Protein 5DLD (pdb70)

InterPro domains:
  IPR003331 UDP-N-acetylglucosamine 2-epimerase domain [PF02350] (22-370)
  IPR029767 UDP-N-acetylglucosamine 2-epimerase WecB-like [PTHR43174] (1-376)
  IPR029767 UDP-N-acetylglucosamine 2-epimerase WecB-like [TIGR00236] (3-371)

Solvent-accessible surface area: 14928 Å² total; per-residue (Å²): 75,95,71,57,0,0,0,0,0,0,4,51,58,2,1,16,8,0,1,2,0,0,121,27,0,104,86,89,98,67,7,32,9,59,1,0,0,0,0,21,31,70,81,6,0,48,38,2,14,84,32,26,128,14,151,41,66,44,66,22,90,35,75,151,180,56,50,74,44,77,76,7,30,69,16,0,66,159,32,0,18,73,8,0,64,103,18,142,7,67,6,0,0,0,5,2,22,19,7,0,0,22,0,0,0,40,7,0,105,152,87,213,32,48,1,0,0,3,13,0,0,5,29,23,74,58,59,172,22,4,93,15,23,2,76,2,5,118,37,0,3,85,28,14,59,75,3,1,0,0,7,22,71,0,87,73,26,0,64,97,91,62,20,92,117,74,17,18,47,85,1,6,4,3,1,1,9,0,3,65,40,0,63,104,57,19,116,95,63,101,55,48,32,159,84,0,37,68,38,3,100,42,19,59,123,125,18,97,2,0,0,0,11,4,42,27,68,54,16,49,49,96,41,9,106,32,6,0,49,0,0,72,70,0,0,82,141,17,124,105,3,14,0,0,2,7,2,22,60,33,64,79,3,41,99,42,0,50,86,58,0,25,78,22,89,8,11,34,2,0,56,2,10,44,8,7,0,19,0,43,0,0,51,66,2,34,0,1,0,0,6,13,13,14,12,4,2,8,0,2,27,33,16,34,0,0,0,0,5,13,127,34,21,2,12,29,30,8,54,176,60,30,1,2,87,65,2,5,24,71,31,113,52,0,26,143,28,0,12,76,2,10,86,34,84,90,12,36,103,114,8,28,127,82,16,70,51,7,30,85,10,91,0,2,92,80,1,10,121,30,15,49,99,106,49,77,54,45,129

Foldseek 3Di:
DPAEEEEEEEFLVQLLQCLVLLVVQVPDPVYRYAYEYANCDDVSNVLSCVVSVNDHPHYLPQHDAPDDLVSSLVSCLVRCVVVCVVRVHQEYEYEAFDSRLQNVLVNCLVVVRAYAYAAAQQAQPDCVVLPPRRVRRVNNLVRHQAYAHQFVNSLVNSVVVPNDNLRYDPLFGLSLLSLVVLVCVCVVDVPVVVVLVLLEPVDDLVAAEEEEEEDRPSCQDPLLLLLLVLVVVLCVVCVRHAYEYAYDPRCSNPVVNCVRPVPRPRYFYWHHDRPSSVSVVLLRHQAYEYQDPSCVQVNLQSLHQYEHQQPTGSDCQLVVQQLYPYQHSNSVSSNVVVVCSVPPVPNSVSRRHRDHSRDDSCSSVVVVCSVPCNIHGDD

Sequence (379 aa):
HMKKILLVFGTRPEAIKMAPLVRALKARADVDAKVCVTAQHRQQMLDQVLSSLFDDIEPDYDLDLMMRQGQTLSSDVTTGILHAIGAVFDDLRPDIVVLVHGDTTTTLAVSLLAAFYRRYLLPIGHVEAGLRSGDIWSPWPEELNRRVTDAVSSWHFAPTGQARDNLLSEGVPVGSVVMTGNTVIDALHDDVKHHMLERDDALSREVAARFPFLDPTARMMVLITGHRRESFGEPFRNFCEALRRTLAHRYRDDAQFVYPLHLNPNVREPALALLGGEANIYLIEPQEEYLAFVYLMSRSHFIITDSGGIQQEEGPALGKPVLVTRDTTERPEAIRAGTTARLVGTDPELIVRREASRLFDSASAYDEMARASNPYGDGHASERIVHALMHAELPLN

Nearest PDB structures (foldseek):
  5dld-assembly1_A  TM=1.003E+00  e=9.701E-79  Burkholderia vietnamiensis G4
  1vgv-assembly1_B  TM=9.468E-01  e=4.710E-48  Escherichia coli
  1vgv-assembly2_D  TM=8.460E-01  e=6.047E-47  Escherichia coli
  3dzc-assembly1_B  TM=7.946E-01  e=1.338E-47  Vibrio cholerae
  1o6c-assembly1_A  TM=8.194E-01  e=2.401E-37  Bacillus subtilis

B-factor: mean 19.76, std 10.95, range [7.39, 73.28]

CATH classification: 3.40.50.2000 (+1 more: 3.40.50.2000)

Secondary structure (DSSP, 8-state):
--EEEEEEE-SHHHHHHHHHHHHHHHH-SSEEEEEEE--SSSHHHHHHHHHTT---SEE-----TT--HHHHHHHHHHHHHHHHHHH--SEEEEETTSHHHHHHHHHHHTTT--EEEES-----S-TTSSTTHHHHHHHHHHH-SEEEESSHHHHHHHHHTT--GGGEEE---HHHHHHHHHHHHHHH-HHHHHHHHTT-TT--TTS-EEEEE---GGGTTHHHHHHHHHHHHHHHH-TTSEEEEE--S-HHHHHHHHHHHTT-TTEEEEPPPPHHHHHHHHHH-SEEEE--HHHHHHHHHTT--EEE-SS--S-HHHHHHTSEEE-TT-HHHHHHHHHHHHH-HHHHHHH------S-SS-HHHHHHHHHH---PPP-

Radius of gyration: 20.28 Å; Cα contacts (8 Å, |Δi|>4): 779; chains: 1; bounding box: 56×39×52 Å

Organism: Burkholderia vietnamiensis (strain G4 / LMG 22486) (NCBI:txid269482)

Structure (mmCIF, N/CA/C/O backbone):
data_5DLD
#
_entry.id   5DLD
#
_cell.length_a   116.000
_cell.length_b   81.410
_cell.length_c   55.160
_cell.angle_alpha   90.000
_cell.angle_beta   98.030
_cell.angle_gamma   90.000
#
_symmetry.space_group_name_H-M   'C 1 2 1'
#
loop_
_entity.id
_entity.type
_entity.pdbx_description
1 polymer 'UDP-N-Acetylglucosamine 2-epimerase'
2 non-polymer "URIDINE-5'-DIPHOSPHATE"
3 non-polymer URIDINE-DIPHOSPHATE-N-ACETYLGLUCOSAMINE
4 non-polymer 1,2-ETHANEDIOL
5 non-polymer 'ACETATE ION'
6 non-polymer 'SODIUM ION'
7 non-polymer GLYCEROL
8 water water
#
loop_
_atom_site.group_PDB
_atom_site.id
_atom_site.type_symbol
_atom_site.label_atom_id
_atom_site.label_alt_id
_atom_site.label_comp_id
_atom_site.label_asym_id
_atom_site.label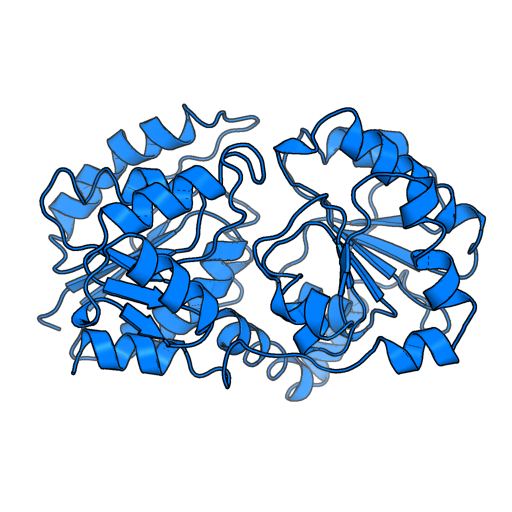_entity_id
_atom_site.label_seq_id
_atom_site.pdbx_PDB_ins_code
_atom_site.Cartn_x
_atom_site.Cartn_y
_atom_site.Cartn_z
_atom_site.occupancy
_atom_site.B_iso_or_equiv
_atom_site.auth_seq_id
_atom_site.auth_comp_id
_atom_site.auth_asym_id
_atom_site.auth_atom_id
_atom_site.pdbx_PDB_model_num
ATOM 1 N N . HIS A 1 8 ? 7.367 -7.415 32.807 1.00 37.58 0 HIS A N 1
ATOM 2 C CA . HIS A 1 8 ? 7.400 -7.257 31.362 1.00 37.39 0 HIS A CA 1
ATOM 3 C C . HIS A 1 8 ? 5.984 -7.322 30.810 1.00 40.00 0 HIS A C 1
ATOM 4 O O . HIS A 1 8 ? 5.667 -8.193 30.001 1.00 44.22 0 HIS A O 1
ATOM 6 N N . MET A 1 9 ? 5.129 -6.409 31.263 1.00 40.36 1 MET A N 1
ATOM 7 C CA . MET A 1 9 ? 3.736 -6.384 30.824 1.00 37.35 1 MET A CA 1
ATOM 8 C C . MET A 1 9 ? 3.623 -5.988 29.352 1.00 34.66 1 MET A C 1
ATOM 9 O O . MET A 1 9 ? 2.942 -6.659 28.581 1.00 35.31 1 MET A O 1
ATOM 11 N N . LYS A 1 10 ? 4.292 -4.909 28.956 1.00 32.66 2 LYS A N 1
ATOM 12 C CA . LYS A 1 10 ? 4.260 -4.489 27.555 1.00 30.26 2 LYS A CA 1
ATOM 13 C C . LYS A 1 10 ? 5.002 -5.481 26.658 1.00 25.34 2 LYS A C 1
ATOM 14 O O . LYS A 1 10 ? 6.181 -5.759 26.861 1.00 27.11 2 LYS A O 1
ATOM 20 N N . LYS A 1 11 ? 4.303 -6.012 25.662 1.00 19.70 3 LYS A N 1
ATOM 21 C CA . LYS A 1 11 ? 4.912 -6.947 24.724 1.00 17.73 3 LYS A CA 1
ATOM 22 C C . LYS A 1 11 ? 5.231 -6.248 23.402 1.00 16.60 3 LYS A C 1
ATOM 23 O O . LYS A 1 11 ? 4.339 -5.731 22.741 1.00 18.06 3 LYS A O 1
ATOM 29 N N . ILE A 1 12 ? 6.511 -6.221 23.037 1.00 15.05 4 ILE A N 1
ATOM 30 C CA . ILE A 1 12 ? 6.955 -5.584 21.800 1.00 14.17 4 ILE A CA 1
ATOM 31 C C . ILE A 1 12 ? 7.581 -6.614 20.874 1.00 13.88 4 ILE A C 1
ATOM 32 O O . ILE A 1 12 ? 8.533 -7.299 21.251 1.00 14.73 4 ILE A O 1
ATOM 37 N N . LEU A 1 13 ? 7.039 -6.731 19.666 1.00 12.12 5 LEU A N 1
ATOM 38 C CA . LEU A 1 13 ? 7.588 -7.648 18.677 1.00 10.97 5 LEU A CA 1
ATOM 39 C C . LEU A 1 13 ? 8.326 -6.857 17.598 1.00 12.03 5 LEU A C 1
ATOM 40 O O . LEU A 1 13 ? 7.735 -6.021 16.909 1.00 13.08 5 LEU A O 1
ATOM 45 N N . LEU A 1 14 ? 9.623 -7.117 17.464 1.00 11.65 6 LEU A N 1
ATOM 46 C CA . LEU A 1 14 ? 10.419 -6.519 16.394 1.00 11.41 6 LEU A CA 1
ATOM 47 C C . LEU A 1 14 ? 10.520 -7.509 15.231 1.00 11.09 6 LEU A C 1
ATOM 48 O O . LEU A 1 14 ? 10.857 -8.678 15.433 1.00 11.66 6 LEU A O 1
ATOM 53 N N . VAL A 1 15 ? 10.224 -7.044 14.019 1.00 10.24 7 VAL A N 1
ATOM 54 C CA . VAL A 1 15 ? 10.207 -7.922 12.854 1.00 10.18 7 VAL A CA 1
ATOM 55 C C . VAL A 1 15 ? 11.045 -7.342 11.732 1.00 10.21 7 VAL A C 1
ATOM 56 O O . VAL A 1 15 ? 10.880 -6.176 11.357 1.00 11.56 7 VAL A O 1
ATOM 60 N N . PHE A 1 16 ? 11.934 -8.158 11.180 1.00 9.54 8 PHE A N 1
ATOM 61 C CA . PHE A 1 16 ? 12.751 -7.706 10.063 1.00 10.03 8 PHE A CA 1
ATOM 62 C C . PHE A 1 16 ? 13.259 -8.899 9.285 1.00 10.63 8 PHE A C 1
ATOM 63 O O . PHE A 1 16 ? 13.177 -10.025 9.765 1.00 10.41 8 PHE A O 1
ATOM 71 N N . GLY A 1 17 ? 13.772 -8.660 8.082 1.00 11.31 9 GLY A N 1
ATOM 72 C CA . GLY A 1 17 ? 14.090 -9.778 7.216 1.00 12.07 9 GLY A CA 1
ATOM 73 C C . GLY A 1 17 ? 15.398 -9.775 6.459 1.00 9.61 9 GLY A C 1
ATOM 74 O O . GLY A 1 17 ? 15.810 -10.823 5.954 1.00 11.39 9 GLY A O 1
ATOM 75 N N . THR A 1 18 ? 16.059 -8.620 6.377 1.00 9.41 10 THR A N 1
ATOM 76 C CA . THR A 1 18 ? 17.198 -8.448 5.467 1.00 10.23 10 THR A CA 1
ATOM 77 C C . THR A 1 18 ? 18.397 -7.846 6.183 1.00 9.04 10 THR A C 1
ATOM 78 O O . THR A 1 18 ? 18.266 -7.312 7.296 1.00 10.71 10 THR A O 1
ATOM 82 N N . ARG A 1 19 ? 19.552 -7.900 5.522 1.00 8.20 11 ARG A N 1
ATOM 83 C CA . ARG A 1 19 ? 20.770 -7.275 6.042 1.00 7.92 11 ARG A CA 1
ATOM 84 C C . ARG A 1 19 ? 20.612 -5.822 6.562 1.00 9.10 11 ARG A C 1
ATOM 85 O O . ARG A 1 19 ? 20.956 -5.552 7.709 1.00 10.04 11 ARG A O 1
ATOM 93 N N . PRO A 1 20 ? 20.095 -4.887 5.737 1.00 9.33 12 PRO A N 1
ATOM 94 C CA . PRO A 1 20 ? 20.076 -3.501 6.225 1.00 8.50 12 PRO A CA 1
ATOM 95 C C . PRO A 1 20 ? 19.123 -3.305 7.399 1.00 9.59 12 PRO A C 1
ATOM 96 O O . PRO A 1 20 ? 19.437 -2.532 8.310 1.00 10.49 12 PRO A O 1
ATOM 100 N N . GLU A 1 21 ? 17.974 -3.982 7.384 1.00 9.11 13 GLU A N 1
ATOM 101 C CA . GLU A 1 21 ? 17.048 -3.897 8.514 1.00 8.34 13 GLU A CA 1
ATOM 102 C C . GLU A 1 21 ? 17.701 -4.442 9.781 1.00 8.55 13 GLU A C 1
ATOM 103 O O . GLU A 1 21 ? 17.535 -3.879 10.852 1.00 9.52 13 GLU A O 1
ATOM 109 N N . ALA A 1 22 ? 18.383 -5.580 9.675 1.00 9.47 14 ALA A N 1
ATOM 110 C CA . ALA A 1 22 ? 18.980 -6.211 10.850 1.00 9.35 14 ALA A CA 1
ATOM 111 C C . ALA A 1 22 ? 20.054 -5.328 11.486 1.00 10.13 14 ALA A C 1
ATOM 112 O O . ALA A 1 22 ? 20.108 -5.202 12.713 1.00 11.27 14 ALA A O 1
ATOM 114 N N . ILE A 1 23 ? 20.902 -4.719 10.659 1.00 9.67 15 ILE A N 1
ATOM 115 C CA . ILE A 1 23 ? 21.916 -3.800 11.164 1.00 9.22 15 ILE A CA 1
ATOM 116 C C . ILE A 1 23 ? 21.273 -2.621 11.890 1.00 9.81 15 ILE A C 1
ATOM 117 O O . ILE A 1 23 ? 21.692 -2.243 12.996 1.00 10.63 15 ILE A O 1
ATOM 122 N N . LYS A 1 24 ? 20.264 -2.031 11.260 1.00 10.25 16 LYS A N 1
ATOM 123 C CA . LYS A 1 24 ? 19.608 -0.863 11.830 1.00 9.69 16 LYS A CA 1
ATOM 124 C C . LYS A 1 24 ? 18.732 -1.201 13.046 1.00 10.21 16 LYS A C 1
ATOM 125 O O . LYS A 1 24 ? 18.549 -0.362 13.937 1.00 12.30 16 LYS A O 1
ATOM 131 N N . MET A 1 25 ? 18.195 -2.417 13.099 1.00 10.24 17 MET A N 1
ATOM 132 C CA . MET A 1 25 ? 17.354 -2.800 14.228 1.00 10.11 17 MET A CA 1
ATOM 133 C C . MET A 1 25 ? 18.165 -3.343 15.403 1.00 10.75 17 MET A C 1
ATOM 134 O O . MET A 1 25 ? 17.686 -3.348 16.531 1.00 11.50 17 MET A O 1
ATOM 139 N N . ALA A 1 26 ? 19.388 -3.803 15.147 1.00 11.13 18 ALA A N 1
ATOM 140 C CA . ALA A 1 26 ? 20.180 -4.430 16.203 1.00 11.66 18 ALA A CA 1
ATOM 141 C C . ALA A 1 26 ? 20.337 -3.595 17.492 1.00 11.90 18 ALA A C 1
ATOM 142 O O . ALA A 1 26 ? 20.140 -4.123 18.588 1.00 12.11 18 ALA A O 1
ATOM 144 N N . PRO A 1 27 ? 20.672 -2.295 17.377 1.00 11.61 19 PRO A N 1
ATOM 145 C CA . PRO A 1 27 ? 20.809 -1.521 18.623 1.00 12.89 19 PRO A CA 1
ATOM 146 C C . PRO A 1 27 ? 19.491 -1.374 19.377 1.00 12.66 19 PRO A C 1
ATOM 147 O O . PRO A 1 27 ? 19.488 -1.288 20.611 1.00 13.82 19 PRO A O 1
ATOM 151 N N . LEU A 1 28 ? 18.383 -1.350 18.638 1.00 12.93 20 LEU A N 1
ATOM 152 C CA . LEU A 1 28 ? 17.070 -1.180 19.239 1.00 12.83 20 LEU A CA 1
ATOM 153 C C . LEU A 1 28 ? 16.632 -2.482 19.904 1.00 11.75 20 LEU A C 1
ATOM 154 O O . LEU A 1 28 ? 16.067 -2.477 21.003 1.00 12.04 20 LEU A O 1
ATOM 159 N N . VAL A 1 29 ? 16.907 -3.601 19.241 1.00 10.92 21 VAL A N 1
ATOM 160 C CA . VAL A 1 29 ? 16.701 -4.906 19.848 1.00 12.01 21 VAL A CA 1
ATOM 161 C C . VAL A 1 29 ? 17.448 -4.997 21.180 1.00 11.32 21 VAL A C 1
ATOM 162 O O . VAL A 1 29 ? 16.877 -5.398 22.198 1.00 12.95 21 VAL A O 1
ATOM 166 N N . ARG A 1 30 ? 18.724 -4.626 21.170 1.00 13.10 22 ARG A N 1
ATOM 167 C CA . ARG A 1 30 ? 19.544 -4.685 22.375 1.00 14.33 22 ARG A CA 1
ATOM 168 C C . ARG A 1 30 ? 18.944 -3.837 23.499 1.00 14.34 22 ARG A C 1
ATOM 169 O O . ARG A 1 30 ? 18.842 -4.282 24.654 1.00 15.66 22 ARG A O 1
ATOM 177 N N . ALA A 1 31 ? 18.540 -2.618 23.160 1.00 13.40 23 ALA A N 1
ATOM 178 C CA . ALA A 1 31 ? 18.002 -1.692 24.148 1.00 14.78 23 ALA A CA 1
ATOM 179 C C . ALA A 1 31 ? 16.713 -2.214 24.778 1.00 14.62 23 ALA A C 1
ATOM 180 O O . ALA A 1 31 ? 16.519 -2.103 26.001 1.00 16.41 23 ALA A O 1
ATOM 182 N N . LEU A 1 32 ? 15.828 -2.767 23.947 1.00 13.30 24 LEU A N 1
ATOM 183 C CA . LEU A 1 32 ? 14.533 -3.254 24.434 1.00 13.00 24 LEU A CA 1
ATOM 184 C C . LEU A 1 32 ? 14.656 -4.566 25.201 1.00 13.20 24 LEU A C 1
ATOM 185 O O . LEU A 1 32 ? 13.989 -4.763 26.222 1.00 14.35 24 LEU A O 1
ATOM 190 N N . LYS A 1 33 ? 15.503 -5.469 24.718 1.00 13.42 25 LYS A N 1
ATOM 191 C CA . LYS A 1 33 ? 15.717 -6.733 25.422 1.00 15.75 25 LYS A CA 1
ATOM 192 C C . LYS A 1 33 ? 16.317 -6.500 26.796 1.00 16.33 25 LYS A C 1
ATOM 193 O O . LYS A 1 33 ? 16.032 -7.240 27.730 1.00 18.97 25 LYS A O 1
ATOM 199 N N . ALA A 1 34 ? 17.131 -5.458 26.926 1.00 16.45 26 ALA A N 1
ATOM 200 C CA . ALA A 1 34 ? 17.802 -5.179 28.194 1.00 17.50 26 ALA A CA 1
ATOM 201 C C . ALA A 1 34 ? 16.822 -4.827 29.311 1.00 18.02 26 ALA A C 1
ATOM 202 O O . ALA A 1 34 ? 17.084 -5.094 30.484 1.00 20.06 26 ALA A O 1
ATOM 204 N N . ARG A 1 35 ? 15.693 -4.230 28.946 1.00 17.45 27 ARG A N 1
ATOM 205 C CA . ARG A 1 35 ? 14.721 -3.772 29.935 1.00 16.90 27 ARG A CA 1
ATOM 206 C C . ARG A 1 35 ? 13.944 -4.910 30.586 1.00 17.11 27 ARG A C 1
ATOM 207 O O . ARG A 1 35 ? 13.567 -5.878 29.926 1.00 18.69 27 ARG A O 1
ATOM 215 N N . ALA A 1 36 ? 13.691 -4.771 31.883 1.00 15.37 28 ALA A N 1
ATOM 216 C CA . ALA A 1 36 ? 12.972 -5.783 32.636 1.00 15.91 28 ALA A CA 1
ATOM 217 C C . ALA A 1 36 ? 11.471 -5.496 32.671 1.00 17.24 28 ALA A C 1
ATOM 218 O O . ALA A 1 36 ? 10.691 -6.324 33.143 1.00 20.47 28 ALA A O 1
ATOM 220 N N . ASP A 1 37 ? 11.073 -4.325 32.174 1.00 16.73 29 ASP A N 1
ATOM 221 C CA . ASP A 1 37 ? 9.661 -3.935 32.149 1.00 18.69 29 ASP A CA 1
ATOM 222 C C . ASP A 1 37 ? 9.060 -4.023 30.740 1.00 21.47 29 ASP A C 1
ATOM 223 O O . ASP A 1 37 ? 7.958 -3.535 30.496 1.00 25.11 29 ASP A O 1
ATOM 228 N N . VAL A 1 38 ? 9.807 -4.633 29.823 1.00 21.80 30 VAL A N 1
ATOM 229 C CA . VAL A 1 38 ? 9.352 -4.888 28.459 1.00 22.14 30 VAL A CA 1
ATOM 230 C C . VAL A 1 38 ? 9.572 -6.352 28.160 1.00 20.15 30 VAL A C 1
ATOM 231 O O . VAL A 1 38 ? 10.612 -6.901 28.511 1.00 22.11 30 VAL A O 1
ATOM 235 N N . ASP A 1 39 ? 8.611 -6.978 27.490 1.00 18.58 31 ASP A N 1
ATOM 236 C CA . ASP A 1 39 ? 8.817 -8.310 26.940 1.00 18.79 31 ASP A CA 1
ATOM 237 C C . ASP A 1 39 ? 9.097 -8.131 25.452 1.00 17.47 31 ASP A C 1
ATOM 238 O O . ASP A 1 39 ? 8.173 -8.089 24.641 1.00 17.34 31 ASP A O 1
ATOM 243 N N . ALA A 1 40 ? 10.378 -7.996 25.108 1.00 17.31 32 ALA A N 1
ATOM 244 C CA . ALA A 1 40 ? 10.801 -7.758 23.731 1.00 16.46 32 ALA A CA 1
ATOM 245 C C . ALA A 1 40 ? 11.135 -9.077 23.030 1.00 15.52 32 ALA A C 1
ATOM 246 O O . ALA A 1 40 ? 11.979 -9.845 23.505 1.00 19.87 32 ALA A O 1
ATOM 248 N N . LYS A 1 41 ? 10.457 -9.336 21.913 1.00 14.28 33 LYS A N 1
ATOM 249 C CA . LYS A 1 41 ? 10.675 -10.539 21.115 1.00 12.95 33 LYS A CA 1
ATOM 250 C C . LYS A 1 41 ? 11.058 -10.171 19.681 1.00 12.68 33 LYS A C 1
ATOM 251 O O . LYS A 1 41 ? 10.649 -9.124 19.165 1.00 12.24 33 LYS A O 1
ATOM 257 N N . VAL A 1 42 ? 11.838 -11.042 19.049 1.00 12.46 34 VAL A N 1
ATOM 258 C CA . VAL A 1 42 ? 12.315 -10.834 17.683 1.00 12.88 34 VAL A CA 1
ATOM 259 C C . VAL A 1 42 ? 11.782 -11.927 16.752 1.00 10.98 34 VAL A C 1
ATOM 260 O O . VAL A 1 42 ? 11.944 -13.116 17.022 1.00 12.15 34 VAL A O 1
ATOM 264 N N . CYS A 1 43 ? 11.135 -11.521 15.665 1.00 10.32 35 CYS A N 1
ATOM 265 C CA . CYS A 1 43 ? 10.799 -12.440 14.588 1.00 10.32 35 CYS A CA 1
ATOM 266 C C . CYS A 1 43 ? 11.558 -12.011 13.341 1.00 10.01 35 CYS A C 1
ATOM 267 O O . CYS A 1 43 ? 11.446 -10.851 12.916 1.00 10.77 35 CYS A O 1
ATOM 270 N N . VAL A 1 44 ? 12.350 -12.916 12.765 1.00 10.21 36 VAL A N 1
ATOM 271 C CA . VAL A 1 44 ? 12.920 -12.653 11.445 1.00 9.81 36 VAL A CA 1
ATOM 272 C C . VAL A 1 44 ? 12.094 -13.366 10.379 1.00 9.73 36 VAL A C 1
ATOM 273 O O . VAL A 1 44 ? 11.657 -14.506 10.585 1.00 11.33 36 VAL A O 1
ATOM 277 N N . THR A 1 45 ? 11.846 -12.695 9.257 1.00 9.75 37 THR A N 1
ATOM 278 C CA . THR A 1 45 ? 11.110 -13.338 8.171 1.00 8.21 37 THR A CA 1
ATOM 279 C C . THR A 1 45 ? 12.026 -14.232 7.340 1.00 10.35 37 THR A C 1
ATOM 280 O O . THR A 1 45 ? 11.556 -15.087 6.587 1.00 10.88 37 THR A O 1
ATOM 284 N N . ALA A 1 46 ? 13.335 -14.042 7.507 1.00 9.81 38 ALA A N 1
ATOM 285 C CA . ALA A 1 46 ? 14.342 -14.695 6.672 1.00 10.22 38 ALA A CA 1
ATOM 286 C C . ALA A 1 46 ? 14.087 -14.482 5.180 1.00 9.90 38 ALA A C 1
ATOM 287 O O . ALA A 1 46 ? 14.265 -15.395 4.372 1.00 10.83 38 ALA A O 1
ATOM 289 N N . GLN A 1 47 ? 13.697 -13.259 4.825 1.00 9.26 39 GLN A N 1
ATOM 290 C CA . GLN A 1 47 ? 13.713 -12.828 3.429 1.00 8.41 39 GLN A CA 1
ATOM 291 C C . GLN A 1 47 ? 15.137 -13.000 2.882 1.00 8.50 39 GLN A C 1
ATOM 292 O O . GLN A 1 47 ? 15.326 -13.394 1.726 1.00 9.66 39 GLN A O 1
ATOM 298 N N . HIS A 1 48 ? 16.123 -12.678 3.723 1.00 10.08 40 HIS A N 1
ATOM 299 C CA . HIS A 1 48 ? 17.522 -13.045 3.501 1.00 9.36 40 HIS A CA 1
ATOM 300 C C . HIS A 1 48 ? 17.891 -14.207 4.413 1.00 9.67 40 HIS A C 1
ATOM 301 O O . HIS A 1 48 ? 17.249 -14.409 5.443 1.00 11.50 40 HIS A O 1
ATOM 308 N N . ARG A 1 49 ? 18.923 -14.964 4.041 1.00 9.84 41 ARG A N 1
ATOM 309 C CA . ARG A 1 49 ? 19.438 -16.021 4.910 1.00 10.62 41 ARG A CA 1
ATOM 310 C C . ARG A 1 49 ? 20.881 -15.695 5.330 1.00 11.05 41 ARG A C 1
ATOM 311 O O . ARG A 1 49 ? 21.092 -15.128 6.398 1.00 11.60 41 ARG A O 1
ATOM 319 N N . GLN A 1 50 ? 21.871 -15.988 4.488 1.00 10.99 42 GLN A N 1
ATOM 320 C CA A GLN A 1 50 ? 23.255 -15.681 4.849 0.54 11.47 42 GLN A CA 1
ATOM 321 C CA B GLN A 1 50 ? 23.262 -15.675 4.821 0.46 10.56 42 GLN A CA 1
ATOM 322 C C . GLN A 1 50 ? 23.473 -14.213 5.223 1.00 11.42 42 GLN A C 1
ATOM 323 O O . GLN A 1 50 ? 24.134 -13.919 6.218 1.00 11.75 42 GLN A O 1
ATOM 334 N N . MET A 1 51 ? 22.921 -13.296 4.438 1.00 11.35 43 MET A N 1
ATOM 335 C CA . MET A 1 51 ? 23.164 -11.878 4.689 1.00 11.15 43 MET A CA 1
ATOM 336 C C . MET A 1 51 ? 22.446 -11.362 5.938 1.00 11.59 43 MET A C 1
ATOM 337 O O . MET A 1 51 ? 22.845 -10.362 6.518 1.00 13.14 43 MET A O 1
ATOM 342 N N . LEU A 1 52 ? 21.400 -12.066 6.357 1.00 10.32 44 LEU A N 1
ATOM 343 C CA . LEU A 1 52 ? 20.750 -11.815 7.641 1.00 10.60 44 LEU A CA 1
ATOM 344 C C . LEU A 1 52 ? 21.552 -12.439 8.781 1.00 10.37 44 LEU A C 1
ATOM 345 O O . LEU A 1 52 ? 21.801 -11.791 9.817 1.00 10.58 44 LEU A O 1
ATOM 350 N N . ASP A 1 53 ? 21.934 -13.703 8.599 1.00 11.08 45 ASP A N 1
ATOM 351 C CA . ASP A 1 53 ? 22.662 -14.450 9.626 1.00 12.64 45 ASP A CA 1
ATOM 352 C C . ASP A 1 53 ? 23.980 -13.783 10.010 1.00 12.71 45 ASP A C 1
ATOM 353 O O . ASP A 1 53 ? 24.387 -13.848 11.170 1.00 13.41 45 ASP A O 1
ATOM 358 N N . GLN A 1 54 ? 24.649 -13.160 9.039 1.00 12.55 46 GLN A N 1
ATOM 359 C CA . GLN A 1 54 ? 25.900 -12.442 9.319 1.00 13.17 46 GLN A CA 1
ATOM 360 C C . GLN A 1 54 ? 25.683 -11.336 10.351 1.00 12.83 46 GLN A C 1
ATOM 361 O O . GLN A 1 54 ? 26.567 -11.044 11.162 1.00 14.10 46 GLN A O 1
ATOM 367 N N . VAL A 1 55 ? 24.513 -10.704 10.309 1.00 10.92 47 VAL A N 1
ATOM 368 C CA . VAL A 1 55 ? 24.198 -9.646 11.262 1.00 11.88 47 VAL A CA 1
ATOM 369 C C . VAL A 1 55 ? 23.784 -10.225 12.607 1.00 11.64 47 VAL A C 1
ATOM 370 O O . VAL A 1 55 ? 24.255 -9.775 13.651 1.00 13.57 47 VAL A O 1
ATOM 374 N N . LEU A 1 56 ? 22.904 -11.229 12.581 1.00 11.73 48 LEU A N 1
ATOM 375 C CA . LEU A 1 56 ? 22.445 -11.862 13.814 1.00 11.79 48 LEU A CA 1
ATOM 376 C C . LEU A 1 56 ? 23.624 -12.404 14.635 1.00 13.37 48 LEU A C 1
ATOM 377 O O . LEU A 1 56 ? 23.677 -12.249 15.859 1.00 14.15 48 LEU A O 1
ATOM 382 N N . SER A 1 57 ? 24.594 -13.007 13.958 1.00 14.77 49 SER A N 1
ATOM 383 C CA A SER A 1 57 ? 25.754 -13.571 14.639 0.48 15.35 49 SER A CA 1
ATOM 384 C CA B SER A 1 57 ? 25.737 -13.574 14.666 0.52 16.10 49 SER A CA 1
ATOM 385 C C . SER A 1 57 ? 26.637 -12.483 15.252 1.00 16.10 49 SER A C 1
ATOM 386 O O . SER A 1 57 ? 27.074 -12.582 16.413 1.00 17.76 49 SER A O 1
ATOM 391 N N . LEU A 1 58 ? 26.911 -11.444 14.472 1.00 15.97 50 LEU A N 1
ATOM 392 C CA . LEU A 1 58 ? 27.773 -10.367 14.950 1.00 15.74 50 LEU A CA 1
ATOM 393 C C . LEU A 1 58 ? 27.215 -9.678 16.201 1.00 15.29 50 LEU A C 1
ATOM 394 O O . LEU A 1 58 ? 27.961 -9.408 17.152 1.00 17.31 50 LEU A O 1
ATOM 399 N N . PHE A 1 59 ? 25.909 -9.406 16.196 1.00 16.62 51 PHE A N 1
ATOM 400 C CA . PHE A 1 59 ? 25.272 -8.688 17.297 1.00 17.04 51 PHE A CA 1
ATOM 401 C C . PHE A 1 59 ? 24.683 -9.605 18.377 1.00 18.02 51 PHE A C 1
ATOM 402 O O . PHE A 1 59 ? 24.035 -9.132 19.318 1.00 18.74 51 PHE A O 1
ATOM 410 N N A ASP A 1 60 ? 24.919 -10.907 18.237 0.44 17.54 52 ASP A N 1
ATOM 411 N N B ASP A 1 60 ? 24.931 -10.904 18.233 0.56 16.98 52 ASP A N 1
ATOM 412 C CA A ASP A 1 60 ? 24.459 -11.902 19.209 0.44 18.86 52 ASP A CA 1
ATOM 413 C CA B ASP A 1 60 ? 24.458 -11.917 19.176 0.56 18.55 52 ASP A CA 1
ATOM 414 C C A ASP A 1 60 ? 22.946 -11.872 19.425 0.44 17.38 52 ASP A C 1
ATOM 415 C C B ASP A 1 60 ? 22.953 -11.810 19.417 0.56 17.26 52 ASP A C 1
ATOM 416 O O A ASP A 1 60 ? 22.473 -11.871 20.562 0.44 18.59 52 ASP A O 1
ATOM 417 O O B ASP A 1 60 ? 22.496 -11.680 20.553 0.56 19.12 52 ASP A O 1
ATOM 426 N N . ILE A 1 61 ? 22.193 -11.856 18.330 1.00 15.97 53 ILE A N 1
ATOM 427 C CA . ILE A 1 61 ? 20.743 -11.846 18.403 1.00 15.19 53 ILE A CA 1
ATOM 428 C C . ILE A 1 61 ? 20.239 -13.206 17.965 1.00 14.71 53 ILE A C 1
ATOM 429 O O . ILE A 1 61 ? 20.480 -13.619 16.829 1.00 15.07 53 ILE A O 1
ATOM 434 N N . GLU A 1 62 ? 19.556 -13.903 18.867 1.00 15.83 54 GLU A N 1
ATOM 435 C CA . GLU A 1 62 ? 18.912 -15.167 18.539 1.00 16.49 54 GLU A CA 1
ATOM 436 C C . GLU A 1 62 ? 17.416 -14.915 18.416 1.00 15.39 54 GLU A C 1
ATOM 437 O O . GLU A 1 62 ? 16.742 -14.663 19.409 1.00 17.33 54 GLU A O 1
ATOM 443 N N . PRO A 1 63 ? 16.896 -14.942 17.184 1.00 14.63 55 PRO A N 1
ATOM 444 C CA . PRO A 1 63 ? 15.466 -14.657 17.017 1.00 15.09 55 PRO A CA 1
ATOM 445 C C . PRO A 1 63 ? 14.571 -15.639 17.770 1.00 14.19 55 PRO A C 1
ATOM 446 O O . PRO A 1 63 ? 14.914 -16.814 17.928 1.00 16.24 55 PRO A O 1
ATOM 450 N N . ASP A 1 64 ? 13.439 -15.141 18.254 1.00 13.15 56 ASP A N 1
ATOM 451 C CA . ASP A 1 64 ? 12.464 -15.992 18.919 1.00 12.97 56 ASP A CA 1
ATOM 452 C C . ASP A 1 64 ? 11.594 -16.740 17.918 1.00 12.51 56 ASP A C 1
ATOM 453 O O . ASP A 1 64 ? 11.032 -17.797 18.236 1.00 15.36 56 ASP A O 1
ATOM 458 N N . TYR A 1 65 ? 11.478 -16.183 16.714 1.00 12.58 57 TYR A N 1
ATOM 459 C CA . TYR A 1 65 ? 10.720 -16.789 15.617 1.00 12.27 57 TYR A CA 1
ATOM 460 C C . TYR A 1 65 ? 11.510 -16.568 14.329 1.00 11.58 57 TYR A C 1
ATOM 461 O O . TYR A 1 65 ? 12.130 -15.515 14.147 1.00 11.37 57 TYR A O 1
ATOM 470 N N . ASP A 1 66 ? 11.456 -17.537 13.422 1.00 11.87 58 ASP A N 1
ATOM 471 C CA . ASP A 1 66 ? 12.124 -17.425 12.128 1.00 11.89 58 ASP A CA 1
ATOM 472 C C . ASP A 1 66 ? 11.170 -18.012 11.097 1.00 12.64 58 ASP A C 1
ATOM 473 O O . ASP A 1 66 ? 10.863 -19.208 11.145 1.00 13.20 58 ASP A O 1
ATOM 478 N N . LEU A 1 67 ? 10.661 -17.169 10.198 1.00 12.72 59 LEU A N 1
ATOM 479 C CA . LEU A 1 67 ? 9.662 -17.622 9.222 1.00 10.53 59 LEU A CA 1
ATOM 480 C C . LEU A 1 67 ? 10.260 -18.418 8.059 1.00 11.31 59 LEU A C 1
ATOM 481 O O . LEU A 1 67 ? 9.513 -18.972 7.245 1.00 13.00 59 LEU A O 1
ATOM 486 N N . ASP A 1 68 ? 11.591 -18.448 7.963 1.00 11.58 60 ASP A N 1
ATOM 487 C CA . ASP A 1 68 ? 12.272 -19.436 7.115 1.00 11.61 60 ASP A CA 1
ATOM 488 C C . ASP A 1 68 ? 11.896 -19.289 5.631 1.00 11.52 60 ASP A C 1
ATOM 489 O O . ASP A 1 68 ? 11.764 -20.278 4.914 1.00 12.36 60 ASP A O 1
ATOM 494 N N . LEU A 1 69 ? 11.746 -18.053 5.154 1.00 10.47 61 LEU A N 1
ATOM 495 C CA . LEU A 1 69 ? 11.124 -17.856 3.846 1.00 11.06 61 LEU A CA 1
ATOM 496 C C . LEU A 1 69 ? 12.018 -17.916 2.613 1.00 10.30 61 LEU A C 1
ATOM 497 O O . LEU A 1 69 ? 11.543 -18.299 1.539 1.00 12.34 61 LEU A O 1
ATOM 502 N N . MET A 1 70 ? 13.290 -17.536 2.736 1.00 9.92 62 MET A N 1
ATOM 503 C CA A MET A 1 70 ? 14.098 -17.348 1.534 0.76 10.71 62 MET A CA 1
ATOM 504 C CA B MET A 1 70 ? 14.136 -17.356 1.556 0.24 10.99 62 MET A CA 1
ATOM 505 C C . MET A 1 70 ? 14.187 -18.600 0.677 1.00 10.94 62 MET A C 1
ATOM 506 O O . MET A 1 70 ? 14.392 -19.702 1.178 1.00 11.57 62 MET A O 1
ATOM 515 N N . ARG A 1 71 ? 14.021 -18.402 -0.626 1.00 11.31 63 ARG A N 1
ATOM 516 C CA . ARG A 1 71 ? 14.327 -19.424 -1.615 1.00 11.40 63 ARG A CA 1
ATOM 517 C C . ARG A 1 71 ? 15.148 -18.743 -2.706 1.00 11.22 63 ARG A C 1
ATOM 518 O O . ARG A 1 71 ? 15.058 -17.517 -2.902 1.00 11.91 63 ARG A O 1
ATOM 526 N N . GLN A 1 72 ? 15.964 -19.519 -3.404 1.00 12.20 64 GLN A N 1
ATOM 527 C CA . GLN A 1 72 ? 16.752 -18.985 -4.510 1.00 12.10 64 GLN A CA 1
ATOM 528 C C . GLN A 1 72 ? 15.869 -18.355 -5.579 1.00 12.14 64 GLN A C 1
ATOM 529 O O . GLN A 1 72 ? 14.892 -18.964 -6.034 1.00 13.16 64 GLN A O 1
ATOM 535 N N . GLY A 1 73 ? 16.213 -17.130 -5.980 1.00 11.79 65 GLY A N 1
ATOM 536 C CA . GLY A 1 73 ? 15.512 -16.466 -7.070 1.00 13.20 65 GLY A CA 1
ATOM 537 C C . GLY A 1 73 ? 14.053 -16.138 -6.788 1.00 12.85 65 GLY A C 1
ATOM 538 O O . GLY A 1 73 ? 13.213 -16.171 -7.691 1.00 14.70 65 GLY A O 1
ATOM 539 N N . GLN A 1 74 ? 13.744 -15.809 -5.539 1.00 11.79 66 GLN A N 1
ATOM 540 C CA . GLN A 1 74 ? 12.362 -15.524 -5.143 1.00 11.90 66 GLN A CA 1
ATOM 541 C C . GLN A 1 74 ? 11.841 -14.241 -5.772 1.00 10.60 66 GLN A C 1
ATOM 542 O O . GLN A 1 74 ? 12.610 -13.342 -6.122 1.00 11.85 66 GLN A O 1
ATOM 548 N N . THR A 1 75 ? 10.524 -14.155 -5.902 1.00 10.99 67 THR A N 1
ATOM 549 C CA . THR A 1 75 ? 9.890 -12.959 -6.439 1.00 11.60 67 THR A CA 1
ATOM 550 C C . THR A 1 75 ? 9.318 -12.085 -5.328 1.00 10.33 67 THR A C 1
ATOM 551 O O . THR A 1 75 ? 9.179 -12.523 -4.177 1.00 12.08 67 THR A O 1
ATOM 555 N N . LEU A 1 76 ? 8.964 -10.851 -5.681 1.00 9.60 68 LEU A N 1
ATOM 556 C CA . LEU A 1 76 ? 8.294 -9.957 -4.739 1.00 10.26 68 LEU A CA 1
ATOM 557 C C . LEU A 1 76 ? 7.002 -10.573 -4.201 1.00 11.30 68 LEU A C 1
ATOM 558 O O . LEU A 1 76 ? 6.695 -10.442 -3.014 1.00 11.15 68 LEU A O 1
ATOM 563 N N . SER A 1 77 ? 6.240 -11.232 -5.075 1.00 10.91 69 SER A N 1
ATOM 564 C CA A SER A 1 77 ? 4.998 -11.889 -4.663 0.45 11.47 69 SER A CA 1
ATOM 565 C CA B SER A 1 77 ? 5.000 -11.865 -4.655 0.55 11.44 69 SER A CA 1
ATOM 566 C C . SER A 1 77 ? 5.275 -13.009 -3.670 1.00 11.66 69 SER A C 1
ATOM 567 O O . SER A 1 77 ? 4.550 -13.169 -2.684 1.00 12.38 69 SER A O 1
ATOM 572 N N . ASP A 1 78 ? 6.330 -13.785 -3.937 1.00 11.50 70 ASP A N 1
ATOM 573 C CA . ASP A 1 78 ? 6.725 -14.896 -3.062 1.00 13.95 70 ASP A CA 1
ATOM 574 C C . ASP A 1 78 ? 6.952 -14.398 -1.640 1.00 12.90 70 ASP A C 1
ATOM 575 O O . ASP A 1 78 ? 6.491 -15.004 -0.669 1.00 13.22 70 ASP A O 1
ATOM 580 N N . VAL A 1 79 ? 7.713 -13.316 -1.515 1.00 11.38 71 VAL A N 1
ATOM 581 C CA . VAL A 1 79 ? 8.039 -12.799 -0.199 1.00 11.12 71 VAL A CA 1
ATOM 582 C C . VAL A 1 79 ? 6.777 -12.267 0.481 1.00 11.04 71 VAL A C 1
ATOM 583 O O . VAL A 1 79 ? 6.531 -12.540 1.660 1.00 11.49 71 VAL A O 1
ATOM 587 N N . THR A 1 80 ? 5.964 -11.536 -0.275 1.00 10.07 72 THR A N 1
ATOM 588 C CA . THR A 1 80 ? 4.746 -10.951 0.273 1.00 9.53 72 THR A CA 1
ATOM 589 C C . THR A 1 80 ? 3.793 -12.032 0.796 1.00 9.81 72 THR A C 1
ATOM 590 O O . THR A 1 80 ? 3.314 -11.949 1.931 1.00 10.95 72 THR A O 1
ATOM 594 N N . THR A 1 81 ? 3.514 -13.044 -0.026 1.00 9.64 73 THR A N 1
ATOM 595 C CA . THR A 1 81 ? 2.602 -14.105 0.400 1.00 10.62 73 THR A CA 1
ATOM 596 C C . THR A 1 81 ? 3.201 -14.949 1.528 1.00 10.31 73 THR A C 1
ATOM 597 O O . THR A 1 81 ? 2.490 -15.337 2.460 1.00 12.23 73 THR A O 1
ATOM 601 N N . GLY A 1 82 ? 4.502 -15.226 1.448 1.00 10.60 74 GLY A N 1
ATOM 602 C CA . GLY A 1 82 ? 5.160 -16.009 2.477 1.00 10.90 74 GLY A CA 1
ATOM 603 C C . GLY A 1 82 ? 4.992 -15.401 3.855 1.00 10.28 74 GLY A C 1
ATOM 604 O O . GLY A 1 82 ? 4.676 -16.094 4.825 1.00 12.08 74 GLY A O 1
ATOM 605 N N . ILE A 1 83 ? 5.199 -14.092 3.943 1.00 10.25 75 ILE A N 1
ATOM 606 C CA . ILE A 1 83 ? 5.041 -13.390 5.205 1.00 10.68 75 ILE A CA 1
ATOM 607 C C . ILE A 1 83 ? 3.594 -13.377 5.670 1.00 10.94 75 ILE A C 1
ATOM 608 O O . ILE A 1 83 ? 3.314 -13.689 6.825 1.00 11.71 75 ILE A O 1
ATOM 613 N N . LEU A 1 84 ? 2.674 -13.006 4.779 1.00 12.10 76 LEU A N 1
ATOM 614 C CA . LEU A 1 84 ? 1.263 -12.949 5.170 1.00 13.38 76 LEU A CA 1
ATOM 615 C C . LEU A 1 84 ? 0.757 -14.296 5.701 1.00 15.16 76 LEU A C 1
ATOM 616 O O . LEU A 1 84 ? -0.026 -14.339 6.653 1.00 17.75 76 LEU A O 1
ATOM 621 N N . HIS A 1 85 ? 1.206 -15.391 5.094 1.00 15.77 77 HIS A N 1
ATOM 622 C CA . HIS A 1 85 ? 0.786 -16.720 5.536 1.00 19.51 77 HIS A CA 1
ATOM 623 C C . HIS A 1 85 ? 1.363 -17.071 6.899 1.00 19.24 77 HIS A C 1
ATOM 624 O O . HIS A 1 85 ? 0.666 -17.613 7.744 1.00 23.25 77 HIS A O 1
ATOM 631 N N . ALA A 1 86 ? 2.646 -16.782 7.094 1.00 15.83 78 ALA A N 1
ATOM 632 C CA . ALA A 1 86 ? 3.373 -17.301 8.251 1.00 14.82 78 ALA A CA 1
ATOM 633 C C . ALA A 1 86 ? 3.369 -16.409 9.496 1.00 14.38 78 ALA A C 1
ATOM 634 O O . ALA A 1 86 ? 3.558 -16.902 10.609 1.00 16.51 78 ALA A O 1
ATOM 636 N N . ILE A 1 87 ? 3.174 -15.106 9.321 1.00 13.48 79 ILE A N 1
ATOM 637 C CA . ILE A 1 87 ? 3.307 -14.181 10.449 1.00 13.98 79 ILE A CA 1
ATOM 638 C C . ILE A 1 87 ? 2.148 -14.299 11.441 1.00 14.26 79 ILE A C 1
ATOM 639 O O . ILE A 1 87 ? 2.314 -14.018 12.623 1.00 13.92 79 ILE A O 1
ATOM 644 N N . GLY A 1 88 ? 0.977 -14.708 10.960 1.00 15.79 80 GLY A N 1
ATOM 645 C CA . GLY A 1 88 ? -0.194 -14.814 11.815 1.00 16.59 80 GLY A CA 1
ATOM 646 C C . GLY A 1 88 ? 0.010 -15.682 13.043 1.00 16.76 80 GLY A C 1
ATOM 647 O O . GLY A 1 88 ? -0.415 -15.322 14.143 1.00 18.07 80 GLY A O 1
ATOM 648 N N . ALA A 1 89 ? 0.678 -16.817 12.862 1.00 17.02 81 ALA A N 1
ATOM 649 C CA . ALA A 1 89 ? 0.948 -17.727 13.974 1.00 17.95 81 ALA A CA 1
ATOM 650 C C . ALA A 1 89 ? 1.826 -17.059 15.033 1.00 16.15 81 ALA A C 1
ATOM 651 O O . ALA A 1 89 ? 1.687 -17.327 16.229 1.00 17.94 81 ALA A O 1
ATOM 653 N N . VAL A 1 90 ? 2.722 -16.182 14.590 1.00 14.07 82 VAL A N 1
ATOM 654 C CA . VAL A 1 90 ? 3.567 -15.432 15.504 1.00 13.54 82 VAL A CA 1
ATOM 655 C C . VAL A 1 90 ? 2.736 -14.436 16.300 1.00 14.57 82 VAL A C 1
ATOM 656 O O . VAL A 1 90 ? 2.824 -14.386 17.530 1.00 15.47 82 VAL A O 1
ATOM 660 N N . PHE A 1 91 ? 1.925 -13.647 15.597 1.00 12.80 83 PHE A N 1
ATOM 661 C CA . PHE A 1 91 ? 1.041 -12.692 16.257 1.00 13.95 83 PHE A CA 1
ATOM 662 C C . PHE A 1 91 ? 0.129 -13.424 17.255 1.00 15.46 83 PHE A C 1
ATOM 663 O O . PHE A 1 91 ? -0.083 -12.952 18.375 1.00 17.62 83 PHE A O 1
ATOM 671 N N . ASP A 1 92 ? -0.406 -14.574 16.845 1.00 16.62 84 ASP A N 1
ATOM 672 C CA . ASP A 1 92 ? -1.304 -15.350 17.700 1.00 19.52 84 ASP A CA 1
ATOM 673 C C . ASP A 1 92 ? -0.592 -15.881 18.945 1.00 20.29 84 ASP A C 1
ATOM 674 O O . ASP A 1 92 ? -1.176 -15.924 20.028 1.00 22.22 84 ASP A O 1
ATOM 679 N N . ASP A 1 93 ? 0.662 -16.294 18.790 1.00 19.98 85 ASP A N 1
ATOM 680 C CA . ASP A 1 93 ? 1.411 -16.883 19.898 1.00 21.21 85 ASP A CA 1
ATOM 681 C C . ASP A 1 93 ? 1.773 -15.847 20.957 1.00 21.98 85 ASP A C 1
ATOM 682 O O . ASP A 1 93 ? 1.628 -16.091 22.156 1.00 24.71 85 ASP A O 1
ATOM 687 N N . LEU A 1 94 ? 2.241 -14.688 20.508 1.00 20.82 86 LEU A N 1
ATOM 688 C CA . LEU A 1 94 ? 2.754 -13.668 21.418 1.00 21.35 86 LEU A CA 1
ATOM 689 C C . LEU A 1 94 ? 1.686 -12.682 21.886 1.00 21.23 86 LEU A C 1
ATOM 690 O O . LEU A 1 94 ? 1.727 -12.221 23.028 1.00 22.97 86 LEU A O 1
ATOM 695 N N . ARG A 1 95 ? 0.738 -12.371 21.003 1.00 19.44 87 ARG A N 1
ATOM 696 C CA . ARG A 1 95 ? -0.242 -11.301 21.229 1.00 19.86 87 ARG A CA 1
ATOM 697 C C . ARG A 1 95 ? 0.456 -9.996 21.621 1.00 18.07 87 ARG A C 1
ATOM 698 O O . ARG A 1 95 ? 0.243 -9.467 22.714 1.00 19.80 87 ARG A O 1
ATOM 706 N N . PRO A 1 96 ? 1.292 -9.464 20.723 1.00 17.06 88 PRO A N 1
ATOM 707 C CA . PRO A 1 96 ? 2.062 -8.266 21.076 1.00 16.32 88 PRO A CA 1
ATOM 708 C C . PRO A 1 96 ? 1.187 -7.025 21.209 1.00 17.86 88 PRO A C 1
ATOM 709 O O . PRO A 1 96 ? 0.113 -6.942 20.608 1.00 18.43 88 PRO A O 1
ATOM 713 N N . ASP A 1 97 ? 1.659 -6.065 21.995 1.00 17.60 89 ASP A N 1
ATOM 714 C CA . ASP A 1 97 ? 0.986 -4.779 22.132 1.00 17.72 89 ASP A CA 1
ATOM 715 C C . ASP A 1 97 ? 1.371 -3.841 20.997 1.00 16.25 89 ASP A C 1
ATOM 716 O O . ASP A 1 97 ? 0.594 -2.958 20.609 1.00 17.08 89 ASP A O 1
ATOM 721 N N . ILE A 1 98 ? 2.577 -4.031 20.468 1.00 14.64 90 ILE A N 1
ATOM 722 C CA . ILE A 1 98 ? 3.040 -3.253 19.335 1.00 14.85 90 ILE A CA 1
ATOM 723 C C . ILE A 1 98 ? 3.999 -4.084 18.488 1.00 12.71 90 ILE A C 1
ATOM 724 O O . ILE A 1 98 ? 4.729 -4.935 19.004 1.00 13.19 90 ILE A O 1
ATOM 729 N N . VAL A 1 99 ? 3.949 -3.866 17.181 1.00 11.53 91 VAL A N 1
ATOM 730 C CA A VAL A 1 99 ? 4.871 -4.478 16.233 0.56 11.21 91 VAL A CA 1
ATOM 731 C CA B VAL A 1 99 ? 4.910 -4.481 16.284 0.44 11.34 91 VAL A CA 1
ATOM 732 C C . VAL A 1 99 ? 5.786 -3.390 15.674 1.00 10.90 91 VAL A C 1
ATOM 733 O O . VAL A 1 99 ? 5.296 -2.374 15.182 1.00 12.39 91 VAL A O 1
ATOM 740 N N . LEU A 1 100 ? 7.101 -3.594 15.740 1.00 10.99 92 LEU A N 1
ATOM 741 C CA . LEU A 1 100 ? 8.048 -2.636 15.181 1.00 9.93 92 LEU A CA 1
ATOM 742 C C . LEU A 1 100 ? 8.602 -3.194 13.886 1.00 10.83 92 LEU A C 1
ATOM 743 O O . LEU A 1 100 ? 9.098 -4.324 13.854 1.00 11.72 92 LEU A O 1
ATOM 748 N N . VAL A 1 101 ? 8.508 -2.401 12.823 1.00 10.38 93 VAL A N 1
ATOM 749 C CA . VAL A 1 101 ? 9.039 -2.788 11.520 1.00 8.95 93 VAL A CA 1
ATOM 750 C C . VAL A 1 101 ? 10.060 -1.748 11.100 1.00 9.65 93 VAL A C 1
ATOM 751 O O . VAL A 1 101 ? 10.063 -0.635 11.624 1.00 10.73 93 VAL A O 1
ATOM 755 N N . HIS A 1 102 ? 10.909 -2.105 10.141 1.00 9.44 94 HIS A N 1
ATOM 756 C CA . HIS A 1 102 ? 11.983 -1.224 9.728 1.00 10.18 94 HIS A CA 1
ATOM 757 C C . HIS A 1 102 ? 11.998 -0.863 8.249 1.00 10.67 94 HIS A C 1
ATOM 758 O O . HIS A 1 102 ? 11.960 -1.739 7.394 1.00 10.44 94 HIS A O 1
ATOM 765 N N . GLY A 1 103 ? 12.155 0.421 7.952 1.00 9.30 95 GLY A N 1
ATOM 766 C CA . GLY A 1 103 ? 12.609 0.816 6.629 1.00 10.64 95 GLY A CA 1
ATOM 767 C C . GLY A 1 103 ? 11.625 0.547 5.509 1.00 10.05 95 GLY A C 1
ATOM 768 O O . GLY A 1 103 ? 10.478 0.989 5.571 1.00 10.79 95 GLY A O 1
ATOM 769 N N . ASP A 1 104 ? 12.069 -0.155 4.470 1.00 9.37 96 ASP A N 1
ATOM 770 C CA . ASP A 1 104 ? 11.325 -0.132 3.211 1.00 9.05 96 ASP A CA 1
ATOM 771 C C . ASP A 1 104 ? 11.436 -1.395 2.365 1.00 8.88 96 ASP A C 1
ATOM 772 O O . ASP A 1 104 ? 11.350 -1.339 1.133 1.00 9.52 96 ASP A O 1
ATOM 777 N N . THR A 1 105 ? 11.620 -2.537 3.017 1.00 9.56 97 THR A N 1
ATOM 778 C CA . THR A 1 105 ? 11.681 -3.796 2.280 1.00 9.77 97 THR A CA 1
ATOM 779 C C . THR A 1 105 ? 10.298 -4.399 2.116 1.00 8.59 97 THR A C 1
ATOM 780 O O . THR A 1 105 ? 9.315 -3.911 2.683 1.00 9.28 97 THR A O 1
ATOM 784 N N . THR A 1 106 ? 10.217 -5.474 1.347 1.00 8.30 98 THR A N 1
ATOM 785 C CA . THR A 1 106 ? 8.955 -6.182 1.209 1.00 9.45 98 THR A CA 1
ATOM 786 C C . THR A 1 106 ? 8.562 -6.816 2.538 1.00 10.22 98 THR A C 1
ATOM 787 O O . THR A 1 106 ? 7.370 -6.970 2.830 1.00 9.82 98 THR A O 1
ATOM 791 N N . THR A 1 107 ? 9.559 -7.155 3.363 1.00 7.73 99 THR A N 1
ATOM 792 C CA . THR A 1 107 ? 9.262 -7.550 4.738 1.00 7.98 99 THR A CA 1
ATOM 793 C C . THR A 1 107 ? 8.478 -6.436 5.458 1.00 8.64 99 THR A C 1
ATOM 794 O O . THR A 1 107 ? 7.432 -6.691 6.073 1.00 9.26 99 THR A O 1
ATOM 798 N N . THR A 1 108 ? 8.981 -5.207 5.379 1.00 8.73 100 THR A N 1
ATOM 799 C CA . THR A 1 108 ? 8.313 -4.085 6.022 1.00 8.48 100 THR A CA 1
ATOM 800 C C . THR A 1 108 ? 6.857 -3.983 5.557 1.00 9.23 100 THR A C 1
ATOM 801 O O . THR A 1 108 ? 5.918 -3.898 6.372 1.00 8.95 100 THR A O 1
ATOM 805 N N . LEU A 1 109 ? 6.661 -4.026 4.246 1.00 9.04 101 LEU A N 1
ATOM 806 C CA . LEU A 1 109 ? 5.314 -3.925 3.677 1.00 9.25 101 LEU A CA 1
ATOM 807 C C . LEU A 1 109 ? 4.387 -5.051 4.160 1.00 9.96 101 LEU A C 1
ATOM 808 O O . LEU A 1 109 ? 3.280 -4.796 4.652 1.00 10.22 101 LEU A O 1
ATOM 813 N N . ALA A 1 110 ? 4.845 -6.293 4.043 1.00 8.85 102 ALA A N 1
ATOM 814 C CA . ALA A 1 110 ? 3.948 -7.417 4.283 1.00 8.13 102 ALA A CA 1
ATOM 815 C C . ALA A 1 110 ? 3.630 -7.557 5.771 1.00 8.96 102 ALA A C 1
ATOM 816 O O . ALA A 1 110 ? 2.499 -7.862 6.138 1.00 9.60 102 ALA A O 1
ATOM 818 N N . VAL A 1 111 ? 4.626 -7.328 6.630 1.00 8.20 103 VAL A N 1
ATOM 819 C CA . VAL A 1 111 ? 4.378 -7.352 8.066 1.00 8.98 103 VAL A CA 1
ATOM 820 C C . VAL A 1 111 ? 3.401 -6.242 8.457 1.00 9.50 103 VAL A C 1
ATOM 821 O O . VAL A 1 111 ? 2.476 -6.462 9.248 1.00 10.13 103 VAL A O 1
ATOM 825 N N . SER A 1 112 ? 3.598 -5.055 7.895 1.00 9.03 104 SER A N 1
ATOM 826 C CA . SER A 1 112 ? 2.701 -3.936 8.174 1.00 8.70 104 SER A CA 1
ATOM 827 C C . SER A 1 112 ? 1.260 -4.240 7.757 1.00 9.94 104 SER A C 1
ATOM 828 O O . SER A 1 112 ? 0.327 -3.961 8.503 1.00 10.36 104 SER A O 1
ATOM 831 N N A LEU A 1 113 ? 1.078 -4.796 6.561 0.68 9.96 105 LEU A N 1
ATOM 832 N N B LEU A 1 113 ? 1.096 -4.828 6.579 0.32 10.07 105 LEU A N 1
ATOM 833 C CA A LEU A 1 113 ? -0.261 -5.163 6.105 0.68 9.32 105 LEU A CA 1
ATOM 834 C CA B LEU A 1 113 ? -0.228 -5.170 6.083 0.32 9.70 105 LEU A CA 1
ATOM 835 C C A LEU A 1 113 ? -0.890 -6.168 7.060 0.68 10.70 105 LEU A C 1
ATOM 836 C C B LEU A 1 113 ? -0.900 -6.205 6.984 0.32 10.54 105 LEU A C 1
ATOM 837 O O A LEU A 1 113 ? -2.039 -6.001 7.481 0.68 11.13 105 LEU A O 1
ATOM 838 O O B LEU A 1 113 ? -2.086 -6.092 7.298 0.32 11.05 105 LEU A O 1
ATOM 847 N N . ALA A 1 114 ? -0.132 -7.210 7.397 1.00 9.81 106 ALA A N 1
ATOM 848 C CA . ALA A 1 114 ? -0.630 -8.247 8.297 1.00 9.62 106 ALA A CA 1
ATOM 849 C C . ALA A 1 114 ? -1.078 -7.671 9.640 1.00 9.55 106 ALA A C 1
ATOM 850 O O . ALA A 1 114 ? -2.133 -8.051 10.162 1.00 11.07 106 ALA A O 1
ATOM 852 N N . ALA A 1 115 ? -0.283 -6.758 10.196 1.00 9.08 107 ALA A N 1
ATOM 853 C CA . ALA A 1 115 ? -0.613 -6.135 11.482 1.00 9.20 107 ALA A CA 1
ATOM 854 C C . ALA A 1 115 ? -1.818 -5.195 11.354 1.00 10.45 107 ALA A C 1
ATOM 855 O O . ALA A 1 115 ? -2.731 -5.223 12.180 1.00 11.56 107 ALA A O 1
ATOM 857 N N . PHE A 1 116 ? -1.812 -4.369 10.314 1.00 9.44 108 PHE A N 1
ATOM 858 C CA . PHE A 1 116 ? -2.922 -3.462 10.016 1.00 9.47 108 PHE A CA 1
ATOM 859 C C . PHE A 1 116 ? -4.242 -4.232 9.919 1.00 9.42 108 PHE A C 1
ATOM 860 O O . PHE A 1 116 ? -5.269 -3.802 10.458 1.00 10.93 108 PHE A O 1
ATOM 868 N N . TYR A 1 117 ? -4.204 -5.373 9.244 1.00 9.23 109 TYR A N 1
ATOM 869 C CA . TYR A 1 117 ? -5.375 -6.228 9.084 1.00 9.28 109 TYR A CA 1
ATOM 870 C C . TYR A 1 117 ? -5.933 -6.762 10.418 1.00 10.67 109 TYR A C 1
ATOM 871 O O . TYR A 1 117 ? -7.064 -7.250 10.468 1.00 12.20 109 TYR A O 1
ATOM 880 N N . ARG A 1 118 ? -5.139 -6.685 11.482 1.00 11.52 110 ARG A N 1
ATOM 881 C CA A ARG A 1 118 ? -5.527 -7.239 12.777 0.53 14.26 110 ARG A CA 1
ATOM 882 C CA B ARG A 1 118 ? -5.515 -7.245 12.780 0.47 13.50 110 ARG A CA 1
ATOM 883 C C . ARG A 1 118 ? -5.635 -6.155 13.847 1.00 14.40 110 ARG A C 1
ATOM 884 O O . ARG A 1 118 ? -5.774 -6.456 15.032 1.00 15.61 110 ARG A O 1
ATOM 899 N N . TYR A 1 119 ? -5.584 -4.892 13.428 1.00 13.55 111 TYR A N 1
ATOM 900 C CA . TYR A 1 119 ? -5.632 -3.769 14.376 1.00 13.88 111 TYR A CA 1
ATOM 901 C C . TYR A 1 119 ? -4.453 -3.809 15.370 1.00 14.59 111 TYR A C 1
ATOM 902 O O . TYR A 1 119 ? -4.558 -3.331 16.498 1.00 16.12 111 TYR A O 1
ATOM 911 N N . LEU A 1 120 ? -3.335 -4.395 14.959 1.00 12.56 112 LEU A N 1
ATOM 912 C CA A LEU A 1 120 ? -2.140 -4.421 15.801 0.49 12.29 112 LEU A CA 1
ATOM 913 C CA B LEU A 1 120 ? -2.144 -4.429 15.794 0.51 12.28 112 LEU A CA 1
ATOM 914 C C . LEU A 1 120 ? -1.318 -3.171 15.528 1.00 11.35 112 LEU A C 1
ATOM 915 O O . LEU A 1 120 ? -0.854 -2.965 14.411 1.00 13.17 112 LEU A O 1
ATOM 924 N N . PRO A 1 121 ? -1.132 -2.323 16.553 1.00 11.04 113 PRO A N 1
ATOM 925 C CA . PRO A 1 121 ? -0.387 -1.075 16.349 1.00 12.78 113 PRO A CA 1
ATOM 926 C C . PRO A 1 121 ? 1.023 -1.296 15.817 1.00 11.45 113 PRO A C 1
ATOM 927 O O . PRO A 1 121 ? 1.739 -2.166 16.323 1.00 13.49 113 PRO A O 1
ATOM 931 N N . ILE A 1 122 ? 1.410 -0.503 14.818 1.00 10.55 114 ILE A N 1
ATOM 932 C CA . ILE A 1 122 ? 2.713 -0.611 14.169 1.00 10.59 114 ILE A CA 1
ATOM 933 C C . ILE A 1 122 ? 3.566 0.619 14.468 1.00 11.21 114 ILE A C 1
ATOM 934 O O . ILE A 1 122 ? 3.107 1.755 14.311 1.00 12.40 114 ILE A O 1
ATOM 939 N N . GLY A 1 123 ? 4.811 0.399 14.879 1.00 10.25 115 GLY A N 1
ATOM 940 C CA . GLY A 1 123 ? 5.784 1.479 14.922 1.00 9.35 115 GLY A CA 1
ATOM 941 C C . GLY A 1 123 ? 6.785 1.334 13.786 1.00 10.28 115 GLY A C 1
ATOM 942 O O . GLY A 1 123 ? 7.378 0.264 13.620 1.00 11.45 115 GLY A O 1
ATOM 943 N N . HIS A 1 124 ? 6.958 2.386 12.987 1.00 9.94 116 HIS A N 1
ATOM 944 C CA . HIS A 1 124 ? 7.875 2.336 11.838 1.00 8.40 116 HIS A CA 1
ATOM 945 C C . HIS A 1 124 ? 9.212 2.983 12.171 1.00 8.99 116 HIS A C 1
ATOM 946 O O . HIS A 1 124 ? 9.308 4.209 12.274 1.00 10.76 116 HIS A O 1
ATOM 953 N N . VAL A 1 125 ? 10.239 2.149 12.335 1.00 10.15 117 VAL A N 1
ATOM 954 C CA . VAL A 1 125 ? 11.606 2.623 12.514 1.00 9.83 117 VAL A CA 1
ATOM 955 C C . VAL A 1 125 ? 12.142 3.033 11.141 1.00 10.62 117 VAL A C 1
ATOM 956 O O . VAL A 1 125 ? 12.112 2.233 10.205 1.00 11.57 117 VAL A O 1
ATOM 960 N N . GLU A 1 126 ? 12.641 4.266 11.041 1.00 10.17 118 GLU A N 1
ATOM 961 C CA . GLU A 1 126 ? 13.055 4.885 9.770 1.00 10.13 118 GLU A CA 1
ATOM 962 C C . GLU A 1 126 ? 11.840 5.215 8.903 1.00 10.65 118 GLU A C 1
ATOM 963 O O . GLU A 1 126 ? 11.584 4.581 7.876 1.00 12.18 118 GLU A O 1
ATOM 969 N N . ALA A 1 127 ? 11.092 6.217 9.347 1.00 11.69 119 ALA A N 1
ATOM 970 C CA . ALA A 1 127 ? 9.824 6.586 8.725 1.00 11.02 119 ALA A CA 1
ATOM 971 C C . ALA A 1 127 ? 9.981 7.863 7.916 1.00 10.82 119 ALA A C 1
ATOM 972 O O . ALA A 1 127 ? 10.722 8.768 8.304 1.00 11.91 119 ALA A O 1
ATOM 974 N N . GLY A 1 128 ? 9.264 7.943 6.803 1.00 10.16 120 GLY A N 1
ATOM 975 C CA . GLY A 1 128 ? 9.133 9.189 6.073 1.00 10.34 120 GLY A CA 1
ATOM 976 C C . GLY A 1 128 ? 10.132 9.476 4.963 1.00 11.34 120 GLY A C 1
ATOM 977 O O . GLY A 1 128 ? 10.072 10.551 4.373 1.00 11.82 120 GLY A O 1
ATOM 978 N N . LEU A 1 129 ? 11.025 8.539 4.647 1.00 10.15 121 LEU A N 1
ATOM 979 C CA . LEU A 1 129 ? 11.942 8.761 3.522 1.00 10.65 121 LEU A CA 1
ATOM 980 C C . LEU A 1 129 ? 11.165 8.698 2.202 1.00 11.73 121 LEU A C 1
ATOM 981 O O . LEU A 1 129 ? 10.345 7.787 1.991 1.00 11.58 121 LEU A O 1
ATOM 986 N N . ARG A 1 130 ? 11.418 9.653 1.313 1.00 11.61 122 ARG A N 1
ATOM 987 C CA . ARG A 1 130 ? 10.71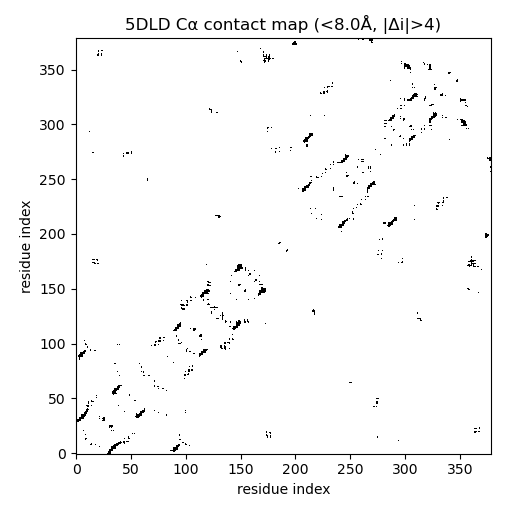5 9.709 0.027 1.00 11.49 122 ARG A CA 1
ATOM 988 C C . ARG A 1 130 ? 11.635 10.110 -1.120 1.00 11.26 122 ARG A C 1
ATOM 989 O O . ARG A 1 130 ? 12.409 11.078 -1.005 1.00 13.76 122 ARG A O 1
ATOM 997 N N . SER A 1 131 ? 11.514 9.394 -2.236 1.00 11.88 123 SER A N 1
ATOM 998 C CA . SER A 1 131 ? 12.150 9.799 -3.488 1.00 11.76 123 SER A CA 1
ATOM 999 C C . SER A 1 131 ? 11.188 10.610 -4.352 1.00 12.70 123 SER A C 1
ATOM 1000 O O . SER A 1 131 ? 11.616 11.332 -5.260 1.00 15.01 123 SER A O 1
ATOM 1003 N N . GLY A 1 132 ? 9.890 10.456 -4.098 1.00 12.48 124 GLY A N 1
ATOM 1004 C CA . GLY A 1 132 ? 8.882 11.083 -4.936 1.00 13.89 124 GLY A CA 1
ATOM 1005 C C . GLY A 1 132 ? 8.600 10.341 -6.233 1.00 14.33 124 GLY A C 1
ATOM 1006 O O . GLY A 1 132 ? 7.918 10.863 -7.118 1.00 16.67 124 GLY A O 1
ATOM 1007 N N . ASP A 1 133 ? 9.106 9.116 -6.348 1.00 14.36 125 ASP A N 1
ATOM 1008 C CA . ASP A 1 133 ? 8.959 8.344 -7.582 1.00 14.37 125 ASP A CA 1
ATOM 1009 C C . ASP A 1 133 ? 8.645 6.901 -7.206 1.00 13.74 125 ASP A C 1
ATOM 1010 O O . ASP A 1 133 ? 9.500 6.186 -6.672 1.00 13.09 125 ASP A O 1
ATOM 1015 N N . ILE A 1 134 ? 7.419 6.474 -7.502 1.00 13.18 126 ILE A N 1
ATOM 1016 C CA . ILE A 1 134 ? 6.970 5.120 -7.174 1.00 13.70 126 ILE A CA 1
ATOM 1017 C C . ILE A 1 134 ? 7.745 4.055 -7.962 1.00 12.31 126 ILE A C 1
ATOM 1018 O O . ILE A 1 134 ? 7.700 2.869 -7.619 1.00 12.51 126 ILE A O 1
ATOM 1023 N N . TRP A 1 135 ? 8.470 4.477 -8.999 1.00 11.77 127 TRP A N 1
ATOM 1024 C CA . TRP A 1 135 ? 9.282 3.558 -9.795 1.00 13.85 127 TRP A CA 1
ATOM 1025 C C . TRP A 1 135 ? 10.780 3.642 -9.511 1.00 13.09 127 TRP A C 1
ATOM 1026 O O . TRP A 1 135 ? 11.568 2.961 -10.163 1.00 14.16 127 TRP A O 1
ATOM 1037 N N . SER A 1 136 ? 11.174 4.458 -8.537 1.00 13.29 128 SER A N 1
ATOM 1038 C CA . SER A 1 136 ? 12.594 4.579 -8.211 1.00 12.28 128 SER A CA 1
ATOM 1039 C C . SER A 1 136 ? 12.769 5.185 -6.823 1.00 10.96 128 SER A C 1
ATOM 1040 O O . SER A 1 136 ? 12.576 6.380 -6.647 1.00 12.32 128 SER A O 1
ATOM 1043 N N . PRO A 1 137 ? 13.161 4.372 -5.829 1.00 10.22 129 PRO A N 1
ATOM 1044 C CA . PRO A 1 137 ? 13.492 2.945 -5.933 1.00 9.52 129 PRO A CA 1
ATOM 1045 C C . PRO A 1 137 ? 12.249 2.065 -5.990 1.00 10.09 129 PRO A C 1
ATOM 1046 O O . PRO A 1 137 ? 11.235 2.383 -5.357 1.00 10.60 129 PRO A O 1
ATOM 1050 N N . TRP A 1 138 ? 12.345 0.965 -6.727 1.00 9.75 130 TRP A N 1
ATOM 1051 C CA . TRP A 1 138 ? 11.216 0.075 -6.949 1.00 9.42 130 TRP A CA 1
ATOM 1052 C C . TRP A 1 138 ? 11.528 -1.297 -6.340 1.00 9.62 130 TRP A C 1
ATOM 1053 O O . TRP A 1 138 ? 12.501 -1.932 -6.729 1.00 9.31 130 TRP A O 1
ATOM 1064 N N . PRO A 1 139 ? 10.685 -1.792 -5.410 1.00 9.05 131 PRO A N 1
ATOM 1065 C CA . PRO A 1 139 ? 9.420 -1.259 -4.896 1.00 8.86 131 PRO A CA 1
ATOM 1066 C C . PRO A 1 139 ? 9.562 -0.525 -3.556 1.00 8.60 131 PRO A C 1
ATOM 1067 O O . PRO A 1 139 ? 8.557 -0.346 -2.855 1.00 9.69 131 PRO A O 1
ATOM 1071 N N . GLU A 1 140 ? 10.774 -0.106 -3.197 1.00 8.92 132 GLU A N 1
ATOM 1072 C CA . GLU A 1 140 ? 10.988 0.438 -1.853 1.00 8.45 132 GLU A CA 1
ATOM 1073 C C . GLU A 1 140 ? 10.187 1.713 -1.546 1.00 7.98 132 GLU A C 1
ATOM 1074 O O . GLU A 1 140 ? 9.731 1.892 -0.415 1.00 8.47 132 GLU A O 1
ATOM 1080 N N . GLU A 1 141 ? 10.022 2.595 -2.528 1.00 8.86 133 GLU A N 1
ATOM 1081 C CA . GLU A 1 141 ? 9.200 3.791 -2.311 1.00 9.47 133 GLU A CA 1
ATOM 1082 C C . GLU A 1 141 ? 7.761 3.390 -1.935 1.00 9.94 133 GLU A C 1
ATOM 1083 O O . GLU A 1 141 ? 7.189 3.908 -0.969 1.00 9.98 133 GLU A O 1
ATOM 1089 N N . LEU A 1 142 ? 7.175 2.467 -2.691 1.00 9.91 134 LEU A N 1
ATOM 1090 C CA . LEU A 1 142 ? 5.847 1.963 -2.349 1.00 9.85 134 LEU A CA 1
ATOM 1091 C C . LEU A 1 142 ? 5.845 1.359 -0.938 1.00 8.54 134 LEU A C 1
ATOM 1092 O O . LEU A 1 142 ? 4.962 1.656 -0.126 1.00 9.91 134 LEU A O 1
ATOM 1097 N N . ASN A 1 143 ? 6.836 0.512 -0.647 1.00 7.99 135 ASN A N 1
ATOM 1098 C CA . ASN A 1 143 ? 6.886 -0.162 0.649 1.00 8.88 135 ASN A CA 1
ATOM 1099 C C . ASN A 1 143 ? 6.840 0.816 1.824 1.00 8.67 135 ASN A C 1
ATOM 1100 O O . ASN A 1 143 ? 6.076 0.607 2.776 1.00 9.34 135 ASN A O 1
ATOM 1105 N N . ARG A 1 144 ? 7.671 1.861 1.790 1.00 8.25 136 ARG A N 1
ATOM 1106 C CA . ARG A 1 144 ? 7.674 2.810 2.902 1.00 9.47 136 ARG A CA 1
ATOM 1107 C C . ARG A 1 144 ? 6.424 3.687 2.936 1.00 9.41 136 ARG A C 1
ATOM 1108 O O . ARG A 1 144 ? 5.955 4.031 4.019 1.00 10.09 136 ARG A O 1
ATOM 1116 N N . ARG A 1 145 ? 5.877 4.042 1.773 1.00 9.89 137 ARG A N 1
ATOM 1117 C CA . ARG A 1 145 ? 4.628 4.812 1.762 1.00 9.77 137 ARG A CA 1
ATOM 1118 C C . ARG A 1 145 ? 3.472 4.033 2.404 1.00 9.82 137 ARG A C 1
ATOM 1119 O O . ARG A 1 145 ? 2.696 4.593 3.185 1.00 10.39 137 ARG A O 1
ATOM 1127 N N . VAL A 1 146 ? 3.350 2.751 2.065 1.00 10.01 138 VAL A N 1
ATOM 1128 C CA . VAL A 1 146 ? 2.291 1.922 2.640 1.00 9.31 138 VAL A CA 1
ATOM 1129 C C . VAL A 1 146 ? 2.486 1.794 4.143 1.00 9.79 138 VAL A C 1
ATOM 1130 O O . VAL A 1 146 ? 1.547 1.977 4.930 1.00 10.03 138 VAL A O 1
ATOM 1134 N N . THR A 1 147 ? 3.715 1.475 4.538 1.00 9.86 139 THR A N 1
ATOM 1135 C CA . THR A 1 147 ? 4.030 1.309 5.947 1.00 9.87 139 THR A CA 1
ATOM 1136 C C . THR A 1 147 ? 3.687 2.577 6.740 1.00 9.92 139 THR A C 1
ATOM 1137 O O . THR A 1 147 ? 3.027 2.517 7.788 1.00 11.41 139 THR A O 1
ATOM 1141 N N . ASP A 1 148 ? 4.110 3.728 6.233 1.00 8.65 140 ASP A N 1
ATOM 1142 C CA . ASP A 1 148 ? 3.795 4.998 6.898 1.00 9.64 140 ASP A CA 1
ATOM 1143 C C . ASP A 1 148 ? 2.289 5.290 6.971 1.00 10.36 140 ASP A C 1
ATOM 1144 O O . ASP A 1 148 ? 1.801 5.836 7.971 1.00 11.84 140 ASP A O 1
ATOM 1149 N N . ALA A 1 149 ? 1.539 4.894 5.942 1.00 10.14 141 ALA A N 1
ATOM 1150 C CA . ALA A 1 149 ? 0.097 5.144 5.952 1.00 10.87 141 ALA A CA 1
ATOM 1151 C C . ALA A 1 149 ? -0.613 4.408 7.091 1.00 10.14 141 ALA A C 1
ATOM 1152 O O . ALA A 1 149 ? -1.595 4.917 7.640 1.00 12.25 141 ALA A O 1
ATOM 1154 N N . VAL A 1 150 ? -0.119 3.220 7.443 1.00 10.10 142 VAL A N 1
ATOM 1155 C CA . VAL A 1 150 ? -0.814 2.368 8.410 1.00 10.90 142 VAL A CA 1
ATOM 1156 C C . VAL A 1 150 ? -0.179 2.365 9.794 1.00 10.99 142 VAL A C 1
ATOM 1157 O O . VAL A 1 150 ? -0.696 1.713 10.708 1.00 13.22 142 VAL A O 1
ATOM 1161 N N . SER A 1 151 ? 0.927 3.084 9.961 1.00 11.15 143 SER A N 1
ATOM 1162 C CA . SER A 1 151 ? 1.658 3.050 11.234 1.00 11.26 143 SER A CA 1
ATOM 1163 C C . SER A 1 151 ? 1.038 3.958 12.307 1.00 11.84 143 SER A C 1
ATOM 1164 O O . SER A 1 151 ? 0.431 4.982 11.992 1.00 13.75 143 SER A O 1
ATOM 1167 N N . SER A 1 152 ? 1.201 3.568 13.570 1.00 12.05 144 SER A N 1
ATOM 1168 C CA . SER A 1 152 ? 0.724 4.353 14.716 1.00 12.92 144 SER A CA 1
ATOM 1169 C C . SER A 1 152 ? 1.831 5.190 15.383 1.00 14.62 144 SER A C 1
ATOM 1170 O O . SER A 1 152 ? 1.538 6.131 16.124 1.00 17.36 144 SER A O 1
ATOM 1173 N N . TRP A 1 153 ? 3.087 4.827 15.139 1.00 12.97 145 TRP A N 1
ATOM 1174 C CA . TRP A 1 153 ? 4.241 5.642 15.518 1.00 12.32 145 TRP A CA 1
ATOM 1175 C C . TRP A 1 153 ? 5.158 5.727 14.312 1.00 11.64 145 TRP A C 1
ATOM 1176 O O . TRP A 1 153 ? 5.350 4.733 13.600 1.00 13.09 145 TRP A O 1
ATOM 1187 N N . HIS A 1 154 ? 5.758 6.895 14.111 1.00 11.65 146 HIS A N 1
ATOM 1188 C CA . HIS A 1 154 ? 6.659 7.119 12.994 1.00 12.22 146 HIS A CA 1
ATOM 1189 C C . HIS A 1 154 ? 7.971 7.677 13.525 1.00 13.08 146 HIS A C 1
ATOM 1190 O O . HIS A 1 154 ? 8.019 8.814 13.995 1.00 16.24 146 HIS A O 1
ATOM 1197 N N . PHE A 1 155 ? 9.034 6.879 13.466 1.00 12.28 147 PHE A N 1
ATOM 1198 C CA . PHE A 1 155 ? 10.325 7.323 13.975 1.00 11.83 147 PHE A CA 1
ATOM 1199 C C . PHE A 1 155 ? 11.160 7.829 12.806 1.00 12.33 147 PHE A C 1
ATOM 1200 O O . PHE A 1 155 ? 11.793 7.053 12.087 1.00 12.75 147 PHE A O 1
ATOM 1208 N N . ALA A 1 156 ? 11.100 9.145 12.603 1.00 13.44 148 ALA A N 1
ATOM 1209 C CA . ALA A 1 156 ? 11.686 9.805 11.437 1.00 13.29 148 ALA A CA 1
ATOM 1210 C C . ALA A 1 156 ? 13.165 10.083 11.675 1.00 14.03 148 ALA A C 1
ATOM 1211 O O . ALA A 1 156 ? 13.542 10.527 12.757 1.00 14.97 148 ALA A O 1
ATOM 1213 N N . PRO A 1 157 ? 14.013 9.806 10.670 1.00 12.95 149 PRO A N 1
ATOM 1214 C CA . PRO A 1 157 ? 15.457 9.999 10.874 1.00 13.65 149 PRO A CA 1
ATOM 1215 C C . PRO A 1 157 ? 15.925 11.447 10.725 1.00 15.84 149 PRO A C 1
ATOM 1216 O O . PRO A 1 157 ? 17.022 11.773 11.184 1.00 17.25 149 PRO A O 1
ATOM 1220 N N . THR A 1 158 ? 15.115 12.288 10.087 1.00 15.43 150 THR A N 1
ATOM 1221 C CA . THR A 1 158 ? 15.485 13.677 9.822 1.00 16.67 150 THR A CA 1
ATOM 1222 C C . THR A 1 158 ? 14.261 14.576 9.913 1.00 17.40 150 THR A C 1
ATOM 1223 O O . THR A 1 158 ? 13.132 14.098 9.844 1.00 17.49 150 THR A O 1
ATOM 1227 N N . GLY A 1 159 ? 14.483 15.881 10.037 1.00 20.17 151 GLY A N 1
ATOM 1228 C CA . GLY A 1 159 ? 13.392 16.834 9.958 1.00 19.75 151 GLY A CA 1
ATOM 1229 C C . GLY A 1 159 ? 12.676 16.785 8.621 1.00 20.51 151 GLY A C 1
ATOM 1230 O O . GLY A 1 159 ? 11.453 16.936 8.549 1.00 20.81 151 GLY A O 1
ATOM 1231 N N . GLN A 1 160 ? 13.438 16.561 7.555 1.00 19.38 152 GLN A N 1
ATOM 1232 C CA . GLN A 1 160 ? 12.855 16.462 6.224 1.00 19.39 152 GLN A CA 1
ATOM 1233 C C . GLN A 1 160 ? 11.889 15.266 6.108 1.00 16.43 152 GLN A C 1
ATOM 1234 O O . GLN A 1 160 ? 10.808 15.377 5.514 1.00 16.41 152 GLN A O 1
ATOM 1240 N N . ALA A 1 161 ? 12.276 14.126 6.677 1.00 14.43 153 ALA A N 1
ATOM 1241 C CA . ALA A 1 161 ? 11.399 12.953 6.664 1.00 12.60 153 ALA A CA 1
ATOM 1242 C C . ALA A 1 161 ? 10.136 13.237 7.482 1.00 15.40 153 ALA A C 1
ATOM 1243 O O . ALA A 1 161 ? 9.031 12.858 7.089 1.00 14.80 153 ALA A O 1
ATOM 1245 N N . ARG A 1 162 ? 10.309 13.904 8.618 1.00 16.27 154 ARG A N 1
ATOM 1246 C CA . ARG A 1 162 ? 9.182 14.353 9.427 1.00 17.49 154 ARG A CA 1
ATOM 1247 C C . ARG A 1 162 ? 8.247 15.235 8.599 1.00 18.78 154 ARG A C 1
ATOM 1248 O O . ARG A 1 162 ? 7.031 15.046 8.613 1.00 18.81 154 ARG A O 1
ATOM 1256 N N . ASP A 1 163 ? 8.824 16.185 7.867 1.00 18.40 155 ASP A N 1
ATOM 1257 C CA . ASP A 1 163 ? 8.035 17.095 7.045 1.00 20.65 155 ASP A CA 1
ATOM 1258 C C . ASP A 1 163 ? 7.270 16.348 5.952 1.00 18.40 155 ASP A C 1
ATOM 1259 O O . ASP A 1 163 ? 6.127 16.694 5.650 1.00 19.97 155 ASP A O 1
ATOM 1264 N N . ASN A 1 164 ? 7.895 15.324 5.371 1.00 15.71 156 ASN A N 1
ATOM 1265 C CA . ASN A 1 164 ? 7.214 14.476 4.392 1.00 14.99 156 ASN A CA 1
ATOM 1266 C C . ASN A 1 164 ? 5.949 13.851 4.999 1.00 15.51 156 ASN A C 1
ATOM 1267 O O . ASN A 1 164 ? 4.873 13.886 4.394 1.00 16.00 156 ASN A O 1
ATOM 1272 N N . LEU A 1 165 ? 6.089 13.259 6.184 1.00 13.74 157 LEU A N 1
ATOM 1273 C CA . LEU A 1 165 ? 4.963 12.637 6.874 1.00 14.73 157 LEU A CA 1
ATOM 1274 C C . LEU A 1 165 ? 3.841 13.633 7.160 1.00 17.49 157 LEU A C 1
ATOM 1275 O O . LEU A 1 165 ? 2.671 13.354 6.892 1.00 17.68 157 LEU A O 1
ATOM 1280 N N . LEU A 1 166 ? 4.196 14.790 7.707 1.00 18.67 158 LEU A N 1
ATOM 1281 C CA . LEU A 1 166 ? 3.198 15.811 8.026 1.00 20.43 158 LEU A CA 1
ATOM 1282 C C . LEU A 1 166 ? 2.453 16.262 6.768 1.00 21.72 158 LEU A C 1
ATOM 1283 O O . LEU A 1 166 ? 1.242 16.490 6.802 1.00 23.01 158 LEU A O 1
ATOM 1288 N N . SER A 1 167 ? 3.175 16.367 5.653 1.00 20.62 159 SER A N 1
ATOM 1289 C CA . SER A 1 167 ? 2.576 16.828 4.404 1.00 21.35 159 SER A CA 1
ATOM 1290 C C . SER A 1 167 ? 1.607 15.787 3.846 1.00 20.99 159 SER A C 1
ATOM 1291 O O . SER A 1 167 ? 0.720 16.113 3.047 1.00 22.56 159 SER A O 1
ATOM 1294 N N . GLU A 1 168 ? 1.780 14.538 4.274 1.00 20.61 160 GLU A N 1
ATOM 1295 C CA . GLU A 1 168 ? 0.918 13.443 3.842 1.00 19.32 160 GLU A CA 1
ATOM 1296 C C . GLU A 1 168 ? -0.292 13.253 4.760 1.00 21.00 160 GLU A C 1
ATOM 1297 O O . GLU A 1 168 ? -1.104 12.351 4.546 1.00 23.79 160 GLU A O 1
ATOM 1303 N N . GLY A 1 169 ? -0.409 14.100 5.778 1.00 20.53 161 GLY A N 1
ATOM 1304 C CA . GLY A 1 169 ? -1.547 14.035 6.679 1.00 21.53 161 GLY A CA 1
ATOM 1305 C C . GLY A 1 169 ? -1.332 13.220 7.943 1.00 22.97 161 GLY A C 1
ATOM 1306 O O . GLY A 1 169 ? -2.279 12.975 8.686 1.00 25.34 161 GLY A O 1
ATOM 1307 N N . VAL A 1 170 ? -0.099 12.785 8.191 1.00 21.52 162 VAL A N 1
ATOM 1308 C CA . VAL A 1 170 ? 0.208 12.094 9.438 1.00 21.69 162 VAL A CA 1
ATOM 1309 C C . VAL A 1 170 ? 0.128 13.090 10.600 1.00 24.08 162 VAL A C 1
ATOM 1310 O O . VAL A 1 170 ? 0.695 14.177 10.519 1.00 25.40 162 VAL A O 1
ATOM 1314 N N . PRO A 1 171 ? -0.589 12.727 11.681 1.00 27.14 163 PRO A N 1
ATOM 1315 C CA . PRO A 1 171 ? -0.729 13.613 12.844 1.00 28.92 163 PRO A CA 1
ATOM 1316 C C . PRO A 1 171 ? 0.612 13.920 13.495 1.00 28.28 163 PRO A C 1
ATOM 1317 O O . PRO A 1 171 ? 1.465 13.035 13.586 1.00 26.73 163 PRO A O 1
ATOM 1321 N N . VAL A 1 172 ? 0.788 15.155 13.951 1.00 28.96 164 VAL A N 1
ATOM 1322 C CA . VAL A 1 172 ? 2.063 15.582 14.516 1.00 29.83 164 VAL A CA 1
ATOM 1323 C C . VAL A 1 172 ? 2.478 14.727 15.720 1.00 28.35 164 VAL A C 1
ATOM 1324 O O . VAL A 1 172 ? 3.657 14.421 15.893 1.00 28.15 164 VAL A O 1
ATOM 1328 N N . GLY A 1 173 ? 1.501 14.313 16.523 1.00 27.10 165 GLY A N 1
ATOM 1329 C CA . GLY A 1 173 ? 1.772 13.515 17.705 1.00 26.10 165 GLY A CA 1
ATOM 1330 C C . GLY A 1 173 ? 2.308 12.126 17.412 1.00 25.72 165 GLY A C 1
ATOM 1331 O O . GLY A 1 173 ? 2.855 11.467 18.294 1.00 27.77 165 GLY A O 1
ATOM 1332 N N . SER A 1 174 ? 2.163 11.681 16.169 1.00 23.80 166 SER A N 1
ATOM 1333 C CA . SER A 1 174 ? 2.582 10.341 15.784 1.00 24.01 166 SER A CA 1
ATOM 1334 C C . SER A 1 174 ? 4.051 10.314 15.385 1.00 21.39 166 SER A C 1
ATOM 1335 O O . SER A 1 174 ? 4.689 9.256 15.395 1.00 20.38 166 SER A O 1
ATOM 1338 N N . VAL A 1 175 ? 4.583 11.479 15.031 1.00 20.19 167 VAL A N 1
ATOM 1339 C CA . VAL A 1 175 ? 5.929 11.576 14.478 1.00 18.99 167 VAL A CA 1
ATOM 1340 C C . VAL A 1 175 ? 6.942 12.000 15.527 1.00 17.85 167 VAL A C 1
ATOM 1341 O O . VAL A 1 175 ? 6.822 13.063 16.139 1.00 20.43 167 VAL A O 1
ATOM 1345 N N . VAL A 1 176 ? 7.947 11.160 15.733 1.00 17.52 168 VAL A N 1
ATOM 1346 C CA . VAL A 1 176 ? 9.047 11.501 16.618 1.00 18.72 168 VAL A CA 1
ATOM 1347 C C . VAL A 1 176 ? 10.303 11.543 15.769 1.00 16.68 168 VAL A C 1
ATOM 1348 O O . VAL A 1 176 ? 10.654 10.553 15.118 1.00 16.60 168 VAL A O 1
ATOM 1352 N N . MET A 1 177 ? 10.974 12.690 15.750 1.00 18.62 169 MET A N 1
ATOM 1353 C CA . MET A 1 177 ? 12.211 12.806 14.995 1.00 17.60 169 MET A CA 1
ATOM 1354 C C . MET A 1 177 ? 13.351 12.318 15.892 1.00 16.51 169 MET A C 1
ATOM 1355 O O . MET A 1 177 ? 13.803 13.034 16.793 1.00 18.65 169 MET A O 1
ATOM 1360 N N . THR A 1 178 ? 13.789 11.083 15.645 1.00 16.33 170 THR A N 1
ATOM 1361 C CA . THR A 1 178 ? 14.697 10.384 16.543 1.00 17.69 170 THR A CA 1
ATOM 1362 C C . THR A 1 178 ? 16.125 10.308 16.025 1.00 16.78 170 THR A C 1
ATOM 1363 O O . THR A 1 178 ? 17.023 9.894 16.754 1.00 17.97 170 THR A O 1
ATOM 1367 N N . GLY A 1 179 ? 16.337 10.703 14.775 1.00 17.73 171 GLY A N 1
ATOM 1368 C CA . GLY A 1 179 ? 17.557 10.346 14.078 1.00 15.74 171 GLY A CA 1
ATOM 1369 C C . GLY A 1 179 ? 17.504 8.903 13.588 1.00 15.44 171 GLY A C 1
ATOM 1370 O O . GLY A 1 179 ? 16.504 8.198 13.790 1.00 14.47 171 GLY A O 1
ATOM 1371 N N . ASN A 1 180 ? 18.579 8.459 12.943 1.00 14.52 172 ASN A N 1
ATOM 1372 C CA . ASN A 1 180 ? 18.628 7.121 12.360 1.00 13.50 172 ASN A CA 1
ATOM 1373 C C . ASN A 1 180 ? 19.492 6.187 13.193 1.00 13.33 172 ASN A C 1
ATOM 1374 O O . ASN A 1 180 ? 20.641 6.502 13.517 1.00 15.88 172 ASN A O 1
ATOM 1379 N N . THR A 1 181 ? 18.938 5.026 13.530 1.00 12.65 173 THR A N 1
ATOM 1380 C CA . THR A 1 181 ? 19.662 4.045 14.334 1.00 11.98 173 THR A CA 1
ATOM 1381 C C . THR A 1 181 ? 20.923 3.506 13.643 1.00 12.12 173 THR A C 1
ATOM 1382 O O . THR A 1 181 ? 21.726 2.826 14.278 1.00 13.26 173 THR A O 1
ATOM 1386 N N . VAL A 1 182 ? 21.097 3.778 12.349 1.00 12.96 174 VAL A N 1
ATOM 1387 C CA . VAL A 1 182 ? 22.309 3.324 11.669 1.00 12.80 174 VAL A CA 1
ATOM 1388 C C . VAL A 1 182 ? 23.552 3.947 12.301 1.00 12.29 174 VAL A C 1
ATOM 1389 O O . VAL A 1 182 ? 24.612 3.325 12.328 1.00 13.84 174 VAL A O 1
ATOM 1393 N N . ILE A 1 183 ? 23.419 5.165 12.827 1.00 13.39 175 ILE A N 1
ATOM 1394 C CA . ILE A 1 183 ? 24.543 5.809 13.497 1.00 14.66 175 ILE A CA 1
ATOM 1395 C C . ILE A 1 183 ? 24.866 5.047 14.782 1.00 14.32 175 ILE A C 1
ATOM 1396 O O . ILE A 1 183 ? 26.041 4.878 15.132 1.00 15.33 175 ILE A O 1
ATOM 1401 N N . ASP A 1 184 ? 23.828 4.598 15.494 1.00 13.55 176 ASP A N 1
ATOM 1402 C CA . ASP A 1 184 ? 24.042 3.800 16.702 1.00 13.51 176 ASP A CA 1
ATOM 1403 C C . ASP A 1 184 ? 24.882 2.561 16.352 1.00 13.29 176 ASP A C 1
ATOM 1404 O O . ASP A 1 184 ? 25.830 2.217 17.055 1.00 15.88 176 ASP A O 1
ATOM 1409 N N . ALA A 1 185 ? 24.500 1.876 15.275 1.00 13.05 177 ALA A N 1
ATOM 1410 C CA . ALA A 1 185 ? 25.167 0.641 14.862 1.00 12.98 177 ALA A CA 1
ATOM 1411 C C . ALA A 1 185 ? 26.597 0.903 14.409 1.00 13.16 177 ALA A C 1
ATOM 1412 O O . ALA A 1 185 ? 27.526 0.191 14.799 1.00 14.81 177 ALA A O 1
ATOM 1414 N N . LEU A 1 186 ? 26.760 1.926 13.581 1.00 13.37 178 LEU A N 1
ATOM 1415 C CA . LEU A 1 186 ? 28.070 2.325 13.086 1.00 14.21 178 LEU A CA 1
ATOM 1416 C C . LEU A 1 186 ? 29.021 2.647 14.234 1.00 16.00 178 LEU A C 1
ATOM 1417 O O . LEU A 1 186 ? 30.168 2.199 14.237 1.00 17.10 178 LEU A O 1
ATOM 1422 N N . HIS A 1 187 ? 28.540 3.409 15.210 1.00 16.23 179 HIS A N 1
ATOM 1423 C CA . HIS A 1 187 ? 29.360 3.765 16.365 1.00 17.01 179 HIS A CA 1
ATOM 1424 C C . HIS A 1 187 ? 29.744 2.532 17.171 1.00 19.75 179 HIS A C 1
ATOM 1425 O O . HIS A 1 187 ? 30.885 2.415 17.604 1.00 21.04 179 HIS A O 1
ATOM 1432 N N . ASP A 1 188 ? 28.794 1.614 17.356 1.00 20.03 180 ASP A N 1
ATOM 1433 C CA A ASP A 1 188 ? 29.051 0.386 18.104 0.56 20.87 180 ASP A CA 1
ATOM 1434 C CA B ASP A 1 188 ? 29.054 0.381 18.101 0.44 21.26 180 ASP A CA 1
ATOM 1435 C C . ASP A 1 188 ? 30.192 -0.409 17.464 1.00 20.56 180 ASP A C 1
ATOM 1436 O O . ASP A 1 188 ? 31.090 -0.904 18.156 1.00 21.70 180 ASP A O 1
ATOM 1445 N N . VAL A 1 189 ? 30.160 -0.522 16.141 1.00 20.77 181 VAL A N 1
ATOM 1446 C CA . VAL A 1 189 ? 31.162 -1.297 15.421 1.00 20.74 181 VAL A CA 1
ATOM 1447 C C . VAL A 1 189 ? 32.493 -0.553 15.316 1.00 22.10 181 VAL A C 1
ATOM 1448 O O . VAL A 1 189 ? 33.559 -1.155 15.451 1.00 21.90 181 VAL A O 1
ATOM 1452 N N . LYS A 1 190 ? 32.432 0.757 15.093 1.00 24.10 182 LYS A N 1
ATOM 1453 C CA . LYS A 1 190 ? 33.641 1.575 15.084 1.00 29.13 182 LYS A CA 1
ATOM 1454 C C . LYS A 1 190 ? 34.379 1.424 16.411 1.00 31.02 182 LYS A C 1
ATOM 1455 O O . LYS A 1 190 ? 35.612 1.353 16.443 1.00 32.56 182 LYS A O 1
ATOM 1461 N N . HIS A 1 191 ? 33.620 1.363 17.503 1.00 32.65 183 HIS A N 1
ATOM 1462 C CA A HIS A 1 191 ? 34.210 1.203 18.826 0.49 34.08 183 HIS A CA 1
ATOM 1463 C CA B HIS A 1 191 ? 34.191 1.194 18.837 0.51 33.97 183 HIS A CA 1
ATOM 1464 C C . HIS A 1 191 ? 34.839 -0.180 18.994 1.00 34.99 183 HIS A C 1
ATOM 1465 O O . HIS A 1 191 ? 35.906 -0.303 19.596 1.00 36.85 183 HIS A O 1
ATOM 1478 N N . MET A 1 192 ? 34.182 -1.212 18.462 1.00 34.94 184 MET A N 1
ATOM 1479 C CA . MET A 1 192 ? 34.715 -2.574 18.513 1.00 36.11 184 MET A CA 1
ATOM 1480 C C . MET A 1 192 ? 36.132 -2.585 17.945 1.00 37.67 184 MET A C 1
ATOM 1481 O O . MET A 1 192 ? 37.045 -3.172 18.528 1.00 38.99 184 MET A O 1
ATOM 1486 N N . LEU A 1 193 ? 36.305 -1.915 16.810 1.00 37.42 185 LEU A N 1
ATOM 1487 C CA . LEU A 1 193 ? 37.590 -1.868 16.119 1.00 38.30 185 LEU A CA 1
ATOM 1488 C C . LEU A 1 193 ? 38.620 -1.022 16.868 1.00 43.27 185 LEU A C 1
ATOM 1489 O O . LEU A 1 193 ? 39.778 -1.424 17.026 1.00 43.86 185 LEU A O 1
ATOM 1494 N N . GLU A 1 194 ? 38.194 0.148 17.331 1.00 46.66 186 GLU A N 1
ATOM 1495 C CA . GLU A 1 194 ? 39.097 1.086 17.991 1.00 50.06 186 GLU A CA 1
ATOM 1496 C C . GLU A 1 194 ? 39.560 0.603 19.365 1.00 50.62 186 GLU A C 1
ATOM 1497 O O . GLU A 1 194 ? 40.662 0.936 19.804 1.00 50.99 186 GLU A O 1
ATOM 1503 N N . ARG A 1 195 ? 38.729 -0.188 20.037 1.00 50.06 187 ARG A N 1
ATOM 1504 C CA . ARG A 1 195 ? 39.022 -0.591 21.413 1.00 50.26 187 ARG A CA 1
ATOM 1505 C C . ARG A 1 195 ? 39.779 -1.916 21.508 1.00 50.75 187 ARG A C 1
ATOM 1506 O O . ARG A 1 195 ? 40.229 -2.307 22.588 1.00 51.05 187 ARG A O 1
ATOM 1508 N N . ASP A 1 196 ? 39.924 -2.600 20.379 1.00 50.93 188 ASP A N 1
ATOM 1509 C CA . ASP A 1 196 ? 40.590 -3.896 20.349 1.00 51.91 188 ASP A CA 1
ATOM 1510 C C . ASP A 1 196 ? 41.542 -3.976 19.159 1.00 52.10 188 ASP A C 1
ATOM 1511 O O . ASP A 1 196 ? 41.112 -4.123 18.015 1.00 51.49 188 ASP A O 1
ATOM 1516 N N . ASP A 1 197 ? 42.838 -3.886 19.440 1.00 52.23 189 ASP A N 1
ATOM 1517 C CA . ASP A 1 197 ? 43.850 -3.935 18.391 1.00 52.08 189 ASP A CA 1
ATOM 1518 C C . ASP A 1 197 ? 43.966 -5.328 17.782 1.00 49.17 189 ASP A C 1
ATOM 1519 O O . ASP A 1 197 ? 44.245 -5.469 16.591 1.00 48.31 189 ASP A O 1
ATOM 1524 N N . ALA A 1 198 ? 43.758 -6.352 18.604 1.00 46.74 190 ALA A N 1
ATOM 1525 C CA . ALA A 1 198 ? 43.814 -7.732 18.137 1.00 44.61 190 ALA A CA 1
ATOM 1526 C C . ALA A 1 198 ? 42.696 -7.982 17.134 1.00 42.57 190 ALA A C 1
ATOM 1527 O O . ALA A 1 198 ? 42.901 -8.621 16.099 1.00 42.29 190 ALA A O 1
ATOM 1529 N N . LEU A 1 199 ? 41.512 -7.473 17.454 1.00 40.20 191 LEU A N 1
ATOM 1530 C CA . LEU A 1 199 ? 40.368 -7.594 16.561 1.00 38.10 191 LEU A CA 1
ATOM 1531 C C . LEU A 1 199 ? 40.632 -6.859 15.257 1.00 37.87 191 LEU A C 1
ATOM 1532 O O . LEU A 1 199 ? 40.393 -7.397 14.177 1.00 36.74 191 LEU A O 1
ATOM 1537 N N . SER A 1 200 ? 41.125 -5.629 15.362 1.00 37.30 192 SER A N 1
ATOM 1538 C CA . SER A 1 200 ? 41.429 -4.830 14.179 1.00 38.46 192 SER A CA 1
ATOM 1539 C C . SER A 1 200 ? 42.480 -5.496 13.295 1.00 37.79 192 SER A C 1
ATOM 1540 O O . SER A 1 200 ? 42.369 -5.471 12.069 1.00 37.36 192 SER A O 1
ATOM 1543 N N . ARG A 1 201 ? 43.497 -6.089 13.916 1.00 38.24 193 ARG A N 1
ATOM 1544 C CA . ARG A 1 201 ? 44.514 -6.816 13.162 1.00 39.00 193 ARG A CA 1
ATOM 1545 C C . ARG A 1 201 ? 43.917 -8.026 12.449 1.00 36.38 193 ARG A C 1
ATOM 1546 O O . ARG A 1 201 ? 44.234 -8.284 11.286 1.00 36.27 193 ARG A O 1
ATOM 1554 N N . GLU A 1 202 ? 43.058 -8.767 13.147 1.00 33.91 194 GLU A N 1
ATOM 1555 C CA . GLU A 1 202 ? 42.430 -9.954 12.569 1.00 31.63 194 GLU A CA 1
ATOM 1556 C C . GLU A 1 202 ? 41.560 -9.581 11.371 1.00 28.57 194 GLU A C 1
ATOM 1557 O O . GLU A 1 202 ? 41.620 -10.236 10.326 1.00 27.81 194 GLU A O 1
ATOM 1563 N N . VAL A 1 203 ? 40.754 -8.531 11.531 1.00 26.19 195 VAL A N 1
ATOM 1564 C CA . VAL A 1 203 ? 39.897 -8.055 10.451 1.00 23.13 195 VAL A CA 1
ATOM 1565 C C . VAL A 1 203 ? 40.728 -7.666 9.233 1.00 22.50 195 VAL A C 1
ATOM 1566 O O . VAL A 1 203 ? 40.409 -8.060 8.117 1.00 21.73 195 VAL A O 1
ATOM 1570 N N . ALA A 1 204 ? 41.799 -6.903 9.454 1.00 23.13 196 ALA A N 1
ATOM 1571 C CA . ALA A 1 204 ? 42.657 -6.478 8.353 1.00 24.70 196 ALA A CA 1
ATOM 1572 C C . ALA A 1 204 ? 43.275 -7.685 7.645 1.00 24.63 196 ALA A C 1
ATOM 1573 O O . ALA A 1 204 ? 43.421 -7.695 6.422 1.00 25.33 196 ALA A O 1
ATOM 1575 N N . ALA A 1 205 ? 43.616 -8.711 8.418 1.00 23.70 197 ALA A N 1
ATOM 1576 C CA . ALA A 1 205 ? 44.270 -9.895 7.866 1.00 23.77 197 ALA A CA 1
ATOM 1577 C C . ALA A 1 205 ? 43.339 -10.750 7.005 1.00 24.29 197 ALA A C 1
ATOM 1578 O O . ALA A 1 205 ? 43.788 -11.686 6.348 1.00 26.63 197 ALA A O 1
ATOM 1580 N N . ARG A 1 206 ? 42.048 -10.429 7.001 1.00 23.19 198 ARG A N 1
ATOM 1581 C CA . ARG A 1 206 ? 41.102 -11.133 6.141 1.00 22.34 198 ARG A CA 1
ATOM 1582 C C . ARG A 1 206 ? 41.276 -10.721 4.687 1.00 22.79 198 ARG A C 1
ATOM 1583 O O . ARG A 1 206 ? 40.759 -11.379 3.786 1.00 23.22 198 ARG A O 1
ATOM 1591 N N . PHE A 1 207 ? 41.996 -9.625 4.461 1.00 22.27 199 PHE A N 1
ATOM 1592 C CA . PHE A 1 207 ? 42.168 -9.087 3.115 1.00 21.49 199 PHE A CA 1
ATOM 1593 C C . PHE A 1 207 ? 43.644 -8.967 2.735 1.00 22.21 199 PHE A C 1
ATOM 1594 O O . PHE A 1 207 ? 44.136 -7.858 2.510 1.00 22.66 199 PHE A O 1
ATOM 1602 N N . PRO A 1 208 ? 44.354 -10.107 2.641 1.00 24.40 200 PRO A N 1
ATOM 1603 C CA . PRO A 1 208 ? 45.799 -10.049 2.399 1.00 25.18 200 PRO A CA 1
ATOM 1604 C C . PRO A 1 208 ? 46.157 -9.512 1.015 1.00 24.94 200 PRO A C 1
ATOM 1605 O O . PRO A 1 208 ? 47.315 -9.172 0.775 1.00 25.76 200 PRO A O 1
ATOM 1609 N N . PHE A 1 209 ? 45.176 -9.427 0.124 1.00 24.25 201 PHE A N 1
ATOM 1610 C CA . PHE A 1 209 ? 45.410 -8.884 -1.212 1.00 23.62 201 PHE A CA 1
ATOM 1611 C C . PHE A 1 209 ? 45.518 -7.361 -1.206 1.00 24.12 201 PHE A C 1
ATOM 1612 O O . PHE A 1 209 ? 46.016 -6.768 -2.160 1.00 24.43 201 PHE A O 1
ATOM 1620 N N . LEU A 1 210 ? 45.041 -6.726 -0.140 1.00 23.56 202 LEU A N 1
ATOM 1621 C CA . LEU A 1 210 ? 45.130 -5.270 -0.042 1.00 23.16 202 LEU A CA 1
ATOM 1622 C C . LEU A 1 210 ? 46.574 -4.808 0.127 1.00 24.47 202 LEU A C 1
ATOM 1623 O O . LEU A 1 210 ? 47.343 -5.381 0.899 1.00 25.99 202 LEU A O 1
ATOM 1628 N N . ASP A 1 211 ? 46.923 -3.762 -0.610 1.00 24.04 203 ASP A N 1
ATOM 1629 C CA . ASP A 1 211 ? 48.253 -3.181 -0.575 1.00 26.68 203 ASP A CA 1
ATOM 1630 C C . ASP A 1 211 ? 48.132 -1.874 0.193 1.00 27.53 203 ASP A C 1
ATOM 1631 O O . ASP A 1 211 ? 47.420 -0.975 -0.242 1.00 26.19 203 ASP A O 1
ATOM 1636 N N . PRO A 1 212 ? 48.824 -1.764 1.340 1.00 29.01 204 PRO A N 1
ATOM 1637 C CA . PRO A 1 212 ? 48.749 -0.542 2.151 1.00 30.09 204 PRO A CA 1
ATOM 1638 C C . PRO A 1 212 ? 49.192 0.723 1.415 1.00 30.38 204 PRO A C 1
ATOM 1639 O O . PRO A 1 212 ? 48.859 1.821 1.857 1.00 31.97 204 PRO A O 1
ATOM 1643 N N . THR A 1 213 ? 49.920 0.576 0.312 1.00 28.65 205 THR A N 1
ATOM 1644 C CA . THR A 1 213 ? 50.394 1.737 -0.435 1.00 28.59 205 THR A CA 1
ATOM 1645 C C . THR A 1 213 ? 49.449 2.128 -1.570 1.00 27.01 205 THR A C 1
ATOM 1646 O O . THR A 1 213 ? 49.696 3.111 -2.271 1.00 28.53 205 THR A O 1
ATOM 1650 N N . ALA A 1 214 ? 48.379 1.358 -1.759 1.00 23.61 206 ALA A N 1
ATOM 1651 C CA . ALA A 1 214 ? 47.442 1.615 -2.852 1.00 21.85 206 ALA A CA 1
ATOM 1652 C C . ALA A 1 214 ? 46.144 2.229 -2.348 1.00 21.34 206 ALA A C 1
ATOM 1653 O O . ALA A 1 214 ? 45.599 1.802 -1.328 1.00 21.73 206 ALA A O 1
ATOM 1655 N N . ARG A 1 215 ? 45.645 3.228 -3.067 1.00 19.41 207 ARG A N 1
ATOM 1656 C CA . ARG A 1 215 ? 44.321 3.770 -2.776 1.00 18.75 207 ARG A CA 1
ATOM 1657 C C . ARG A 1 215 ? 43.262 2.727 -3.100 1.00 17.10 207 ARG A C 1
ATOM 1658 O O . ARG A 1 215 ? 43.366 2.003 -4.092 1.00 18.47 207 ARG A O 1
ATOM 1666 N N . MET A 1 216 ? 42.248 2.648 -2.250 1.00 14.31 208 MET A N 1
ATOM 1667 C CA A MET A 1 216 ? 41.187 1.652 -2.390 0.58 13.73 208 MET A CA 1
ATOM 1668 C CA B MET A 1 216 ? 41.200 1.661 -2.431 0.42 13.96 208 MET A CA 1
ATOM 1669 C C . MET A 1 216 ? 39.842 2.320 -2.658 1.00 13.04 208 MET A C 1
ATOM 1670 O O . MET A 1 216 ? 39.491 3.303 -2.010 1.00 15.51 208 MET A O 1
ATOM 1679 N N . VAL A 1 217 ? 39.089 1.781 -3.608 1.00 12.67 209 VAL A N 1
ATOM 1680 C CA . VAL A 1 217 ? 37.723 2.235 -3.852 1.00 12.79 209 VAL A CA 1
ATOM 1681 C C . VAL A 1 217 ? 36.790 1.092 -3.494 1.00 12.67 209 VAL A C 1
ATOM 1682 O O . VAL A 1 217 ? 37.007 -0.037 -3.924 1.00 14.47 209 VAL A O 1
ATOM 1686 N N . LEU A 1 218 ? 35.770 1.387 -2.690 1.00 10.68 210 LEU A N 1
ATOM 1687 C CA . LEU A 1 218 ? 34.838 0.370 -2.219 1.00 10.41 210 LEU A CA 1
ATOM 1688 C C . LEU A 1 218 ? 33.529 0.499 -2.986 1.00 10.65 210 LEU A C 1
ATOM 1689 O O . LEU A 1 218 ? 32.998 1.605 -3.114 1.00 12.05 210 LEU A O 1
ATOM 1694 N N . ILE A 1 219 ? 33.012 -0.632 -3.471 1.00 10.69 211 ILE A N 1
ATOM 1695 C CA . ILE A 1 219 ? 31.885 -0.654 -4.410 1.00 10.38 211 ILE A CA 1
ATOM 1696 C C . ILE A 1 219 ? 30.796 -1.615 -3.962 1.00 10.95 211 ILE A C 1
ATOM 1697 O O . ILE A 1 219 ? 31.095 -2.735 -3.569 1.00 10.65 211 ILE A O 1
ATOM 1702 N N . THR A 1 220 ? 29.533 -1.190 -4.038 1.00 10.60 212 THR A N 1
ATOM 1703 C CA . THR A 1 220 ? 28.407 -2.136 -3.975 1.00 10.15 212 THR A CA 1
ATOM 1704 C C . THR A 1 220 ? 27.321 -1.712 -4.971 1.00 9.25 212 THR A C 1
ATOM 1705 O O . THR A 1 220 ? 27.250 -0.547 -5.387 1.00 11.91 212 THR A O 1
ATOM 1709 N N . GLY A 1 221 ? 26.472 -2.650 -5.363 1.00 9.41 213 GLY A N 1
ATOM 1710 C CA . GLY A 1 221 ? 25.394 -2.312 -6.277 1.00 10.26 213 GLY A CA 1
ATOM 1711 C C . GLY A 1 221 ? 24.300 -3.355 -6.309 1.00 11.43 213 GLY A C 1
ATOM 1712 O O . GLY A 1 221 ? 24.581 -4.522 -6.587 1.00 12.09 213 GLY A O 1
ATOM 1713 N N . HIS A 1 222 ? 23.058 -2.958 -6.031 1.00 9.20 214 HIS A N 1
ATOM 1714 C CA . HIS A 1 222 ? 21.965 -3.935 -6.093 1.00 8.93 214 HIS A CA 1
ATOM 1715 C C . HIS A 1 222 ? 20.558 -3.352 -6.288 1.00 8.99 214 HIS A C 1
ATOM 1716 O O . HIS A 1 222 ? 19.587 -4.095 -6.167 1.00 9.67 214 HIS A O 1
ATOM 1723 N N . ARG A 1 223 ? 20.415 -2.059 -6.586 1.00 8.70 215 ARG A N 1
ATOM 1724 C CA . ARG A 1 223 ? 19.049 -1.513 -6.755 1.00 9.85 215 ARG A CA 1
ATOM 1725 C C . ARG A 1 223 ? 18.283 -2.257 -7.856 1.00 9.58 215 ARG A C 1
ATOM 1726 O O . ARG A 1 223 ? 18.799 -2.456 -8.961 1.00 10.25 215 ARG A O 1
ATOM 1734 N N . ARG A 1 224 ? 17.055 -2.665 -7.538 1.00 8.90 216 ARG A N 1
ATOM 1735 C CA . ARG A 1 224 ? 16.243 -3.501 -8.419 1.00 9.89 216 ARG A CA 1
ATOM 1736 C C . ARG A 1 224 ? 15.919 -2.813 -9.752 1.00 10.52 216 ARG A C 1
ATOM 1737 O O . ARG A 1 224 ? 15.956 -3.457 -10.807 1.00 11.40 216 ARG A O 1
ATOM 1745 N N . GLU A 1 225 ? 15.640 -1.507 -9.711 1.00 10.23 217 GLU A N 1
ATOM 1746 C CA . GLU A 1 225 ? 15.356 -0.762 -10.933 1.00 10.97 217 GLU A CA 1
ATOM 1747 C C . GLU A 1 225 ? 16.574 -0.675 -11.858 1.00 10.71 217 GLU A C 1
ATOM 1748 O O . GLU A 1 225 ? 16.447 -0.295 -13.031 1.00 13.16 217 GLU A O 1
ATOM 1754 N N . SER A 1 226 ? 17.752 -1.026 -11.340 1.00 10.52 218 SER A N 1
ATOM 1755 C CA . SER A 1 226 ? 18.969 -0.982 -12.150 1.00 10.96 218 SER A CA 1
ATOM 1756 C C . SER A 1 226 ? 19.352 -2.324 -12.763 1.00 10.83 218 SER A C 1
ATOM 1757 O O . SER A 1 226 ? 20.322 -2.386 -13.521 1.00 11.60 218 SER A O 1
ATOM 1760 N N . PHE A 1 227 ? 18.584 -3.383 -12.482 1.00 10.39 219 PHE A N 1
ATOM 1761 C CA . PHE A 1 227 ? 18.911 -4.693 -13.043 1.00 11.05 219 PHE A CA 1
ATOM 1762 C C . PHE A 1 227 ? 18.925 -4.599 -14.575 1.00 11.73 219 PHE A C 1
ATOM 1763 O O . PHE A 1 227 ? 18.109 -3.889 -15.177 1.00 13.76 219 PHE A O 1
ATOM 1771 N N . GLY A 1 228 ? 19.853 -5.310 -15.203 1.00 12.03 220 GLY A N 1
ATOM 1772 C CA . GLY A 1 228 ? 19.929 -5.331 -16.652 1.00 12.68 220 GLY A CA 1
ATOM 1773 C C . GLY A 1 228 ? 20.871 -4.281 -17.206 1.00 12.57 220 GLY A C 1
ATOM 1774 O O . GLY A 1 228 ? 22.051 -4.264 -16.859 1.00 14.30 220 GLY A O 1
ATOM 1775 N N . GLU A 1 229 ? 20.348 -3.401 -18.056 1.00 12.93 221 GLU A N 1
ATOM 1776 C CA . GLU A 1 229 ? 21.184 -2.420 -18.755 1.00 13.30 221 GLU A CA 1
ATOM 1777 C C . GLU A 1 229 ? 21.903 -1.392 -17.864 1.00 13.30 221 GLU A C 1
ATOM 1778 O O . GLU A 1 229 ? 23.087 -1.126 -18.080 1.00 13.66 221 GLU A O 1
ATOM 1784 N N . PRO A 1 230 ? 21.205 -0.802 -16.870 1.00 12.52 222 PRO A N 1
ATOM 1785 C CA . PRO A 1 230 ? 21.949 0.149 -16.026 1.00 12.37 222 PRO A CA 1
ATOM 1786 C C . PRO A 1 230 ? 23.111 -0.517 -15.282 1.00 12.05 222 PRO A C 1
ATOM 1787 O O . PRO A 1 230 ? 24.203 0.052 -15.217 1.00 12.87 222 PRO A O 1
ATOM 1791 N N . PHE A 1 231 ? 22.893 -1.721 -14.764 1.00 11.39 223 PHE A N 1
ATOM 1792 C CA . PHE A 1 231 ? 23.955 -2.437 -14.058 1.00 11.26 223 PHE A CA 1
ATOM 1793 C C . PHE A 1 231 ? 25.113 -2.783 -14.999 1.00 12.65 223 PHE A C 1
ATOM 1794 O O . PHE A 1 231 ? 26.282 -2.698 -14.615 1.00 13.12 223 PHE A O 1
ATOM 1802 N N . ARG A 1 232 ? 24.782 -3.173 -16.226 1.00 11.26 224 ARG A N 1
ATOM 1803 C CA . ARG A 1 232 ? 25.802 -3.471 -17.228 1.00 11.97 224 ARG A CA 1
ATOM 1804 C C . ARG A 1 232 ? 26.675 -2.235 -17.471 1.00 12.99 224 ARG A C 1
ATOM 1805 O O . ARG A 1 232 ? 27.903 -2.327 -17.531 1.00 13.98 224 ARG A O 1
ATOM 1813 N N . ASN A 1 233 ? 26.043 -1.071 -17.602 1.00 12.82 225 ASN A N 1
ATOM 1814 C CA . ASN A 1 233 ? 26.803 0.169 -17.804 1.00 13.51 225 ASN A CA 1
ATOM 1815 C C . ASN A 1 233 ? 27.684 0.509 -16.604 1.00 13.23 225 ASN A C 1
ATOM 1816 O O . ASN A 1 233 ? 28.819 0.974 -16.760 1.00 14.00 225 ASN A O 1
ATOM 1821 N N . PHE A 1 234 ? 27.151 0.302 -15.405 1.00 11.80 226 PHE A N 1
ATOM 1822 C CA . PHE A 1 234 ? 27.927 0.485 -14.176 1.00 11.93 226 PHE A CA 1
ATOM 1823 C C . PHE A 1 234 ? 29.170 -0.402 -14.178 1.00 13.23 226 PHE A C 1
ATOM 1824 O O . PHE A 1 234 ? 30.269 0.059 -13.874 1.00 12.70 226 PHE A O 1
ATOM 1832 N N . CYS A 1 235 ? 29.008 -1.664 -14.555 1.00 12.77 227 CYS A N 1
ATOM 1833 C CA . CYS A 1 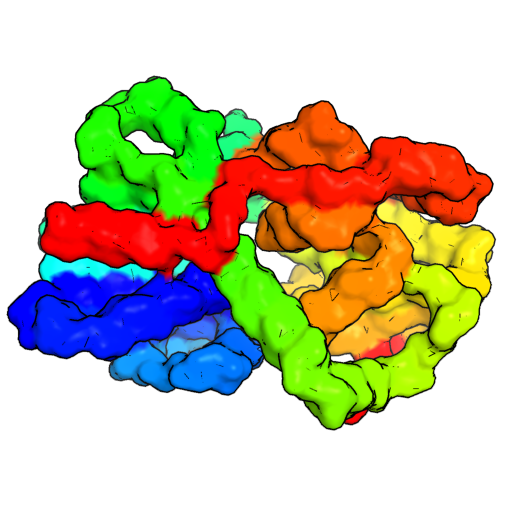235 ? 30.157 -2.568 -14.624 1.00 13.09 227 CYS A CA 1
ATOM 1834 C C . CYS A 1 235 ? 31.191 -2.101 -15.646 1.00 14.15 227 CYS A C 1
ATOM 1835 O O . CYS A 1 235 ? 32.394 -2.183 -15.393 1.00 15.30 227 CYS A O 1
ATOM 1838 N N . GLU A 1 236 ? 30.739 -1.615 -16.798 1.00 14.31 228 GLU A N 1
ATOM 1839 C CA . GLU A 1 236 ? 31.689 -1.152 -17.807 1.00 15.10 228 GLU A CA 1
ATOM 1840 C C . GLU A 1 236 ? 32.443 0.086 -17.323 1.00 14.91 228 GLU A C 1
ATOM 1841 O O . GLU A 1 236 ? 33.632 0.247 -17.618 1.00 16.07 228 GLU A O 1
ATOM 1847 N N . ALA A 1 237 ? 31.760 0.948 -16.569 1.00 14.37 229 ALA A N 1
ATOM 1848 C CA . ALA A 1 237 ? 32.423 2.104 -15.964 1.00 14.03 229 ALA A CA 1
ATOM 1849 C C . ALA A 1 237 ? 33.527 1.649 -15.014 1.00 13.31 229 ALA A C 1
ATOM 1850 O O . ALA A 1 237 ? 34.622 2.220 -15.011 1.00 13.53 229 ALA A O 1
ATOM 1852 N N . LEU A 1 238 ? 33.235 0.632 -14.200 1.00 13.62 230 LEU A N 1
ATOM 1853 C CA . LEU A 1 238 ? 34.237 0.090 -13.279 1.00 12.31 230 LEU A CA 1
ATOM 1854 C C . LEU A 1 238 ? 35.449 -0.463 -14.028 1.00 14.27 230 LEU A C 1
ATOM 1855 O O . LEU A 1 238 ? 36.588 -0.250 -13.606 1.00 14.08 230 LEU A O 1
ATOM 1860 N N . ARG A 1 239 ? 35.215 -1.164 -15.136 1.00 13.18 231 ARG A N 1
ATOM 1861 C CA A ARG A 1 239 ? 36.309 -1.694 -15.950 0.50 14.50 231 ARG A CA 1
ATOM 1862 C CA B ARG A 1 239 ? 36.333 -1.693 -15.907 0.50 15.07 231 ARG A CA 1
ATOM 1863 C C . ARG A 1 239 ? 37.187 -0.563 -16.478 1.00 15.57 231 ARG A C 1
ATOM 1864 O O . ARG A 1 239 ? 38.419 -0.635 -16.442 1.00 17.30 231 ARG A O 1
ATOM 1879 N N . THR A 1 240 ? 36.541 0.484 -16.983 1.00 14.11 232 THR A N 1
ATOM 1880 C CA . THR A 1 240 ? 37.267 1.624 -17.532 1.00 15.30 232 THR A CA 1
ATOM 1881 C C . THR A 1 240 ? 38.137 2.260 -16.443 1.00 13.89 232 THR A C 1
ATOM 1882 O O . THR A 1 240 ? 39.312 2.581 -16.671 1.00 15.82 232 THR A O 1
ATOM 1886 N N . LEU A 1 241 ? 37.564 2.430 -15.254 1.00 13.11 233 LEU A N 1
ATOM 1887 C CA . LEU A 1 241 ? 38.309 2.983 -14.124 1.00 14.01 233 LEU A CA 1
ATOM 1888 C C . LEU A 1 241 ? 39.472 2.090 -13.720 1.00 14.72 233 LEU A C 1
ATOM 1889 O O . LEU A 1 241 ? 40.568 2.579 -13.458 1.00 14.90 233 LEU A O 1
ATOM 1894 N N . ALA A 1 242 ? 39.232 0.786 -13.670 1.00 14.28 234 ALA A N 1
ATOM 1895 C CA . ALA A 1 242 ? 40.271 -0.156 -13.271 1.00 15.30 234 ALA A CA 1
ATOM 1896 C C . ALA A 1 242 ? 41.443 -0.098 -14.237 1.00 16.76 234 ALA A C 1
ATOM 1897 O O . ALA A 1 242 ? 42.596 -0.194 -13.824 1.00 16.49 234 ALA A O 1
ATOM 1899 N N . HIS A 1 243 ? 41.141 0.061 -15.522 1.00 15.62 235 HIS A N 1
ATOM 1900 C CA . HIS A 1 243 ? 42.176 0.147 -16.552 1.00 17.57 235 HIS A CA 1
ATOM 1901 C C . HIS A 1 243 ? 42.959 1.457 -16.454 1.00 17.74 235 HIS A C 1
ATOM 1902 O O . HIS A 1 243 ? 44.163 1.496 -16.721 1.00 19.25 235 HIS A O 1
ATOM 1909 N N . ARG A 1 244 ? 42.269 2.530 -16.081 1.00 16.02 236 ARG A N 1
ATOM 1910 C CA . ARG A 1 244 ? 42.898 3.844 -15.987 1.00 15.07 236 ARG A CA 1
ATOM 1911 C C . ARG A 1 244 ? 43.783 3.938 -14.751 1.00 15.57 236 ARG A C 1
ATOM 1912 O O . ARG A 1 244 ? 44.812 4.616 -14.760 1.00 18.28 236 ARG A O 1
ATOM 1920 N N . TYR A 1 245 ? 43.374 3.247 -13.694 1.00 15.86 237 TYR A N 1
ATOM 1921 C CA . TYR A 1 245 ? 44.064 3.293 -12.412 1.00 15.62 237 TYR A CA 1
ATOM 1922 C C . TYR A 1 245 ? 44.545 1.908 -11.989 1.00 16.30 237 TYR A C 1
ATOM 1923 O O . TYR A 1 245 ? 44.038 1.328 -11.028 1.00 16.51 237 TYR A O 1
ATOM 1932 N N . ARG A 1 246 ? 45.542 1.388 -12.700 1.00 17.41 238 ARG A N 1
ATOM 1933 C CA . ARG A 1 246 ? 46.001 0.029 -12.460 1.00 20.42 238 ARG A CA 1
ATOM 1934 C C . ARG A 1 246 ? 46.687 -0.091 -11.109 1.00 21.71 238 ARG A C 1
ATOM 1935 O O . ARG A 1 246 ? 46.871 -1.195 -10.594 1.00 23.48 238 ARG A O 1
ATOM 1943 N N . ASP A 1 247 ? 47.044 1.050 -10.530 1.00 21.32 239 ASP A N 1
ATOM 1944 C CA A ASP A 1 247 ? 47.712 1.112 -9.234 0.54 22.45 239 ASP A CA 1
ATOM 1945 C CA B ASP A 1 247 ? 47.704 1.040 -9.229 0.46 22.46 239 ASP A CA 1
ATOM 1946 C C . ASP A 1 247 ? 46.725 1.254 -8.074 1.00 21.75 239 ASP A C 1
ATOM 1947 O O . ASP A 1 247 ? 47.122 1.245 -6.909 1.00 24.49 239 ASP A O 1
ATOM 1956 N N . ALA A 1 248 ? 45.444 1.425 -8.394 1.00 17.99 240 ALA A N 1
ATOM 1957 C CA . ALA A 1 248 ? 44.412 1.494 -7.353 1.00 14.96 240 ALA A CA 1
ATOM 1958 C C . ALA A 1 248 ? 43.747 0.128 -7.222 1.00 16.04 240 ALA A C 1
ATOM 1959 O O . ALA A 1 248 ? 43.784 -0.675 -8.158 1.00 17.35 240 ALA A O 1
ATOM 1961 N N . GLN A 1 249 ? 43.135 -0.133 -6.068 1.00 14.91 241 GLN A N 1
ATOM 1962 C CA . GLN A 1 249 ? 42.429 -1.391 -5.846 1.00 14.83 241 GLN A CA 1
ATOM 1963 C C . GLN A 1 249 ? 40.943 -1.152 -5.663 1.00 13.72 241 GLN A C 1
ATOM 1964 O O . GLN A 1 249 ? 40.528 -0.328 -4.853 1.00 15.95 241 GLN A O 1
ATOM 1970 N N . PHE A 1 250 ? 40.150 -1.874 -6.446 1.00 13.37 242 PHE A N 1
ATOM 1971 C CA . PHE A 1 250 ? 38.709 -1.703 -6.462 1.00 14.15 242 PHE A CA 1
ATOM 1972 C C . PHE A 1 250 ? 38.093 -2.929 -5.811 1.00 13.32 242 PHE A C 1
ATOM 1973 O O . PHE A 1 250 ? 38.141 -4.027 -6.371 1.00 14.16 242 PHE A O 1
ATOM 1981 N N . VAL A 1 251 ? 37.549 -2.738 -4.609 1.00 13.66 243 VAL A N 1
ATOM 1982 C CA . VAL A 1 251 ? 37.062 -3.843 -3.790 1.00 13.77 243 VAL A CA 1
ATOM 1983 C C . VAL A 1 251 ? 35.546 -3.846 -3.826 1.00 12.13 243 VAL A C 1
ATOM 1984 O O . VAL A 1 251 ? 34.911 -2.839 -3.481 1.00 12.25 243 VAL A O 1
ATOM 1988 N N . TYR A 1 252 ? 34.966 -4.970 -4.235 1.00 13.14 244 TYR A N 1
ATOM 1989 C CA . TYR A 1 252 ? 33.533 -5.030 -4.519 1.00 11.94 244 TYR A CA 1
ATOM 1990 C C . TYR A 1 252 ? 32.914 -6.245 -3.836 1.00 12.37 244 TYR A C 1
ATOM 1991 O O . TYR A 1 252 ? 32.945 -7.359 -4.372 1.00 12.76 244 TYR A O 1
ATOM 2000 N N . PRO A 1 253 ? 32.358 -6.035 -2.635 1.00 10.89 245 PRO A N 1
ATOM 2001 C CA . PRO A 1 253 ? 31.614 -7.119 -1.991 1.00 11.27 245 PRO A CA 1
ATOM 2002 C C . PRO A 1 253 ? 30.295 -7.311 -2.728 1.00 11.47 245 PRO A C 1
ATOM 2003 O O . PRO A 1 253 ? 29.438 -6.406 -2.747 1.00 12.79 245 PRO A O 1
ATOM 2007 N N . LEU A 1 254 ? 30.155 -8.479 -3.345 1.00 11.92 246 LEU A N 1
ATOM 2008 C CA . LEU A 1 254 ? 29.011 -8.781 -4.185 1.00 12.12 246 LEU A CA 1
ATOM 2009 C C . LEU A 1 254 ? 27.759 -8.895 -3.327 1.00 13.37 246 LEU A C 1
ATOM 2010 O O . LEU A 1 254 ? 27.833 -9.070 -2.111 1.00 16.48 246 LEU A O 1
ATOM 2015 N N . HIS A 1 255 ? 26.608 -8.761 -3.967 1.00 13.26 247 HIS A N 1
ATOM 2016 C CA . HIS A 1 255 ? 25.323 -9.033 -3.338 1.00 12.99 247 HIS A CA 1
ATOM 2017 C C . HIS A 1 255 ? 24.900 -10.417 -3.823 1.00 13.83 247 HIS A C 1
ATOM 2018 O O . HIS A 1 255 ? 25.270 -10.810 -4.919 1.00 18.35 247 HIS A O 1
ATOM 2025 N N . LEU A 1 256 ? 24.133 -11.156 -3.019 1.00 12.12 248 LEU A N 1
ATOM 2026 C CA . LEU A 1 256 ? 23.733 -12.521 -3.380 1.00 11.48 248 LEU A CA 1
ATOM 2027 C C . LEU A 1 256 ? 22.546 -12.590 -4.361 1.00 12.29 248 LEU A C 1
ATOM 2028 O O . LEU A 1 256 ? 22.231 -13.665 -4.874 1.00 13.60 248 LEU A O 1
ATOM 2033 N N . ASN A 1 257 ? 21.878 -11.468 -4.620 1.00 11.34 249 ASN A N 1
ATOM 2034 C CA . ASN A 1 257 ? 20.806 -11.476 -5.619 1.00 10.73 249 ASN A CA 1
ATOM 2035 C C . ASN A 1 257 ? 21.405 -11.906 -6.956 1.00 11.10 249 ASN A C 1
ATOM 2036 O O . ASN A 1 257 ? 22.310 -11.256 -7.449 1.00 12.05 249 ASN A O 1
ATOM 2041 N N . PRO A 1 258 ? 20.894 -13.002 -7.549 1.00 11.36 250 PRO A N 1
ATOM 2042 C CA . PRO A 1 258 ? 21.503 -13.516 -8.790 1.00 12.66 250 PRO A CA 1
ATOM 2043 C C . PRO A 1 258 ? 21.493 -12.516 -9.946 1.00 12.81 250 PRO A C 1
ATOM 2044 O O . PRO A 1 258 ? 22.314 -12.608 -10.861 1.00 14.68 250 PRO A O 1
ATOM 2048 N N . ASN A 1 259 ? 20.580 -11.555 -9.895 1.00 11.78 251 ASN A N 1
ATOM 2049 C CA . ASN A 1 259 ? 20.466 -10.570 -10.954 1.00 11.59 251 ASN A CA 1
ATOM 2050 C C . ASN A 1 259 ? 21.642 -9.615 -10.994 1.00 13.36 251 ASN A C 1
ATOM 2051 O O . ASN A 1 259 ? 21.871 -8.965 -12.014 1.00 16.46 251 ASN A O 1
ATOM 2056 N N . VAL A 1 260 ? 22.377 -9.515 -9.887 1.00 12.96 252 VAL A N 1
ATOM 2057 C CA . VAL A 1 260 ? 23.621 -8.744 -9.890 1.00 14.57 252 VAL A CA 1
ATOM 2058 C C . VAL A 1 260 ? 24.868 -9.604 -9.673 1.00 14.29 252 VAL A C 1
ATOM 2059 O O . VAL A 1 260 ? 25.915 -9.307 -10.234 1.00 15.50 252 VAL A O 1
ATOM 2063 N N . ARG A 1 261 ? 24.765 -10.671 -8.882 1.00 12.47 253 ARG A N 1
ATOM 2064 C CA . ARG A 1 261 ? 25.928 -11.534 -8.659 1.00 13.41 253 ARG A CA 1
ATOM 2065 C C . ARG A 1 261 ? 26.457 -12.139 -9.960 1.00 15.31 253 ARG A C 1
ATOM 2066 O O . ARG A 1 261 ? 27.669 -12.121 -10.234 1.00 15.45 253 ARG A O 1
ATOM 2074 N N . GLU A 1 262 ? 25.558 -12.673 -10.774 1.00 15.73 254 GLU A N 1
ATOM 2075 C CA . GLU A 1 262 ? 26.005 -13.359 -11.982 1.00 15.15 254 GLU A CA 1
ATOM 2076 C C . GLU A 1 262 ? 26.609 -12.411 -13.030 1.00 15.53 254 GLU A C 1
ATOM 2077 O O . GLU A 1 262 ? 27.701 -12.684 -13.537 1.00 16.24 254 GLU A O 1
ATOM 2083 N N . PRO A 1 263 ? 25.938 -11.285 -13.339 1.00 15.87 255 PRO A N 1
ATOM 2084 C CA . PRO A 1 263 ? 26.615 -10.378 -14.275 1.00 16.44 255 PRO A CA 1
ATOM 2085 C C . PRO A 1 263 ? 27.887 -9.746 -13.723 1.00 16.74 255 PRO A C 1
ATOM 2086 O O . PRO A 1 263 ? 28.795 -9.481 -14.506 1.00 18.85 255 PRO A O 1
ATOM 2090 N N . ALA A 1 264 ? 27.973 -9.518 -12.416 1.00 15.93 256 ALA A N 1
ATOM 2091 C CA . ALA A 1 264 ? 29.198 -8.943 -11.859 1.00 15.71 256 ALA A CA 1
ATOM 2092 C C . ALA A 1 264 ? 30.368 -9.895 -12.090 1.00 15.96 256 ALA A C 1
ATOM 2093 O O . ALA A 1 264 ? 31.445 -9.484 -12.524 1.00 17.73 256 ALA A O 1
ATOM 2095 N N . LEU A 1 265 ? 30.149 -11.173 -11.811 1.00 15.73 257 LEU A N 1
ATOM 2096 C CA . LEU A 1 265 ? 31.197 -12.169 -11.994 1.00 16.28 257 LEU A CA 1
ATOM 2097 C C . LEU A 1 265 ? 31.578 -12.290 -13.466 1.00 17.11 257 LEU A C 1
ATOM 2098 O O . LEU A 1 265 ? 32.764 -12.368 -13.808 1.00 18.68 257 LEU A O 1
ATOM 2103 N N . ALA A 1 266 ? 30.571 -12.311 -14.336 1.00 16.62 258 ALA A N 1
ATOM 2104 C CA . ALA A 1 266 ? 30.811 -12.492 -15.767 1.00 17.65 258 ALA A CA 1
ATOM 2105 C C . ALA A 1 266 ? 31.571 -11.316 -16.370 1.00 19.59 258 ALA A C 1
ATOM 2106 O O . ALA A 1 266 ? 32.463 -11.504 -17.202 1.00 22.92 258 ALA A O 1
ATOM 2108 N N . LEU A 1 267 ? 31.229 -10.107 -15.938 1.00 17.79 259 LEU A N 1
ATOM 2109 C CA . LEU A 1 267 ? 31.763 -8.899 -16.564 1.00 17.76 259 LEU A CA 1
ATOM 2110 C C . LEU A 1 267 ? 33.070 -8.413 -15.950 1.00 19.45 259 LEU A C 1
ATOM 2111 O O . LEU A 1 267 ? 33.910 -7.850 -16.655 1.00 22.93 259 LEU A O 1
ATOM 2116 N N . LEU A 1 268 ? 33.247 -8.637 -14.652 1.00 18.58 260 LEU A N 1
ATOM 2117 C CA . LEU A 1 268 ? 34.348 -8.016 -13.913 1.00 17.81 260 LEU A CA 1
ATOM 2118 C C . LEU A 1 268 ? 35.396 -9.010 -13.424 1.00 20.04 260 LEU A C 1
ATOM 2119 O O . LEU A 1 268 ? 36.419 -8.609 -12.861 1.00 21.62 260 LEU A O 1
ATOM 2124 N N . GLY A 1 269 ? 35.138 -10.299 -13.625 1.00 22.27 261 GLY A N 1
ATOM 2125 C CA . GLY A 1 269 ? 35.993 -11.347 -13.087 1.00 25.73 261 GLY A CA 1
ATOM 2126 C C . GLY A 1 269 ? 37.425 -11.424 -13.597 1.00 29.44 261 GLY A C 1
ATOM 2127 O O . GLY A 1 269 ? 38.287 -12.043 -12.957 1.00 31.83 261 GLY A O 1
ATOM 2128 N N . GLY A 1 270 ? 37.699 -10.805 -14.740 1.00 28.67 262 GLY A N 1
ATOM 2129 C CA . GLY A 1 270 ? 39.022 -10.914 -15.333 1.00 28.87 262 GLY A CA 1
ATOM 2130 C C . GLY A 1 270 ? 39.970 -9.751 -15.092 1.00 28.67 262 GLY A C 1
ATOM 2131 O O . GLY A 1 270 ? 41.024 -9.676 -15.720 1.00 29.80 262 GLY A O 1
ATOM 2132 N N . GLU A 1 271 ? 39.606 -8.842 -14.192 1.00 27.04 263 GLU A N 1
ATOM 2133 C CA . GLU A 1 271 ? 40.428 -7.655 -13.946 1.00 26.19 263 GLU A CA 1
ATOM 2134 C C . GLU A 1 271 ? 41.326 -7.790 -12.713 1.00 25.00 263 GLU A C 1
ATOM 2135 O O . GLU A 1 271 ? 40.847 -8.023 -11.603 1.00 23.49 263 GLU A O 1
ATOM 2141 N N . ALA A 1 272 ? 42.629 -7.613 -12.914 1.00 25.26 264 ALA A N 1
ATOM 2142 C CA . ALA A 1 272 ? 43.607 -7.854 -11.855 1.00 24.94 264 ALA A CA 1
ATOM 2143 C C . ALA A 1 272 ? 43.404 -6.993 -10.612 1.00 23.44 264 ALA A C 1
ATOM 2144 O O . ALA A 1 272 ? 43.710 -7.431 -9.501 1.00 25.10 264 ALA A O 1
ATOM 2146 N N . ASN A 1 273 ? 42.892 -5.778 -10.791 1.00 19.29 265 ASN A N 1
ATOM 2147 C CA . ASN A 1 273 ? 42.745 -4.861 -9.663 1.00 18.27 265 ASN A CA 1
ATOM 2148 C C . ASN A 1 273 ? 41.289 -4.613 -9.271 1.00 16.21 265 ASN A C 1
ATOM 2149 O O . ASN A 1 273 ? 40.989 -3.640 -8.573 1.00 16.06 265 ASN A O 1
ATOM 2154 N N . ILE A 1 274 ? 40.395 -5.486 -9.734 1.00 14.49 266 ILE A N 1
ATOM 2155 C CA . ILE A 1 274 ? 39.032 -5.534 -9.218 1.00 14.76 266 ILE A CA 1
ATOM 2156 C C . ILE A 1 274 ? 38.914 -6.804 -8.387 1.00 15.54 266 ILE A C 1
ATOM 2157 O O . ILE A 1 274 ? 39.114 -7.910 -8.894 1.00 17.79 266 ILE A O 1
ATOM 2162 N N . TYR A 1 275 ? 38.624 -6.633 -7.102 1.00 14.40 267 TYR A N 1
ATOM 2163 C CA . TYR A 1 275 ? 38.530 -7.751 -6.177 1.00 15.23 267 TYR A CA 1
ATOM 2164 C C . TYR A 1 275 ? 37.073 -8.002 -5.818 1.00 14.27 267 TYR A C 1
ATOM 2165 O O . TYR A 1 275 ? 36.498 -7.307 -4.967 1.00 14.71 267 TYR A O 1
ATOM 2174 N N . LEU A 1 276 ? 36.475 -8.981 -6.491 1.00 14.81 268 LEU A N 1
ATOM 2175 C CA . LEU A 1 276 ? 35.100 -9.372 -6.201 1.00 14.52 268 LEU A CA 1
ATOM 2176 C C . LEU A 1 276 ? 35.133 -10.303 -5.001 1.00 15.67 268 LEU A C 1
ATOM 2177 O O . LEU A 1 276 ? 35.753 -11.361 -5.068 1.00 18.56 268 LEU A O 1
ATOM 2182 N N . ILE A 1 277 ? 34.505 -9.906 -3.895 1.00 13.28 269 ILE A N 1
ATOM 2183 C CA . ILE A 1 277 ? 34.513 -10.736 -2.695 1.00 14.12 269 ILE A CA 1
ATOM 2184 C C . ILE A 1 277 ? 33.085 -11.019 -2.235 1.00 13.44 269 ILE A C 1
ATOM 2185 O O . ILE A 1 277 ? 32.137 -10.430 -2.748 1.00 13.03 269 ILE A O 1
ATOM 2190 N N . GLU A 1 278 ? 32.925 -11.930 -1.283 1.00 13.09 270 GLU A N 1
ATOM 2191 C CA . GLU A 1 278 ? 31.601 -12.243 -0.758 1.00 13.77 270 GLU A CA 1
ATOM 2192 C C . GLU A 1 278 ? 31.043 -11.037 -0.007 1.00 13.24 270 GLU A C 1
ATOM 2193 O O . GLU A 1 278 ? 31.802 -10.165 0.418 1.00 13.97 270 GLU A O 1
ATOM 2199 N N . PRO A 1 279 ? 29.715 -10.973 0.152 1.00 14.00 271 PRO A N 1
ATOM 2200 C CA . PRO A 1 279 ? 29.173 -9.953 1.056 1.00 13.51 271 PRO A CA 1
ATOM 2201 C C . PRO A 1 279 ? 29.865 -10.053 2.411 1.00 13.47 271 PRO A C 1
ATOM 2202 O O . PRO A 1 279 ? 30.082 -11.159 2.921 1.00 14.52 271 PRO A O 1
ATOM 2206 N N . GLN A 1 280 ? 30.246 -8.903 2.960 1.00 13.43 272 GLN A N 1
ATOM 2207 C CA . GLN A 1 280 ? 31.037 -8.859 4.177 1.00 12.41 272 GLN A CA 1
ATOM 2208 C C . GLN A 1 280 ? 30.191 -8.619 5.413 1.00 12.18 272 GLN A C 1
ATOM 2209 O O . GLN A 1 280 ? 29.268 -7.802 5.395 1.00 13.70 272 GLN A O 1
ATOM 2215 N N . GLU A 1 281 ? 30.502 -9.305 6.508 1.00 13.53 273 GLU A N 1
ATOM 2216 C CA A GLU A 1 281 ? 29.858 -9.023 7.791 0.56 14.25 273 GLU A CA 1
ATOM 2217 C CA B GLU A 1 281 ? 29.772 -8.997 7.717 0.44 13.76 273 GLU A CA 1
ATOM 2218 C C . GLU A 1 281 ? 30.133 -7.565 8.141 1.00 13.87 273 GLU A C 1
ATOM 2219 O O . GLU A 1 281 ? 31.168 -7.020 7.745 1.00 13.77 273 GLU A O 1
ATOM 2230 N N . TYR A 1 282 ? 29.232 -6.940 8.890 1.00 13.64 274 TYR A N 1
ATOM 2231 C CA . TYR A 1 282 ? 29.273 -5.493 9.100 1.00 13.30 274 TYR A CA 1
ATOM 2232 C C . TYR A 1 282 ? 30.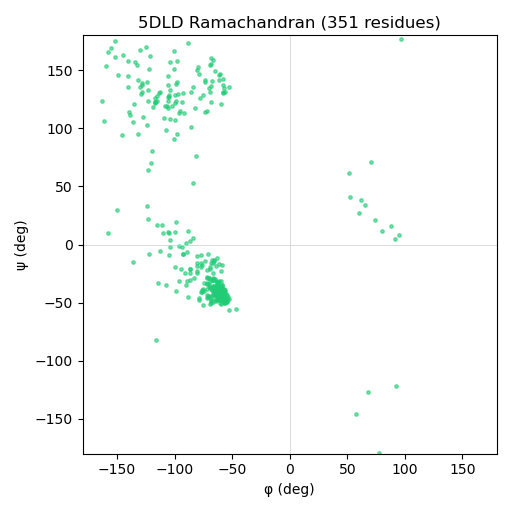565 -4.972 9.730 1.00 13.75 274 TYR A C 1
ATOM 2233 O O . TYR A 1 282 ? 31.045 -3.898 9.363 1.00 13.86 274 TYR A O 1
ATOM 2242 N N . LEU A 1 283 ? 31.130 -5.736 10.661 1.00 15.32 275 LEU A N 1
ATOM 2243 C CA . LEU A 1 283 ? 32.402 -5.365 11.279 1.00 15.09 275 LEU A CA 1
ATOM 2244 C C . LEU A 1 283 ? 33.500 -5.183 10.219 1.00 14.72 275 LEU A C 1
ATOM 2245 O O . LEU A 1 283 ? 34.204 -4.166 10.191 1.00 14.82 275 LEU A O 1
ATOM 2250 N N . ALA A 1 284 ? 33.642 -6.171 9.344 1.00 13.14 276 ALA A N 1
ATOM 2251 C CA . ALA A 1 284 ? 34.616 -6.081 8.261 1.00 13.94 276 ALA A CA 1
ATOM 2252 C C . ALA A 1 284 ? 34.247 -4.984 7.270 1.00 13.65 276 ALA A C 1
ATOM 2253 O O . ALA A 1 284 ? 35.118 -4.301 6.723 1.00 14.12 276 ALA A O 1
ATOM 2255 N N . PHE A 1 285 ? 32.954 -4.806 7.025 1.00 12.49 277 PHE A N 1
ATOM 2256 C CA . PHE A 1 285 ? 32.559 -3.814 6.037 1.00 10.97 277 PHE A CA 1
ATOM 2257 C C . PHE A 1 285 ? 32.823 -2.377 6.517 1.00 12.05 277 PHE A C 1
ATOM 2258 O O . PHE A 1 285 ? 33.221 -1.519 5.728 1.00 12.40 277 PHE A O 1
ATOM 2266 N N . VAL A 1 286 ? 32.624 -2.125 7.809 1.00 12.75 278 VAL A N 1
ATOM 2267 C CA . VAL A 1 286 ? 32.967 -0.829 8.385 1.00 12.73 278 VAL A CA 1
ATOM 2268 C C . VAL A 1 286 ? 34.478 -0.590 8.287 1.00 14.33 278 VAL A C 1
ATOM 2269 O O . VAL A 1 286 ? 34.929 0.520 7.969 1.00 14.83 278 VAL A O 1
ATOM 2273 N N . TYR A 1 287 ? 35.262 -1.635 8.549 1.00 14.62 279 TYR A N 1
ATOM 2274 C CA . TYR A 1 287 ? 36.707 -1.549 8.358 1.00 15.18 279 TYR A CA 1
ATOM 2275 C C . TYR A 1 287 ? 37.033 -1.108 6.930 1.00 13.83 279 TYR A C 1
ATOM 2276 O O . TYR A 1 287 ? 37.854 -0.207 6.720 1.00 14.12 279 TYR A O 1
ATOM 2285 N N . LEU A 1 288 ? 36.377 -1.729 5.953 1.00 14.33 280 LEU A N 1
ATOM 2286 C CA . LEU A 1 288 ? 36.632 -1.403 4.551 1.00 13.03 280 LEU A CA 1
ATOM 2287 C C . LEU A 1 288 ? 36.201 0.023 4.211 1.00 12.55 280 LEU A C 1
ATOM 2288 O O . LEU A 1 288 ? 36.916 0.734 3.508 1.00 13.17 280 LEU A O 1
ATOM 2293 N N . MET A 1 289 ? 35.039 0.448 4.702 1.00 12.84 281 MET A N 1
ATOM 2294 C CA . MET A 1 289 ? 34.594 1.824 4.465 1.00 12.62 281 MET A CA 1
ATOM 2295 C C . MET A 1 289 ? 35.618 2.816 5.017 1.00 14.28 281 MET A C 1
ATOM 2296 O O . MET A 1 289 ? 35.944 3.814 4.374 1.00 14.72 281 MET A O 1
ATOM 2301 N N . SER A 1 290 ? 36.120 2.535 6.215 1.00 14.54 282 SER A N 1
ATOM 2302 C CA . SER A 1 290 ? 37.061 3.434 6.871 1.00 15.90 282 SER A CA 1
ATOM 2303 C C . SER A 1 290 ? 38.394 3.491 6.134 1.00 15.93 282 SER A C 1
ATOM 2304 O O . SER A 1 290 ? 39.073 4.526 6.147 1.00 17.93 282 SER A O 1
ATOM 2307 N N . ARG A 1 291 ? 38.757 2.383 5.486 1.00 15.23 283 ARG A N 1
ATOM 2308 C CA . ARG A 1 291 ? 40.013 2.289 4.745 1.00 16.99 283 ARG A CA 1
ATOM 2309 C C . ARG A 1 291 ? 39.916 2.937 3.361 1.00 16.47 283 ARG A C 1
ATOM 2310 O O . ARG A 1 291 ? 40.929 3.330 2.770 1.00 18.12 283 ARG A O 1
ATOM 2318 N N . SER A 1 292 ? 38.697 3.055 2.849 1.00 14.00 284 SER A N 1
ATOM 2319 C CA . SER A 1 292 ? 38.491 3.477 1.464 1.00 14.35 284 SER A CA 1
ATOM 2320 C C . SER A 1 292 ? 38.941 4.907 1.189 1.00 14.40 284 SER A C 1
ATOM 2321 O O . SER A 1 292 ? 38.885 5.779 2.056 1.00 14.30 284 SER A O 1
ATOM 2324 N N . HIS A 1 293 ? 39.378 5.143 -0.038 1.00 12.06 285 HIS A N 1
ATOM 2325 C CA . HIS A 1 293 ? 39.593 6.497 -0.505 1.00 12.37 285 HIS A CA 1
ATOM 2326 C C . HIS A 1 293 ? 38.201 7.100 -0.798 1.00 11.96 285 HIS A C 1
ATOM 2327 O O . HIS A 1 293 ? 37.844 8.180 -0.302 1.00 12.19 285 HIS A O 1
ATOM 2334 N N . PHE A 1 294 ? 37.394 6.397 -1.589 1.00 11.87 286 PHE A N 1
ATOM 2335 C CA . PHE A 1 294 ? 36.005 6.787 -1.754 1.00 11.38 286 PHE A CA 1
ATOM 2336 C C . PHE A 1 294 ? 35.152 5.574 -2.080 1.00 10.64 286 PHE A C 1
ATOM 2337 O O . PHE A 1 294 ? 35.666 4.461 -2.251 1.00 10.82 286 PHE A O 1
ATOM 2345 N N . ILE A 1 295 ? 33.848 5.800 -2.157 1.00 10.59 287 ILE A N 1
ATOM 2346 C CA . ILE A 1 295 ? 32.855 4.737 -2.288 1.00 9.79 287 ILE A CA 1
ATOM 2347 C C . ILE A 1 295 ? 32.011 4.980 -3.524 1.00 9.61 287 ILE A C 1
ATOM 2348 O O . ILE A 1 295 ? 31.641 6.123 -3.807 1.00 11.70 287 ILE A O 1
ATOM 2353 N N . ILE A 1 296 ? 31.705 3.908 -4.252 1.00 10.39 288 ILE A N 1
ATOM 2354 C CA . ILE A 1 296 ? 30.756 3.945 -5.362 1.00 9.62 288 ILE A CA 1
ATOM 2355 C C . ILE A 1 296 ? 29.633 2.990 -4.995 1.00 10.42 288 ILE A C 1
ATOM 2356 O O . ILE A 1 296 ? 29.873 1.786 -4.837 1.00 10.64 288 ILE A O 1
ATOM 2361 N N . THR A 1 297 ? 28.409 3.499 -4.864 1.00 9.21 289 THR A N 1
ATOM 2362 C CA . THR A 1 297 ? 27.344 2.648 -4.340 1.00 9.41 289 THR A CA 1
ATOM 2363 C C . THR A 1 297 ? 25.949 3.138 -4.684 1.00 8.82 289 THR A C 1
ATOM 2364 O O . THR A 1 297 ? 25.744 4.332 -4.883 1.00 9.49 289 THR A O 1
ATOM 2368 N N . ASP A 1 298 ? 24.995 2.205 -4.730 1.00 9.24 290 ASP A N 1
ATOM 2369 C CA . ASP A 1 298 ? 23.572 2.555 -4.768 1.00 9.31 290 ASP A CA 1
ATOM 2370 C C . ASP A 1 298 ? 22.810 2.082 -3.510 1.00 10.23 290 ASP A C 1
ATOM 2371 O O . ASP A 1 298 ? 21.574 2.030 -3.490 1.00 9.77 290 ASP A O 1
ATOM 2376 N N . SER A 1 299 ? 23.569 1.773 -2.463 1.00 9.65 291 SER A N 1
ATOM 2377 C CA . SER A 1 299 ? 23.026 1.367 -1.171 1.00 9.18 291 SER A CA 1
ATOM 2378 C C . SER A 1 299 ? 22.429 2.548 -0.417 1.00 9.17 291 SER A C 1
ATOM 2379 O O . SER A 1 299 ? 23.020 3.636 -0.387 1.00 11.15 291 SER A O 1
ATOM 2382 N N . GLY A 1 300 ? 21.289 2.320 0.233 1.00 9.76 292 GLY A N 1
ATOM 2383 C CA . GLY A 1 300 ? 20.688 3.331 1.089 1.00 9.84 292 GLY A CA 1
ATOM 2384 C C . GLY A 1 300 ? 21.504 3.564 2.347 1.00 9.87 292 GLY A C 1
ATOM 2385 O O . GLY A 1 300 ? 21.853 4.702 2.681 1.00 11.26 292 GLY A O 1
ATOM 2386 N N . GLY A 1 301 ? 21.829 2.489 3.049 1.00 8.87 293 GLY A N 1
ATOM 2387 C CA . GLY A 1 301 ? 22.577 2.612 4.283 1.00 9.55 293 GLY A CA 1
ATOM 2388 C C . GLY A 1 301 ? 23.973 3.178 4.107 1.00 9.97 293 GLY A C 1
ATOM 2389 O O . GLY A 1 301 ? 24.433 3.957 4.944 1.00 10.82 293 GLY A O 1
ATOM 2390 N N . ILE A 1 302 ? 24.655 2.794 3.030 1.00 9.48 294 ILE A N 1
ATOM 2391 C CA . ILE A 1 302 ? 25.986 3.346 2.791 1.00 10.32 294 ILE A CA 1
ATOM 2392 C C . ILE A 1 302 ? 25.918 4.845 2.483 1.00 10.57 294 ILE A C 1
ATOM 2393 O O . ILE A 1 302 ? 26.853 5.592 2.789 1.00 11.99 294 ILE A O 1
ATOM 2398 N N . GLN A 1 303 ? 24.828 5.304 1.869 1.00 10.53 295 GLN A N 1
ATOM 2399 C CA A GLN A 1 303 ? 24.647 6.735 1.643 0.54 11.93 295 GLN A CA 1
ATOM 2400 C CA B GLN A 1 303 ? 24.678 6.738 1.630 0.46 11.62 295 GLN A CA 1
ATOM 2401 C C . GLN A 1 303 ? 24.581 7.515 2.949 1.00 12.60 295 GLN A C 1
ATOM 2402 O O . GLN A 1 303 ? 24.857 8.712 2.982 1.00 13.39 295 GLN A O 1
ATOM 2413 N N . GLU A 1 304 ? 24.205 6.825 4.023 1.00 11.92 296 GLU A N 1
ATOM 2414 C CA . GLU A 1 304 ? 24.169 7.416 5.352 1.00 11.15 296 GLU A CA 1
ATOM 2415 C C . GLU A 1 304 ? 25.523 7.268 6.056 1.00 12.10 296 GLU A C 1
ATOM 2416 O O . GLU A 1 304 ? 26.039 8.23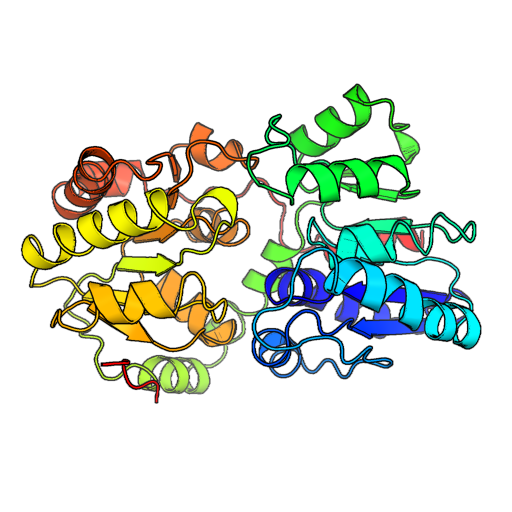1 6.638 1.00 13.96 296 GLU A O 1
ATOM 2422 N N . GLU A 1 305 ? 26.105 6.070 5.985 1.00 11.67 297 GLU A N 1
ATOM 2423 C CA . GLU A 1 305 ? 27.353 5.767 6.690 1.00 12.46 297 GLU A CA 1
ATOM 2424 C C . GLU A 1 305 ? 28.594 6.433 6.096 1.00 11.28 297 GLU A C 1
ATOM 2425 O O . GLU A 1 305 ? 29.438 6.954 6.835 1.00 12.44 297 GLU A O 1
ATOM 2431 N N . GLY A 1 306 ? 28.731 6.367 4.773 1.00 11.33 298 GLY A N 1
ATOM 2432 C CA . GLY A 1 306 ? 29.889 6.925 4.091 1.00 12.61 298 GLY A CA 1
ATOM 2433 C C . GLY A 1 306 ? 30.152 8.376 4.443 1.00 12.18 298 GLY A C 1
ATOM 2434 O O . GLY A 1 306 ? 31.249 8.734 4.908 1.00 13.62 298 GLY A O 1
ATOM 2435 N N . PRO A 1 307 ? 29.147 9.237 4.225 1.00 14.37 299 PRO A N 1
ATOM 2436 C CA . PRO A 1 307 ? 29.329 10.649 4.557 1.00 16.56 299 PRO A CA 1
ATOM 2437 C C . PRO A 1 307 ? 29.584 10.859 6.054 1.00 16.14 299 PRO A C 1
ATOM 2438 O O . PRO A 1 307 ? 30.345 11.757 6.397 1.00 18.90 299 PRO A O 1
ATOM 2442 N N . ALA A 1 308 ? 29.007 10.027 6.918 1.00 17.62 300 ALA A N 1
ATOM 2443 C CA . ALA A 1 308 ? 29.283 10.114 8.356 1.00 17.08 300 ALA A CA 1
ATOM 2444 C C . ALA A 1 308 ? 30.755 9.832 8.690 1.00 18.98 300 ALA A C 1
A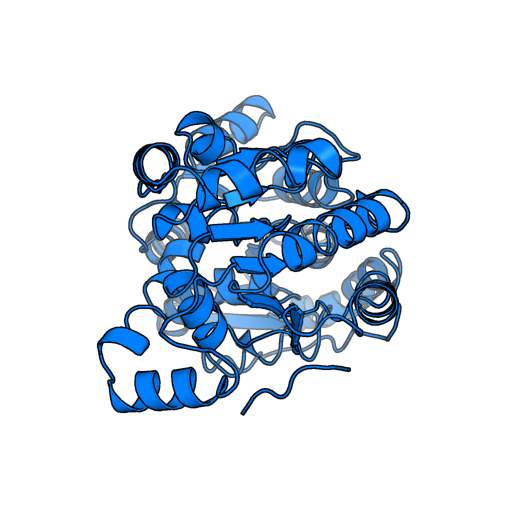TOM 2445 O O . ALA A 1 308 ? 31.313 10.412 9.636 1.00 21.90 300 ALA A O 1
ATOM 2447 N N . LEU A 1 309 ? 31.380 8.967 7.891 1.00 17.84 301 LEU A N 1
ATOM 2448 C CA . LEU A 1 309 ? 32.798 8.616 8.034 1.00 16.69 301 LEU A CA 1
ATOM 2449 C C . LEU A 1 309 ? 33.736 9.577 7.286 1.00 17.22 301 LEU A C 1
ATOM 2450 O O . LEU A 1 309 ? 34.949 9.367 7.259 1.00 20.03 301 LEU A O 1
ATOM 2455 N N . GLY A 1 310 ? 33.170 10.615 6.674 1.00 16.28 302 GLY A N 1
ATOM 2456 C CA . GLY A 1 310 ? 33.938 11.573 5.892 1.00 16.40 302 GLY A CA 1
ATOM 2457 C C . GLY A 1 310 ? 34.420 11.074 4.535 1.00 14.73 302 GLY A C 1
ATOM 2458 O O . GLY A 1 310 ? 35.374 11.625 3.988 1.00 16.85 302 GLY A O 1
ATOM 2459 N N . LYS A 1 311 ? 33.773 10.039 3.988 1.00 13.62 303 LYS A N 1
ATOM 2460 C CA . LYS A 1 311 ? 34.185 9.488 2.699 1.00 13.28 303 LYS A CA 1
ATOM 2461 C C . LYS A 1 311 ? 33.305 10.005 1.561 1.00 13.37 303 LYS A C 1
ATOM 2462 O O . LYS A 1 311 ? 32.078 9.927 1.641 1.00 15.57 303 LYS A O 1
ATOM 2468 N N . PRO A 1 312 ? 33.926 10.533 0.494 1.00 12.31 304 PRO A N 1
ATOM 2469 C CA . PRO A 1 312 ? 33.123 10.894 -0.678 1.00 12.30 304 PRO A CA 1
ATOM 2470 C C . PRO A 1 312 ? 32.360 9.677 -1.199 1.00 11.45 304 PRO A C 1
ATOM 2471 O O . PRO A 1 312 ? 32.913 8.578 -1.255 1.00 11.72 304 PRO A O 1
ATOM 2475 N N . VAL A 1 313 ? 31.100 9.870 -1.561 1.00 11.70 305 VAL A N 1
ATOM 2476 C CA . VAL A 1 313 ? 30.283 8.789 -2.099 1.00 10.86 305 VAL A CA 1
ATOM 2477 C C . VAL A 1 313 ? 29.764 9.177 -3.467 1.00 11.01 305 VAL A C 1
ATOM 2478 O O . VAL A 1 313 ? 29.107 10.217 -3.626 1.00 12.21 305 VAL A O 1
ATOM 2482 N N . LEU A 1 314 ? 30.054 8.342 -4.457 1.00 10.88 306 LEU A N 1
ATOM 2483 C CA . LEU A 1 314 ? 29.431 8.493 -5.769 1.00 10.68 306 LEU A CA 1
ATOM 2484 C C . LEU A 1 314 ? 28.234 7.553 -5.805 1.00 10.39 306 LEU A C 1
ATOM 2485 O O . LEU A 1 314 ? 28.391 6.328 -5.766 1.00 10.11 306 LEU A O 1
ATOM 2490 N N . VAL A 1 315 ? 27.041 8.143 -5.853 1.00 11.10 307 VAL A N 1
ATOM 2491 C CA . VAL A 1 315 ? 25.787 7.405 -5.762 1.00 9.72 307 VAL A CA 1
ATOM 2492 C C . VAL A 1 315 ? 25.291 7.021 -7.149 1.00 9.43 307 VAL A C 1
ATOM 2493 O O . VAL A 1 315 ? 24.887 7.886 -7.937 1.00 11.16 307 VAL A O 1
ATOM 2497 N N . THR A 1 316 ? 25.291 5.722 -7.434 1.00 10.84 308 THR A N 1
ATOM 2498 C CA . THR A 1 316 ? 24.963 5.226 -8.767 1.00 10.74 308 THR A CA 1
ATOM 2499 C C . THR A 1 316 ? 23.451 5.086 -8.960 1.00 11.04 308 THR A C 1
ATOM 2500 O O . THR A 1 316 ? 22.933 4.019 -9.340 1.00 11.75 308 THR A O 1
ATOM 2504 N N . ARG A 1 317 ? 22.749 6.182 -8.676 1.00 11.63 309 ARG A N 1
ATOM 2505 C CA . ARG A 1 317 ? 21.301 6.256 -8.853 1.00 11.31 309 ARG A CA 1
ATOM 2506 C C . ARG A 1 317 ? 20.972 7.568 -9.544 1.00 11.77 309 ARG A C 1
ATOM 2507 O O . ARG A 1 317 ? 21.755 8.527 -9.473 1.00 13.26 309 ARG A O 1
ATOM 2515 N N . ASP A 1 318 ? 19.818 7.614 -10.209 1.00 13.44 310 ASP A N 1
ATOM 2516 C CA . ASP A 1 318 ? 19.339 8.846 -10.841 1.00 15.18 310 ASP A CA 1
ATOM 2517 C C . ASP A 1 318 ? 18.502 9.680 -9.881 1.00 16.07 310 ASP A C 1
ATOM 2518 O O . ASP A 1 318 ? 18.091 10.797 -10.208 1.00 18.38 310 ASP A O 1
ATOM 2523 N N . THR A 1 319 ? 18.225 9.125 -8.709 1.00 16.56 311 THR A N 1
ATOM 2524 C CA . THR A 1 319 ? 17.523 9.856 -7.676 1.00 19.56 311 THR A CA 1
ATOM 2525 C C . THR A 1 319 ? 17.881 9.261 -6.322 1.00 17.50 311 THR A C 1
ATOM 2526 O O . THR A 1 319 ? 18.505 8.204 -6.244 1.00 18.95 311 THR A O 1
ATOM 2530 N N . THR A 1 320 ? 17.494 9.946 -5.257 1.00 16.37 312 THR A N 1
ATOM 2531 C CA . THR A 1 320 ? 17.744 9.455 -3.909 1.00 16.19 312 THR A CA 1
ATOM 2532 C C . THR A 1 320 ? 16.677 9.976 -2.962 1.00 17.14 312 THR A C 1
ATOM 2533 O O . THR A 1 320 ? 15.957 10.943 -3.276 1.00 19.72 312 THR A O 1
ATOM 2537 N N . GLU A 1 321 ? 16.564 9.318 -1.814 1.00 15.56 313 GLU A N 1
ATOM 2538 C CA . GLU A 1 321 ? 15.679 9.774 -0.750 1.00 15.83 313 GLU A CA 1
ATOM 2539 C C . GLU A 1 321 ? 16.497 10.297 0.428 1.00 18.53 313 GLU A C 1
ATOM 2540 O O . GLU A 1 321 ? 15.947 10.565 1.496 1.00 20.06 313 GLU A O 1
ATOM 2546 N N . ARG A 1 322 ? 17.806 10.442 0.216 1.00 18.04 314 ARG A N 1
ATOM 2547 C CA . ARG A 1 322 ? 18.726 11.003 1.205 1.00 18.47 314 ARG A CA 1
ATOM 2548 C C . ARG A 1 322 ? 19.385 12.259 0.632 1.00 17.32 314 ARG A C 1
ATOM 2549 O O . ARG A 1 322 ? 20.520 12.214 0.156 1.00 18.68 314 ARG A O 1
ATOM 2557 N N . PRO A 1 323 ? 18.675 13.390 0.673 1.00 18.16 315 PRO A N 1
ATOM 2558 C CA . PRO A 1 323 ? 19.168 14.591 -0.011 1.00 18.07 315 PRO A CA 1
ATOM 2559 C C . PRO A 1 323 ? 20.285 15.325 0.733 1.00 16.62 315 PRO A C 1
ATOM 2560 O O . PRO A 1 323 ? 21.017 16.099 0.113 1.00 16.53 315 PRO A O 1
ATOM 2564 N N . GLU A 1 324 ? 20.429 15.081 2.031 1.00 16.01 316 GLU A N 1
ATOM 2565 C CA . GLU A 1 324 ? 21.313 15.908 2.858 1.00 16.33 316 GLU A CA 1
ATOM 2566 C C . GLU A 1 324 ? 22.778 15.859 2.427 1.00 15.57 316 GLU A C 1
ATOM 2567 O O . GLU A 1 324 ? 23.432 16.905 2.324 1.00 16.38 316 GLU A O 1
ATOM 2573 N N . ALA A 1 325 ? 23.286 14.654 2.179 1.00 16.29 317 ALA A N 1
ATOM 2574 C CA . ALA A 1 325 ? 24.674 14.490 1.760 1.00 15.97 317 ALA A CA 1
ATOM 2575 C C . ALA A 1 325 ? 24.927 15.101 0.391 1.00 16.76 317 ALA A C 1
ATOM 2576 O O . ALA A 1 325 ? 26.012 15.625 0.135 1.00 16.70 317 ALA A O 1
ATOM 2578 N N . ILE A 1 326 ? 23.933 15.014 -0.490 1.00 15.25 318 ILE A N 1
ATOM 2579 C CA . ILE A 1 326 ? 24.021 15.636 -1.807 1.00 15.71 318 ILE A CA 1
ATOM 2580 C C . ILE A 1 326 ? 24.152 1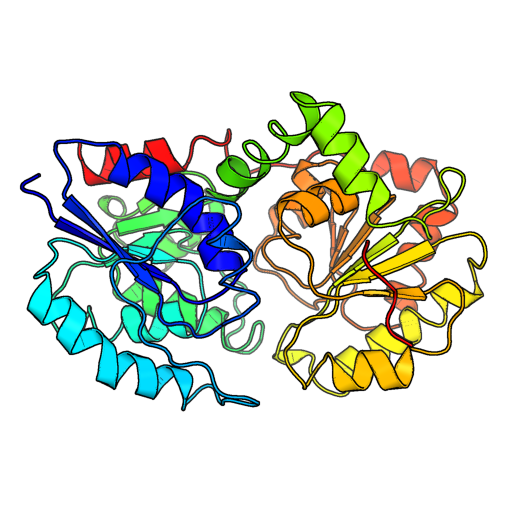7.149 -1.644 1.00 16.92 318 ILE A C 1
ATOM 2581 O O . ILE A 1 326 ? 24.998 17.792 -2.273 1.00 17.51 318 ILE A O 1
ATOM 2586 N N . ARG A 1 327 ? 23.297 17.712 -0.796 1.00 17.94 319 ARG A N 1
ATOM 2587 C CA . ARG A 1 327 ? 23.291 19.151 -0.555 1.00 19.61 319 ARG A CA 1
ATOM 2588 C C . ARG A 1 327 ? 24.601 19.612 0.089 1.00 17.96 319 ARG A C 1
ATOM 2589 O O . ARG A 1 327 ? 25.111 20.695 -0.219 1.00 20.01 319 ARG A O 1
ATOM 2597 N N . ALA A 1 328 ? 25.153 18.782 0.970 1.00 16.47 320 ALA A N 1
ATOM 2598 C CA . ALA A 1 328 ? 26.414 19.105 1.639 1.00 16.86 320 ALA A CA 1
ATOM 2599 C C . ALA A 1 328 ? 27.627 18.899 0.732 1.00 18.11 320 ALA A C 1
ATOM 2600 O O . ALA A 1 328 ? 28.714 19.390 1.028 1.00 22.30 320 ALA A O 1
ATOM 2602 N N . GLY A 1 329 ? 27.445 18.171 -0.363 1.00 16.69 321 GLY A N 1
ATOM 2603 C CA . GLY A 1 329 ? 28.520 17.956 -1.308 1.00 16.65 321 GLY A CA 1
ATOM 2604 C C . GLY A 1 329 ? 29.313 16.672 -1.122 1.00 16.19 321 GLY A C 1
ATOM 2605 O O . GLY A 1 329 ? 30.097 16.296 -1.991 1.00 19.10 321 GLY A O 1
ATOM 2606 N N A THR A 1 330 ? 29.094 15.981 -0.006 0.80 12.83 322 THR A N 1
ATOM 2607 N N B THR A 1 330 ? 29.118 16.001 0.008 0.20 15.07 322 THR A N 1
ATOM 2608 C CA A THR A 1 330 ? 29.905 14.806 0.318 0.80 12.87 322 THR A CA 1
ATOM 2609 C CA B THR A 1 330 ? 29.901 14.808 0.323 0.20 14.44 322 THR A CA 1
ATOM 2610 C C A THR A 1 330 ? 29.494 13.608 -0.538 0.80 11.98 322 THR A C 1
ATOM 2611 C C B THR A 1 330 ? 29.498 13.618 -0.545 0.20 14.32 322 THR A C 1
ATOM 2612 O O A THR A 1 330 ? 30.261 12.657 -0.713 0.80 14.45 322 THR A O 1
ATOM 2613 O O B THR A 1 330 ? 30.263 12.667 -0.704 0.20 14.99 322 THR A O 1
ATOM 2620 N N . ALA A 1 331 ? 28.292 13.679 -1.101 1.00 14.54 323 ALA A N 1
ATOM 2621 C CA . ALA A 1 331 ? 27.825 12.672 -2.047 1.00 14.42 323 ALA A CA 1
ATOM 2622 C C . ALA A 1 331 ? 27.433 13.382 -3.339 1.00 14.11 323 ALA A C 1
ATOM 2623 O O . ALA A 1 331 ? 26.958 14.521 -3.306 1.00 15.92 323 ALA A O 1
ATOM 2625 N N . ARG A 1 332 ? 27.662 12.720 -4.470 1.00 12.98 324 ARG A N 1
ATOM 2626 C CA . ARG A 1 332 ? 27.208 13.207 -5.771 1.00 13.47 324 ARG A CA 1
ATOM 2627 C C . ARG A 1 332 ? 26.449 12.095 -6.474 1.00 12.54 324 ARG A C 1
ATOM 2628 O O . ARG A 1 332 ? 26.882 10.938 -6.451 1.00 12.64 324 ARG A O 1
ATOM 2636 N N . LEU A 1 333 ? 25.326 12.439 -7.096 1.00 13.56 325 LEU A N 1
ATOM 2637 C CA . LEU A 1 333 ? 24.603 11.478 -7.932 1.00 13.68 325 LEU A CA 1
ATOM 2638 C C . LEU A 1 333 ? 25.328 11.293 -9.262 1.00 14.60 325 LEU A C 1
ATOM 2639 O O . LEU A 1 333 ? 25.624 12.279 -9.954 1.00 16.78 325 LEU A O 1
ATOM 2644 N N . VAL A 1 334 ? 25.595 10.040 -9.629 1.00 13.32 326 VAL A N 1
ATOM 2645 C CA . VAL A 1 334 ? 26.244 9.744 -10.903 1.00 13.51 326 VAL A CA 1
ATOM 2646 C C . VAL A 1 334 ? 25.408 8.813 -11.778 1.00 12.77 326 VAL A C 1
ATOM 2647 O O . VAL A 1 334 ? 25.747 8.586 -12.943 1.00 14.51 326 VAL A O 1
ATOM 2651 N N . GLY A 1 335 ? 24.319 8.268 -11.230 1.00 12.69 327 GLY A N 1
ATOM 2652 C CA . GLY A 1 335 ? 23.483 7.366 -12.011 1.00 13.43 327 GLY A CA 1
ATOM 2653 C C . GLY A 1 335 ? 24.277 6.182 -12.539 1.00 13.12 327 GLY A C 1
ATOM 2654 O O . GLY A 1 335 ? 25.199 5.691 -11.866 1.00 12.68 327 GLY A O 1
ATOM 2655 N N . THR A 1 336 ? 23.929 5.713 -13.735 1.00 13.09 328 THR A N 1
ATOM 2656 C CA . THR A 1 336 ? 24.641 4.588 -14.327 1.00 13.50 328 THR A CA 1
ATOM 2657 C C . THR A 1 336 ? 25.206 4.957 -15.698 1.00 15.25 328 THR A C 1
ATOM 2658 O O . THR A 1 336 ? 25.492 4.085 -16.515 1.00 17.98 328 THR A O 1
ATOM 2662 N N . ASP A 1 337 ? 25.375 6.257 -15.921 1.00 17.03 329 ASP A N 1
ATOM 2663 C CA . ASP A 1 337 ? 26.042 6.790 -17.107 1.00 19.23 329 ASP A CA 1
ATOM 2664 C C . ASP A 1 337 ? 27.544 6.533 -16.963 1.00 17.86 329 ASP A C 1
ATOM 2665 O O . ASP A 1 337 ? 28.182 7.100 -16.079 1.00 16.95 329 ASP A O 1
ATOM 2670 N N . PRO A 1 338 ? 28.119 5.680 -17.830 1.00 16.85 330 PRO A N 1
ATOM 2671 C CA . PRO A 1 338 ? 29.537 5.332 -17.653 1.00 17.56 330 PRO A CA 1
ATOM 2672 C C . PRO A 1 338 ? 30.463 6.536 -17.743 1.00 16.89 330 PRO A C 1
ATOM 2673 O O . PRO A 1 338 ? 31.418 6.632 -16.978 1.00 17.20 330 PRO A O 1
ATOM 2677 N N . GLU A 1 339 ? 30.192 7.444 -18.672 1.00 17.87 331 GLU A N 1
ATOM 2678 C CA . GLU A 1 339 ? 31.049 8.610 -18.824 1.00 18.85 331 GLU A CA 1
ATOM 2679 C C . GLU A 1 339 ? 31.051 9.467 -17.549 1.00 16.92 331 GLU A C 1
ATOM 2680 O O . GLU A 1 339 ? 32.093 9.990 -17.140 1.00 17.89 331 GLU A O 1
ATOM 2686 N N . LEU A 1 340 ? 29.887 9.603 -16.922 1.00 17.43 332 LEU A N 1
ATOM 2687 C CA . LEU A 1 340 ? 29.771 10.419 -15.715 1.00 15.90 332 LEU A CA 1
ATOM 2688 C C . LEU A 1 340 ? 30.431 9.744 -14.514 1.00 14.23 332 LEU A C 1
ATOM 2689 O O . LEU A 1 340 ? 31.147 10.396 -13.743 1.00 14.97 332 LEU A O 1
ATOM 2694 N N . ILE A 1 341 ? 30.204 8.440 -14.359 1.00 12.49 333 ILE A N 1
ATOM 2695 C CA . ILE A 1 341 ? 30.863 7.690 -13.296 1.00 13.02 333 ILE A CA 1
ATOM 2696 C C . ILE A 1 341 ? 32.376 7.826 -13.412 1.00 12.21 333 ILE A C 1
ATOM 2697 O O . ILE A 1 341 ? 33.066 8.143 -12.431 1.00 12.60 333 ILE A O 1
ATOM 2702 N N . VAL A 1 342 ? 32.890 7.596 -14.614 1.00 13.05 334 VAL A N 1
ATOM 2703 C CA . VAL A 1 342 ? 34.329 7.653 -14.832 1.00 13.73 334 VAL A CA 1
ATOM 2704 C C . VAL A 1 342 ? 34.894 9.052 -14.557 1.00 13.84 334 VAL A C 1
ATOM 2705 O O . VAL A 1 342 ? 35.944 9.188 -13.925 1.00 14.89 334 VAL A O 1
ATOM 2709 N N A ARG A 1 343 ? 34.172 10.075 -15.001 0.53 13.87 335 ARG A N 1
ATOM 2710 N N B ARG A 1 343 ? 34.205 10.089 -15.022 0.47 13.56 335 ARG A N 1
ATOM 2711 C CA A ARG A 1 343 ? 34.593 11.462 -14.836 0.53 14.31 335 ARG A CA 1
ATOM 2712 C CA B ARG A 1 343 ? 34.684 11.450 -14.794 0.47 13.66 335 ARG A CA 1
ATOM 2713 C C A ARG A 1 343 ? 34.661 11.861 -13.360 0.53 14.13 335 ARG A C 1
ATOM 2714 C C B ARG A 1 343 ? 34.724 11.782 -13.305 0.47 13.35 335 ARG A C 1
ATOM 2715 O O A ARG A 1 343 ? 35.626 12.488 -12.919 0.53 15.38 335 ARG A O 1
ATOM 2716 O O B ARG A 1 343 ? 35.729 12.288 -12.801 0.47 13.66 335 ARG A O 1
ATOM 2731 N N . GLU A 1 344 ? 33.637 11.485 -12.601 1.00 13.79 336 GLU A N 1
ATOM 2732 C CA . GLU A 1 344 ? 33.555 11.842 -11.193 1.00 13.02 336 GLU A CA 1
ATOM 2733 C C . GLU A 1 344 ? 34.570 11.067 -10.351 1.00 12.88 336 GLU A C 1
ATOM 2734 O O . GLU A 1 344 ? 35.212 11.638 -9.463 1.00 14.35 336 GLU A O 1
ATOM 2740 N N . ALA A 1 345 ? 34.739 9.782 -10.650 1.00 12.09 337 ALA A N 1
ATOM 2741 C CA . ALA A 1 345 ? 35.726 8.982 -9.941 1.00 11.43 337 ALA A CA 1
ATOM 2742 C C . ALA A 1 345 ? 37.141 9.465 -10.263 1.00 12.50 337 ALA A C 1
ATOM 2743 O O . ALA A 1 345 ? 37.984 9.574 -9.367 1.00 13.12 337 ALA A O 1
ATOM 2745 N N . SER A 1 346 ? 37.394 9.753 -11.537 1.00 13.15 338 SER A N 1
ATOM 2746 C CA . SER A 1 346 ? 38.712 10.214 -11.957 1.00 12.56 338 SER A CA 1
ATOM 2747 C C . SER A 1 346 ? 39.095 11.511 -11.253 1.00 13.81 338 SER A C 1
ATOM 2748 O O . SER A 1 346 ? 40.253 11.682 -10.860 1.00 14.94 338 SER A O 1
ATOM 2751 N N . ARG A 1 347 ? 38.130 12.420 -11.078 1.00 12.98 339 ARG A N 1
ATOM 2752 C CA . ARG A 1 347 ? 38.417 13.688 -10.399 1.00 13.72 339 ARG A CA 1
ATOM 2753 C C . ARG A 1 347 ? 38.917 13.433 -8.974 1.00 13.26 339 ARG A C 1
ATOM 2754 O O . ARG A 1 347 ? 39.832 14.102 -8.499 1.00 13.35 339 ARG A O 1
ATOM 2762 N N . LEU A 1 348 ? 38.313 12.466 -8.290 1.00 12.73 340 LEU A N 1
ATOM 2763 C CA . LEU A 1 348 ? 38.688 12.169 -6.912 1.00 13.89 340 LEU A CA 1
ATOM 2764 C C . LEU A 1 348 ? 40.072 11.523 -6.800 1.00 14.56 340 LEU A C 1
ATOM 2765 O O . LEU A 1 348 ? 40.754 11.687 -5.785 1.00 16.73 340 LEU A O 1
ATOM 2770 N N . PHE A 1 349 ? 40.481 10.796 -7.836 1.00 13.87 341 PHE A N 1
ATOM 2771 C CA . PHE A 1 349 ? 41.836 10.256 -7.907 1.00 14.75 341 PHE A CA 1
ATOM 2772 C C . PHE A 1 349 ? 42.846 11.339 -8.290 1.00 16.26 341 PHE A C 1
ATOM 2773 O O . PHE A 1 349 ? 43.952 11.385 -7.754 1.00 18.00 341 PHE A O 1
ATOM 2781 N N . ASP A 1 350 ? 42.465 12.194 -9.238 1.00 14.77 342 ASP A N 1
ATOM 2782 C CA . ASP A 1 350 ? 43.423 13.072 -9.910 1.00 14.95 342 ASP A CA 1
ATOM 2783 C C . ASP A 1 350 ? 43.655 14.386 -9.178 1.00 14.38 342 ASP A C 1
ATOM 2784 O O . ASP A 1 350 ? 44.698 15.025 -9.354 1.00 16.42 342 ASP A O 1
ATOM 2789 N N . SER A 1 351 ? 42.672 14.796 -8.385 1.00 12.54 343 SER A N 1
ATOM 2790 C CA . SER A 1 351 ? 42.680 16.111 -7.760 1.00 12.35 343 SER A CA 1
ATOM 2791 C C . SER A 1 351 ? 42.554 15.979 -6.247 1.00 11.64 343 SER A C 1
ATOM 2792 O O . SER A 1 351 ? 41.464 15.727 -5.719 1.00 12.86 343 SER A O 1
ATOM 2795 N N . ALA A 1 352 ? 43.670 16.137 -5.546 1.00 11.46 344 ALA A N 1
ATOM 2796 C CA . ALA A 1 352 ? 43.648 16.081 -4.086 1.00 11.54 344 ALA A CA 1
ATOM 2797 C C . ALA A 1 352 ? 42.875 17.258 -3.486 1.00 12.08 344 ALA A C 1
ATOM 2798 O O . ALA A 1 352 ? 42.356 17.161 -2.372 1.00 12.25 344 ALA A O 1
ATOM 2800 N N . SER A 1 353 ? 42.791 18.363 -4.222 1.00 12.50 345 SER A N 1
ATOM 2801 C CA . SER A 1 353 ? 42.007 19.503 -3.755 1.00 12.43 345 SER A CA 1
ATOM 2802 C C . SER A 1 353 ? 40.506 19.244 -3.911 1.00 13.31 345 SER A C 1
ATOM 2803 O O . SER A 1 353 ? 39.718 19.599 -3.030 1.00 13.27 345 SER A O 1
ATOM 2806 N N . ALA A 1 354 ? 40.113 18.598 -5.006 1.00 12.96 346 ALA A N 1
ATOM 2807 C CA . ALA A 1 354 ? 38.723 18.174 -5.162 1.00 13.68 346 ALA A CA 1
ATOM 2808 C C . ALA A 1 354 ? 38.373 17.184 -4.055 1.00 13.29 346 ALA A C 1
ATOM 2809 O O . ALA A 1 354 ? 37.278 17.231 -3.477 1.00 13.54 346 ALA A O 1
ATOM 2811 N N . TYR A 1 355 ? 39.309 16.283 -3.763 1.00 12.67 347 TYR A N 1
ATOM 2812 C CA . TYR A 1 355 ? 39.074 15.275 -2.742 1.00 13.39 347 TYR A CA 1
ATOM 2813 C C . TYR A 1 355 ? 38.851 15.943 -1.380 1.00 13.65 347 TYR A C 1
ATOM 2814 O O . TYR A 1 355 ? 37.902 15.609 -0.669 1.00 13.92 347 TYR A O 1
ATOM 2823 N N . ASP A 1 356 ? 39.711 16.890 -1.009 1.00 14.33 348 ASP A N 1
ATOM 2824 C CA . ASP A 1 356 ? 39.553 17.550 0.286 1.00 14.83 348 ASP A CA 1
ATOM 2825 C C . ASP A 1 356 ? 38.281 18.394 0.340 1.00 15.44 348 ASP A C 1
ATOM 2826 O O . ASP A 1 356 ? 37.677 18.575 1.404 1.00 15.32 348 ASP A O 1
ATOM 2831 N N . GLU A 1 357 ? 37.872 18.917 -0.807 1.00 15.34 349 GLU A N 1
ATOM 2832 C CA . GLU A 1 357 ? 36.677 19.743 -0.848 1.00 16.80 349 GLU A CA 1
ATOM 2833 C C . GLU A 1 357 ? 35.452 18.859 -0.599 1.00 15.58 349 GLU A C 1
ATOM 2834 O O . GLU A 1 357 ? 34.468 19.297 0.001 1.00 18.19 349 GLU A O 1
ATOM 2840 N N . MET A 1 358 ? 35.535 17.600 -1.021 1.00 16.24 350 MET A N 1
ATOM 2841 C CA . MET A 1 358 ? 34.391 16.691 -0.955 1.00 15.95 350 MET A CA 1
ATOM 2842 C C . MET A 1 358 ? 34.373 15.794 0.294 1.00 16.18 350 MET A C 1
ATOM 2843 O O . MET A 1 358 ? 33.302 15.441 0.797 1.00 17.89 350 MET A O 1
ATOM 2848 N N . ALA A 1 359 ? 35.555 15.436 0.793 1.00 16.89 351 ALA A N 1
ATOM 2849 C CA . ALA A 1 359 ? 35.683 14.510 1.919 1.00 14.73 351 ALA A CA 1
ATOM 2850 C C . ALA A 1 359 ? 35.476 15.225 3.242 1.00 17.17 351 ALA A C 1
ATOM 2851 O O . ALA A 1 359 ? 36.431 15.515 3.970 1.00 17.75 351 ALA A O 1
ATOM 2853 N N . ARG A 1 360 ? 34.216 15.517 3.533 1.00 18.11 352 ARG A N 1
ATOM 2854 C CA . ARG A 1 360 ? 33.840 16.243 4.733 1.00 18.69 352 ARG A CA 1
ATOM 2855 C C . ARG A 1 360 ? 32.768 15.435 5.437 1.00 19.74 352 ARG A C 1
ATOM 2856 O O . ARG A 1 360 ? 31.796 14.999 4.811 1.00 21.41 352 ARG A O 1
ATOM 2864 N N . ALA A 1 361 ? 32.938 15.219 6.732 1.00 22.51 353 ALA A N 1
ATOM 2865 C CA . ALA A 1 361 ? 31.915 14.521 7.505 1.00 25.23 353 ALA A CA 1
ATOM 2866 C C . ALA A 1 361 ? 30.560 15.224 7.387 1.00 27.11 353 ALA A C 1
ATOM 2867 O O . ALA A 1 361 ? 30.460 16.440 7.539 1.00 28.78 353 ALA A O 1
ATOM 2869 N N . SER A 1 362 ?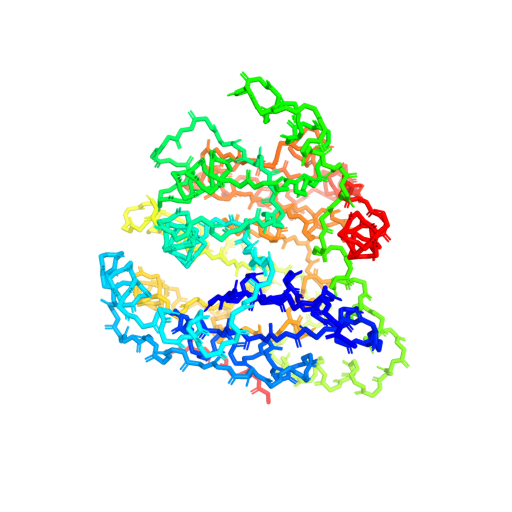 29.528 14.444 7.092 1.00 26.20 354 SER A N 1
ATOM 2870 C CA . SER A 1 362 ? 28.158 14.935 7.040 1.00 27.13 354 SER A CA 1
ATOM 2871 C C . SER A 1 362 ? 27.279 13.917 7.758 1.00 26.13 354 SER A C 1
ATOM 2872 O O . SER A 1 362 ? 27.246 12.752 7.376 1.00 26.71 354 SER A O 1
ATOM 2875 N N . ASN A 1 363 ? 26.589 14.352 8.808 1.00 25.85 355 ASN A N 1
ATOM 2876 C CA . ASN A 1 363 ? 25.698 13.466 9.551 1.00 25.52 355 ASN A CA 1
ATOM 2877 C C . ASN A 1 363 ? 24.482 14.203 10.071 1.00 24.36 355 ASN A C 1
ATOM 2878 O O . ASN A 1 363 ? 24.524 14.780 11.151 1.00 25.71 355 ASN A O 1
ATOM 2883 N N . PRO A 1 364 ? 23.384 14.169 9.307 1.00 23.74 356 PRO A N 1
ATOM 2884 C CA . PRO A 1 364 ? 22.116 14.762 9.734 1.00 23.51 356 PRO A CA 1
ATOM 2885 C C . PRO A 1 364 ? 21.263 13.771 10.522 1.00 23.19 356 PRO A C 1
ATOM 2886 O O . PRO A 1 364 ? 20.083 14.049 10.777 1.00 23.44 356 PRO A O 1
ATOM 2890 N N . TYR A 1 365 ? 21.849 12.641 10.912 1.00 19.81 357 TYR A N 1
ATOM 2891 C CA . TYR A 1 365 ? 21.060 11.520 11.438 1.00 19.12 357 TYR A CA 1
ATOM 2892 C C . TYR A 1 365 ? 21.135 11.322 12.947 1.00 19.35 357 TYR A C 1
ATOM 2893 O O . TYR A 1 365 ? 20.649 10.317 13.469 1.00 19.18 357 TYR A O 1
ATOM 2902 N N . GLY A 1 366 ? 21.729 12.275 13.651 1.00 19.63 358 GLY A N 1
ATOM 2903 C CA . GLY A 1 366 ? 21.710 12.232 15.101 1.00 21.18 358 GLY A CA 1
ATOM 2904 C C . GLY A 1 366 ? 22.952 11.631 15.719 1.00 22.79 358 GLY A C 1
ATOM 2905 O O . GLY A 1 366 ? 23.845 11.163 15.012 1.00 21.87 358 GLY A O 1
ATOM 2906 N N . ASP A 1 367 ? 22.988 11.634 17.050 1.00 25.74 359 ASP A N 1
ATOM 2907 C CA . ASP A 1 367 ? 24.206 11.367 17.807 1.00 25.37 359 ASP A CA 1
ATOM 2908 C C . ASP A 1 367 ? 24.544 9.891 18.043 1.00 24.28 359 ASP A C 1
ATOM 2909 O O . ASP A 1 367 ? 25.494 9.590 18.762 1.00 24.37 359 ASP A O 1
ATOM 2914 N N . GLY A 1 368 ? 23.784 8.974 17.449 1.00 21.75 360 GLY A N 1
ATOM 2915 C CA . GLY A 1 368 ? 24.010 7.557 17.695 1.00 19.72 360 GLY A CA 1
ATOM 2916 C C . GLY A 1 368 ? 23.255 7.027 18.902 1.00 17.69 360 GLY A C 1
ATOM 2917 O O . GLY A 1 368 ? 23.552 5.940 19.406 1.00 17.64 360 GLY A O 1
ATOM 2918 N N . HIS A 1 369 ? 22.269 7.791 19.366 1.00 18.92 361 HIS A N 1
ATOM 2919 C CA . HIS A 1 369 ? 21.409 7.348 20.457 1.00 19.20 361 HIS A CA 1
ATOM 2920 C C . HIS A 1 369 ? 19.945 7.387 20.025 1.00 18.12 361 HIS A C 1
ATOM 2921 O O . HIS A 1 369 ? 19.050 7.642 20.830 1.00 19.15 361 HIS A O 1
ATOM 2928 N N . ALA A 1 370 ? 19.715 7.113 18.743 1.00 15.62 362 ALA A N 1
ATOM 2929 C CA . ALA A 1 370 ? 18.363 7.063 18.201 1.00 13.50 362 ALA A CA 1
ATOM 2930 C C . ALA A 1 370 ? 17.554 5.971 18.894 1.00 14.17 362 ALA A C 1
ATOM 2931 O O . ALA A 1 370 ? 16.362 6.142 19.149 1.00 14.44 362 ALA A O 1
ATOM 2933 N N . SER A 1 371 ? 18.204 4.853 19.209 1.00 14.65 363 SER A N 1
ATOM 2934 C CA . SER A 1 371 ? 17.499 3.730 19.827 1.00 14.78 363 SER A CA 1
ATOM 2935 C C . SER A 1 371 ? 16.899 4.142 21.159 1.00 15.52 363 SER A C 1
ATOM 2936 O O . SER A 1 371 ? 15.756 3.806 21.456 1.00 15.35 363 SER A O 1
ATOM 2939 N N . GLU A 1 372 ? 17.670 4.873 21.959 1.00 17.15 364 GLU A N 1
ATOM 2940 C CA . GLU A 1 372 ? 17.190 5.315 23.262 1.00 19.00 364 GLU A CA 1
ATOM 2941 C C . GLU A 1 372 ? 16.004 6.257 23.112 1.00 16.63 364 GLU A C 1
ATOM 2942 O O . GLU A 1 372 ? 15.082 6.236 23.920 1.00 17.69 364 GLU A O 1
ATOM 2948 N N . ARG A 1 373 ? 16.024 7.077 22.068 1.00 15.59 365 ARG A N 1
ATOM 2949 C CA . ARG A 1 373 ? 14.914 7.992 21.830 1.00 15.81 365 ARG A CA 1
ATOM 2950 C C . ARG A 1 373 ? 13.648 7.253 21.407 1.00 15.12 365 ARG A C 1
ATOM 2951 O O . ARG A 1 373 ? 12.543 7.631 21.803 1.00 16.85 365 ARG A O 1
ATOM 2959 N N . ILE A 1 374 ? 13.812 6.206 20.605 1.00 13.45 366 ILE A N 1
ATOM 2960 C CA . ILE A 1 374 ? 12.685 5.354 20.221 1.00 12.83 366 ILE A CA 1
ATOM 2961 C C . ILE A 1 374 ? 12.096 4.652 21.444 1.00 14.14 366 ILE A C 1
ATOM 2962 O O . ILE A 1 374 ? 10.878 4.642 21.633 1.00 14.89 366 ILE A O 1
ATOM 2967 N N . VAL A 1 375 ? 12.966 4.063 22.265 1.00 15.10 367 VAL A N 1
ATOM 2968 C CA . VAL A 1 375 ? 12.541 3.412 23.503 1.00 16.27 367 VAL A CA 1
ATOM 2969 C C . VAL A 1 375 ? 11.778 4.381 24.406 1.00 18.47 367 VAL A C 1
ATOM 2970 O O . VAL A 1 375 ? 10.719 4.045 24.939 1.00 18.64 367 VAL A O 1
ATOM 2974 N N . HIS A 1 376 ? 12.303 5.592 24.557 1.00 19.30 368 HIS A N 1
ATOM 2975 C CA . HIS A 1 376 ? 11.657 6.579 25.412 1.00 21.19 368 HIS A CA 1
ATOM 2976 C C . HIS A 1 376 ? 10.247 6.911 24.927 1.00 20.74 368 HIS A C 1
ATOM 2977 O O . HIS A 1 376 ? 9.317 7.006 25.730 1.00 21.79 368 HIS A O 1
ATOM 2984 N N . ALA A 1 377 ? 10.086 7.073 23.615 1.00 19.21 369 ALA A N 1
ATOM 2985 C CA . ALA A 1 377 ? 8.773 7.375 23.048 1.00 20.41 369 ALA A CA 1
ATOM 2986 C C . ALA A 1 377 ? 7.794 6.227 23.302 1.00 22.64 369 ALA A C 1
ATOM 2987 O O . ALA A 1 377 ? 6.633 6.449 23.656 1.00 24.32 369 ALA A O 1
ATOM 2989 N N . LEU A 1 378 ? 8.276 4.998 23.148 1.00 22.49 370 LEU A N 1
ATOM 2990 C CA . LEU A 1 378 ? 7.436 3.817 23.328 1.00 23.74 370 LEU A CA 1
ATOM 2991 C C . LEU A 1 378 ? 7.069 3.562 24.789 1.00 26.13 370 LEU A C 1
ATOM 2992 O O . LEU A 1 378 ? 5.982 3.064 25.074 1.00 27.70 370 LEU A O 1
ATOM 2997 N N . MET A 1 379 ? 7.971 3.894 25.710 1.00 27.01 371 MET A N 1
ATOM 2998 C CA . MET A 1 379 ? 7.773 3.561 27.126 1.00 29.44 371 MET A CA 1
ATOM 2999 C C . MET A 1 379 ? 7.232 4.727 27.948 1.00 36.70 371 MET A C 1
ATOM 3000 O O . MET A 1 379 ? 6.387 4.537 28.825 1.00 38.32 371 MET A O 1
ATOM 3005 N N . HIS A 1 380 ? 7.734 5.926 27.677 1.00 41.28 372 HIS A N 1
ATOM 3006 C CA . HIS A 1 380 ? 7.369 7.104 28.457 1.00 44.90 372 HIS A CA 1
ATOM 3007 C C . HIS A 1 380 ? 6.456 8.024 27.657 1.00 47.40 372 HIS A C 1
ATOM 3008 O O . HIS A 1 380 ? 5.441 7.582 27.114 1.00 49.50 372 HIS A O 1
ATOM 3010 N N . ALA A 1 396 ? 40.374 -15.760 5.963 1.00 48.29 388 ALA A N 1
ATOM 3011 C CA . ALA A 1 396 ? 40.646 -14.715 4.981 1.00 48.59 388 ALA A CA 1
ATOM 3012 C C . ALA A 1 396 ? 39.623 -14.742 3.850 1.00 48.84 388 ALA A C 1
ATOM 3013 O O . ALA A 1 396 ? 39.052 -15.789 3.538 1.00 49.77 388 ALA A O 1
ATOM 3015 N N . GLU A 1 397 ? 39.396 -13.585 3.239 1.00 47.49 389 GLU A N 1
ATOM 3016 C CA . GLU A 1 397 ? 38.462 -13.482 2.126 1.00 47.51 389 GLU A CA 1
ATOM 3017 C C . GLU A 1 397 ? 39.216 -13.591 0.803 1.00 47.05 389 GLU A C 1
ATOM 3018 O O . GLU A 1 397 ? 40.040 -12.735 0.472 1.00 47.29 389 GLU A O 1
ATOM 3024 N N . LEU A 1 398 ? 38.941 -14.655 0.056 1.00 45.38 390 LEU A N 1
ATOM 3025 C CA . LEU A 1 398 ? 39.569 -14.855 -1.244 1.00 44.29 390 LEU A CA 1
ATOM 3026 C C . LEU A 1 398 ? 38.688 -14.264 -2.341 1.00 43.75 390 LEU A C 1
ATOM 3027 O O . LEU A 1 398 ? 37.484 -14.526 -2.385 1.00 43.18 390 LEU A O 1
ATOM 3029 N N . PRO A 1 399 ? 39.282 -13.444 -3.222 1.00 42.62 391 PRO A N 1
ATOM 3030 C CA . PRO A 1 399 ? 38.510 -12.854 -4.320 1.00 42.18 391 PRO A CA 1
ATOM 3031 C C . PRO A 1 399 ? 37.929 -13.914 -5.251 1.00 42.25 391 PRO A C 1
ATOM 3032 O O . PRO A 1 399 ? 38.542 -14.967 -5.462 1.00 40.52 391 PRO A O 1
ATOM 3036 N N . LEU A 1 400 ? 36.746 -13.634 -5.788 1.00 43.02 392 LEU A N 1
ATOM 3037 C CA . LEU A 1 400 ? 36.072 -14.551 -6.697 1.00 44.59 392 LEU A CA 1
ATOM 3038 C C . LEU A 1 400 ? 36.568 -14.331 -8.123 1.00 47.05 392 LEU A C 1
ATOM 3039 O O . LEU A 1 400 ? 36.628 -13.200 -8.602 1.00 47.26 392 LEU A O 1
ATOM 3044 N N . ASN A 1 401 ? 36.927 -15.416 -8.798 1.00 49.77 393 ASN A N 1
ATOM 3045 C CA . ASN A 1 401 ? 37.450 -15.328 -10.158 1.00 52.12 393 ASN A CA 1
ATOM 3046 C C . ASN A 1 401 ? 37.032 -16.538 -10.982 1.00 53.48 393 ASN A C 1
ATOM 3047 O O . ASN A 1 401 ? 37.311 -16.609 -12.179 1.00 55.80 393 ASN A O 1
#